Protein AF-A0A352DR19-F1 (afdb_monomer)

Radius of gyration: 30.58 Å; Cα contacts (8 Å, |Δi|>4): 566; chains: 1; bounding box: 69×47×85 Å

Nearest PDB structures (foldseek):
  2cnt-assembly4_D  TM=8.237E-01  e=3.029E-06  Salmonella enterica subsp. enterica serovar Typhimurium str. LT2
  4crz-assembly1_B  TM=7.239E-01  e=1.669E-05  Escherichia coli K-12
  7wx5-assembly1_A  TM=8.181E-01  e=1.090E-03  Legionella pneumophila
  6wqc-assembly1_A  TM=6.193E-01  e=1.963E-03  Legionella hackeliae
  6wqb-assembly1_A  TM=6.267E-01  e=2.795E-03  Legionella hackeliae

Sequence (377 aa):
MFESEFARTEYIAKGNAVLHVWKKEAHYDDYREPVIASLEMLRRHSGSIFIVDARNSFEDAPEDAEWVSRFFLPELKKTECRIWGFILPDISEIEGETDLRAAEIEKSFTVIRAGSYEDIISQAQESLLKQHSPAAIQLLPLEASDREQFIRDNQDAFNYGALEEFGQRDDRFEEDGEIISYDTVSRAIDNGTAYRIMQDGKPVGGVVVRTEYDHGELELLFVSPAVHSKGIGYAAWQRIEDMHPEVTVWETVTPYFEKRNIHFYINRCGFQIVEFFNSHHIDPNDEDGEMSEMFRFEKILPATPESVQEQIKRITYYENIMEQAADGSPELLRMLSDYYSSAAWKRDFAADEAGSLPTDLKRGVLSEDGIYNLLEE

Foldseek 3Di:
DDDDPFWDWDQDPVLLAIEIEGPADAADCRPVVSLVVSLVSLQVRAQHEYEYECQRPDDYDPVVVVCCVPPVVVSSLVGNHAAYEYAYCDPPDPPPDPPVVVVVSVVRHHYHYYNDPVVSSVVVVVVVVVVVPPLQWDWAWDDPVCLVVQLVQQQQQQCCLQDPPVHHNDQDAPDPRTVADSVLSVVQVVQFTKTFTDGPNDGFWIWTKHDAQQEIETSDTGGGPVDPPPCSSLSVLVVVCVVCLLHFKYKYKDAPSSVVVVCCVPVRVPKDFPDAAAPVRHDPPCPPRPRHRMTMIMGGHDHDPNNLVSLLVVQVVLVVLLVVCLVVDPVSLVVLVPCCVDPSLVVSLVCVVVVVHDPPRDCLSSDPCNSVVSVVD

Mean predicted aligned error: 15.11 Å

Solvent-accessible surface area (backbone atoms only — not comparable to full-atom values): 21023 Å² total; per-residue (Å²): 117,50,79,58,91,27,31,39,27,38,73,41,77,94,71,42,26,38,42,34,38,44,69,39,80,54,61,62,66,61,37,45,53,54,52,50,52,43,52,54,48,39,63,75,38,73,65,17,33,41,31,38,39,46,66,45,60,65,85,73,53,72,68,51,50,50,44,38,64,76,46,49,50,63,56,48,68,72,34,58,45,48,40,41,30,37,26,40,82,67,90,77,82,81,84,81,76,87,45,75,60,58,62,55,47,56,73,72,28,52,72,42,79,32,79,39,70,69,54,39,50,52,54,47,50,52,49,47,51,63,61,70,37,62,66,60,67,40,77,41,74,59,48,82,90,45,48,69,55,51,51,52,50,42,38,53,30,48,39,41,58,26,44,56,79,79,42,77,75,56,87,71,50,67,44,100,83,27,57,56,31,70,65,57,54,50,50,48,45,75,74,31,53,37,27,34,32,26,44,85,91,36,82,47,32,36,38,23,34,37,74,58,62,30,33,30,36,53,77,42,79,44,51,35,71,95,63,60,95,68,58,58,70,59,50,46,50,53,50,51,52,72,73,39,59,28,44,29,37,41,33,38,72,47,53,71,82,44,60,66,59,53,46,43,43,38,78,71,70,58,31,40,81,78,45,70,25,28,99,89,41,68,58,95,83,48,88,85,60,81,53,54,50,23,31,35,33,42,28,80,52,78,85,36,79,53,17,53,51,27,46,51,52,54,52,52,51,48,36,55,43,56,66,58,28,75,80,68,44,69,67,48,49,47,54,50,52,54,41,71,71,32,73,64,42,56,49,55,41,52,36,48,78,68,61,74,50,68,89,86,60,88,53,65,71,63,39,94,55,42,66,60,58,67,75,74,110

pLDDT: mean 85.87, std 13.8, range [35.88, 98.5]

Structure (mmCIF, N/CA/C/O backbone):
data_AF-A0A352DR19-F1
#
_entry.id   AF-A0A352DR19-F1
#
loop_
_atom_site.group_PDB
_atom_site.id
_atom_site.type_symbol
_atom_site.label_atom_id
_atom_site.label_alt_id
_atom_site.label_comp_id
_atom_site.label_asym_id
_atom_site.label_entity_id
_atom_site.label_seq_id
_atom_site.pdbx_PDB_ins_code
_atom_site.Cartn_x
_atom_site.Cartn_y
_atom_site.Cartn_z
_atom_site.occupancy
_atom_site.B_iso_or_equiv
_atom_site.auth_seq_id
_atom_site.auth_comp_id
_atom_site.auth_asym_id
_atom_site.auth_atom_id
_atom_site.pdbx_PDB_model_num
ATOM 1 N N . MET A 1 1 ? -32.651 -22.752 25.622 1.00 89.06 1 MET A N 1
ATOM 2 C CA . MET A 1 1 ? -33.430 -22.022 26.639 1.00 89.06 1 MET A CA 1
ATOM 3 C C . MET A 1 1 ? -33.139 -22.643 27.991 1.00 89.06 1 MET A C 1
ATOM 5 O O . MET A 1 1 ? -33.050 -23.863 28.068 1.00 89.06 1 MET A O 1
ATOM 9 N N . PHE A 1 2 ? -32.952 -21.806 29.001 1.00 95.62 2 PHE A N 1
ATOM 10 C CA . PHE A 1 2 ? -32.803 -22.145 30.410 1.00 95.62 2 PHE A CA 1
ATOM 11 C C . PHE A 1 2 ? -33.849 -21.341 31.186 1.00 95.62 2 PHE A C 1
ATOM 13 O O . PHE A 1 2 ? -34.141 -20.201 30.827 1.00 95.62 2 PHE A O 1
ATOM 20 N N . GLU A 1 3 ? -34.426 -21.943 32.216 1.00 96.56 3 GLU A N 1
ATOM 21 C CA . GLU A 1 3 ? -35.531 -21.373 32.977 1.00 96.56 3 GLU A CA 1
ATOM 22 C C . GLU A 1 3 ? -35.397 -21.799 34.439 1.00 96.56 3 GLU A C 1
ATOM 24 O O . GLU A 1 3 ? -35.343 -22.995 34.726 1.00 96.56 3 GLU A O 1
ATOM 29 N N . SER A 1 4 ? -35.370 -20.831 35.351 1.00 95.00 4 SER A N 1
ATOM 30 C CA . SER A 1 4 ? -35.408 -21.055 36.795 1.00 95.00 4 SER A CA 1
ATOM 31 C C . SER A 1 4 ? -36.474 -20.174 37.450 1.00 95.00 4 SER A C 1
ATOM 33 O O . SER A 1 4 ? -37.181 -19.398 36.796 1.00 95.00 4 SER A O 1
ATOM 35 N N . GLU A 1 5 ? -36.616 -20.283 38.770 1.00 93.94 5 GLU A N 1
ATOM 36 C CA . GLU A 1 5 ? -37.466 -19.366 39.534 1.00 93.94 5 GLU A CA 1
ATOM 37 C C . GLU A 1 5 ? -36.946 -17.915 39.483 1.00 93.94 5 GLU A C 1
ATOM 39 O O . GLU A 1 5 ? -37.725 -16.974 39.625 1.00 93.94 5 GLU A O 1
ATOM 44 N N . PHE A 1 6 ? -35.644 -17.738 39.249 1.00 92.12 6 PHE A N 1
ATOM 45 C CA . PHE A 1 6 ? -34.922 -16.471 39.368 1.00 92.12 6 PHE A CA 1
ATOM 46 C C . PHE A 1 6 ? -34.688 -15.780 38.031 1.00 92.12 6 PHE A C 1
ATOM 48 O O . PHE A 1 6 ? -34.728 -14.554 37.962 1.00 92.12 6 PHE A O 1
ATOM 55 N N . ALA A 1 7 ? -34.484 -16.550 36.963 1.00 93.50 7 ALA A N 1
ATOM 56 C CA . ALA A 1 7 ? -34.149 -15.996 35.663 1.00 93.50 7 ALA A CA 1
ATOM 57 C C . ALA A 1 7 ? -34.574 -16.895 34.505 1.00 93.50 7 ALA A C 1
ATOM 59 O O . ALA A 1 7 ? -34.774 -18.104 34.646 1.00 93.50 7 ALA A O 1
ATOM 60 N N . ARG A 1 8 ? -34.667 -16.278 33.330 1.00 95.38 8 ARG A N 1
ATOM 61 C CA . ARG A 1 8 ? -34.839 -16.955 32.048 1.00 95.38 8 ARG A CA 1
ATOM 62 C C . ARG A 1 8 ? -33.705 -16.560 31.118 1.00 95.38 8 ARG A C 1
ATOM 64 O O . ARG A 1 8 ? -33.445 -15.375 30.949 1.00 95.38 8 ARG A O 1
ATOM 71 N N . THR A 1 9 ? -33.103 -17.540 30.457 1.00 95.38 9 THR A N 1
ATOM 72 C CA . THR A 1 9 ? -32.113 -17.306 29.403 1.00 95.38 9 THR A CA 1
ATOM 73 C C . THR A 1 9 ? -32.562 -17.976 28.111 1.00 95.38 9 THR A C 1
ATOM 75 O O . THR A 1 9 ? -32.860 -19.175 28.081 1.00 95.38 9 THR A O 1
ATOM 78 N N . GLU A 1 10 ? -32.570 -17.247 27.001 1.00 97.06 10 GLU A N 1
ATOM 79 C CA . GLU A 1 10 ? -32.894 -17.808 25.692 1.00 97.06 10 GLU A CA 1
ATOM 80 C C . GLU A 1 10 ? -32.083 -17.205 24.549 1.00 97.06 10 GLU A C 1
ATOM 82 O O . GLU A 1 10 ? -31.641 -16.064 24.610 1.00 97.06 10 GLU A O 1
ATOM 87 N N . TYR A 1 11 ? -31.906 -17.987 23.484 1.00 96.88 11 TYR A N 1
ATOM 88 C CA . TYR A 1 11 ? -31.332 -17.509 22.233 1.00 96.88 11 TYR A CA 1
ATOM 89 C C . TYR A 1 11 ? -32.450 -17.081 21.281 1.00 96.88 11 TYR A C 1
ATOM 91 O O . TYR A 1 11 ? -33.349 -17.867 20.973 1.00 96.88 11 TYR A O 1
ATOM 99 N N . ILE A 1 12 ? -32.366 -15.851 20.785 1.00 95.06 12 ILE A N 1
ATOM 100 C CA . ILE A 1 12 ? -33.303 -15.246 19.847 1.00 95.06 12 ILE A CA 1
ATOM 101 C C . ILE A 1 12 ? -32.614 -15.141 18.486 1.00 95.06 12 ILE A C 1
ATOM 103 O O . ILE A 1 12 ? -31.805 -14.244 18.241 1.00 95.06 12 ILE A O 1
ATOM 107 N N . ALA A 1 13 ? -32.974 -16.050 17.576 1.00 90.94 13 ALA A N 1
ATOM 108 C CA . ALA A 1 13 ? -32.333 -16.180 16.266 1.00 90.94 13 ALA A CA 1
ATOM 109 C C . ALA A 1 13 ? -32.408 -14.903 15.412 1.00 90.94 13 ALA A C 1
ATOM 111 O O . ALA A 1 13 ? -31.438 -14.549 14.751 1.00 90.94 13 ALA A O 1
ATOM 112 N N . LYS A 1 14 ? -33.537 -14.178 15.454 1.00 89.19 14 LYS A N 1
ATOM 113 C CA . LYS A 1 14 ? -33.754 -12.967 14.640 1.00 89.19 14 LYS A CA 1
ATOM 114 C C . LYS A 1 14 ? -32.724 -11.865 14.919 1.00 89.19 14 LYS A C 1
ATOM 116 O O . LYS A 1 14 ? -32.349 -11.152 13.996 1.00 89.19 14 LYS A O 1
ATOM 121 N N . GLY A 1 15 ? -32.297 -11.719 16.173 1.00 87.75 15 GLY A N 1
ATOM 122 C CA . GLY A 1 15 ? -31.309 -10.718 16.583 1.00 87.75 15 GLY A CA 1
ATOM 123 C C . GLY A 1 15 ? -29.905 -11.283 16.786 1.00 87.75 15 GLY A C 1
ATOM 124 O O . GLY A 1 15 ? -29.042 -10.544 17.239 1.00 87.75 15 GLY A O 1
ATOM 125 N N . ASN A 1 16 ? -29.693 -12.580 16.521 1.00 94.00 16 ASN A N 1
ATOM 126 C CA . ASN A 1 16 ? -28.525 -13.334 16.981 1.00 94.00 16 ASN A CA 1
ATOM 127 C C . ASN A 1 16 ? -28.148 -12.966 18.429 1.00 94.00 16 ASN A C 1
ATOM 129 O O . ASN A 1 16 ? -27.038 -12.520 18.694 1.00 94.00 16 ASN A O 1
ATOM 133 N N . ALA A 1 17 ? -29.095 -13.072 19.362 1.00 96.50 17 ALA A N 1
ATOM 134 C CA . ALA A 1 17 ? -28.915 -12.557 20.718 1.00 96.50 17 ALA A CA 1
ATOM 135 C C . ALA A 1 17 ? -29.226 -13.614 21.773 1.00 96.50 17 ALA A C 1
ATOM 137 O O . ALA A 1 17 ? -30.186 -14.369 21.630 1.00 96.50 17 ALA A O 1
ATOM 138 N N . VAL A 1 18 ? -28.447 -13.638 22.848 1.00 97.62 18 VAL A N 1
ATOM 139 C CA . VAL A 1 18 ? -28.764 -14.368 24.075 1.00 97.62 18 VAL A CA 1
ATOM 140 C C . VAL A 1 18 ? -29.384 -13.375 25.048 1.00 97.62 18 VAL A C 1
ATOM 142 O O . VAL A 1 18 ? -28.695 -12.490 25.549 1.00 97.62 18 VAL A O 1
ATOM 145 N N . LEU A 1 19 ? -30.687 -13.507 25.280 1.00 96.94 19 LEU A N 1
ATOM 146 C CA . LEU A 1 19 ? -31.450 -12.674 26.200 1.00 96.94 19 LEU A CA 1
ATOM 147 C C . LEU A 1 19 ? -31.537 -13.361 27.562 1.00 96.94 19 LEU A C 1
ATOM 149 O O . LEU A 1 19 ? -32.033 -14.482 27.670 1.00 96.94 19 LEU A O 1
ATOM 153 N N . HIS A 1 20 ? -31.074 -12.663 28.587 1.00 95.88 20 HIS A N 1
ATOM 154 C CA . HIS A 1 20 ? -31.113 -13.059 29.981 1.00 95.88 20 HIS A CA 1
ATOM 155 C C . HIS A 1 20 ? -32.035 -12.117 30.750 1.00 95.88 20 HIS A C 1
ATOM 157 O O . HIS A 1 20 ? -31.810 -10.912 30.754 1.00 95.88 20 HIS A O 1
ATOM 163 N N . VAL A 1 21 ? -33.070 -12.646 31.394 1.00 93.56 21 VAL A N 1
ATOM 164 C CA . VAL A 1 21 ? -34.097 -11.857 32.080 1.00 93.56 21 VAL A CA 1
ATOM 165 C C . VAL A 1 21 ? -34.170 -12.261 33.538 1.00 93.56 21 VAL A C 1
ATOM 167 O O . VAL A 1 21 ? -34.549 -13.395 33.841 1.00 93.56 21 VAL A O 1
ATOM 170 N N . TRP A 1 22 ? -33.873 -11.319 34.434 1.00 90.38 22 TRP A N 1
ATOM 171 C CA . TRP A 1 22 ? -34.087 -11.499 35.866 1.00 90.38 22 TRP A CA 1
ATOM 172 C C . TRP A 1 22 ? -35.573 -11.364 36.214 1.00 90.38 22 TRP A C 1
ATOM 174 O O . TRP A 1 22 ? -36.265 -10.435 35.785 1.00 90.38 22 TRP A O 1
ATOM 184 N N . LYS A 1 23 ? -36.076 -12.310 37.009 1.00 90.00 23 LYS A N 1
ATOM 185 C CA . LYS A 1 23 ? -37.448 -12.322 37.537 1.00 90.00 23 LYS A CA 1
ATOM 186 C C . LYS A 1 23 ? -37.520 -11.816 38.972 1.00 90.00 23 LYS A C 1
ATOM 188 O O . LYS A 1 23 ? -38.528 -11.230 39.353 1.00 90.00 23 LYS A O 1
ATOM 193 N N . LYS A 1 24 ? -36.487 -12.105 39.765 1.00 87.44 24 LYS A N 1
ATOM 194 C CA . LYS A 1 24 ? -36.341 -11.721 41.173 1.00 87.44 24 LYS A CA 1
ATOM 195 C C . LYS A 1 24 ? -34.872 -11.807 41.595 1.00 87.44 24 LYS A C 1
ATOM 197 O O . LYS A 1 24 ? -34.065 -12.394 40.878 1.00 87.44 24 LYS A O 1
ATOM 202 N N . GLU A 1 25 ? -34.571 -11.245 42.760 1.00 86.25 25 GLU A N 1
ATOM 203 C CA . GLU A 1 25 ? -33.248 -11.257 43.387 1.00 86.25 25 GLU A CA 1
ATOM 204 C C . GLU A 1 25 ? -32.706 -12.684 43.539 1.00 86.25 25 GLU A C 1
ATOM 206 O O . GLU A 1 25 ? -33.437 -13.582 43.968 1.00 86.25 25 GLU A O 1
ATOM 211 N N . ALA A 1 26 ? -31.439 -12.879 43.176 1.00 86.56 26 ALA A N 1
ATOM 212 C CA . ALA A 1 26 ? -30.772 -14.172 43.126 1.00 86.56 26 ALA A CA 1
ATOM 213 C C . ALA A 1 26 ? -29.339 -14.043 43.646 1.00 86.56 26 ALA A C 1
ATOM 215 O O . ALA A 1 26 ? -28.677 -13.052 43.353 1.00 86.56 26 ALA A O 1
ATOM 216 N N . HIS A 1 27 ? -28.868 -15.060 44.368 1.00 89.75 27 HIS A N 1
ATOM 217 C CA . HIS A 1 27 ? -27.536 -15.097 44.973 1.00 89.75 27 HIS A CA 1
ATOM 218 C C . HIS A 1 27 ? -26.926 -16.490 44.820 1.00 89.75 27 HIS A C 1
ATOM 220 O O . HIS A 1 27 ? -27.649 -17.487 44.772 1.00 89.75 27 HIS A O 1
ATOM 226 N N . TYR A 1 28 ? -25.601 -16.586 44.799 1.00 91.50 28 TYR A N 1
ATOM 227 C CA . TYR A 1 28 ? -24.859 -17.841 44.686 1.00 91.50 28 TYR A CA 1
ATOM 228 C C . TYR A 1 28 ? -25.307 -18.666 43.472 1.00 91.50 28 TYR A C 1
ATOM 230 O O . TYR A 1 28 ? -25.261 -18.182 42.346 1.00 91.50 28 TYR A O 1
ATOM 238 N N . ASP A 1 29 ? -25.723 -19.918 43.661 1.00 93.44 29 ASP A N 1
ATOM 239 C CA . ASP A 1 29 ? -26.095 -20.807 42.558 1.00 93.44 29 ASP A CA 1
ATOM 240 C C . ASP A 1 29 ? -27.353 -20.318 41.826 1.00 93.44 29 ASP A C 1
ATOM 242 O O . ASP A 1 29 ? -27.413 -20.405 40.598 1.00 93.44 29 ASP A O 1
ATOM 246 N N . ASP A 1 30 ? -28.285 -19.676 42.538 1.00 93.12 30 ASP A N 1
ATOM 247 C CA . ASP A 1 30 ? -29.488 -19.083 41.944 1.00 93.12 30 ASP A CA 1
ATOM 248 C C . ASP A 1 30 ? -29.151 -17.931 40.979 1.00 93.12 30 ASP A C 1
ATOM 250 O O . ASP A 1 30 ? -29.919 -17.655 40.055 1.00 93.12 30 ASP A O 1
ATOM 254 N N . TYR A 1 31 ? -27.993 -17.285 41.165 1.00 90.25 31 TYR A N 1
ATOM 255 C CA . TYR A 1 31 ? -27.429 -16.285 40.254 1.00 90.25 31 TYR A CA 1
ATOM 256 C C . TYR A 1 31 ? -26.543 -16.928 39.174 1.00 90.25 31 TYR A C 1
ATOM 258 O O . TYR A 1 31 ? -26.681 -16.663 37.976 1.00 90.25 31 TYR A O 1
ATOM 266 N N . ARG A 1 32 ? -25.619 -17.804 39.584 1.00 93.88 32 ARG A N 1
ATOM 267 C CA . ARG A 1 32 ? -24.552 -18.348 38.733 1.00 93.88 32 ARG A CA 1
ATOM 268 C C . ARG A 1 32 ? -25.071 -19.329 37.699 1.00 93.88 32 ARG A C 1
ATOM 270 O O . ARG A 1 32 ? -24.606 -19.277 36.564 1.00 93.88 32 ARG A O 1
ATOM 277 N N . GLU A 1 33 ? -26.017 -20.203 38.038 1.00 95.75 33 GLU A N 1
ATOM 278 C CA . GLU A 1 33 ? -26.558 -21.181 37.087 1.00 95.75 33 GLU A CA 1
ATOM 279 C C . GLU A 1 33 ? -27.208 -20.501 35.864 1.00 95.75 33 GLU A C 1
ATOM 281 O O . GLU A 1 33 ? -26.820 -20.823 34.732 1.00 95.75 33 GLU A O 1
ATOM 286 N N . PRO A 1 34 ? -28.112 -19.511 36.030 1.00 94.69 34 PRO A N 1
ATOM 287 C CA . PRO A 1 34 ? -28.633 -18.739 34.905 1.00 94.69 34 PRO A CA 1
ATOM 288 C C . PRO A 1 34 ? -27.567 -18.031 34.058 1.00 94.69 34 PRO A C 1
ATOM 290 O O . PRO A 1 34 ? -27.669 -18.003 32.826 1.00 94.69 34 PRO A O 1
ATOM 293 N N . VAL A 1 35 ? -26.550 -17.451 34.702 1.00 93.38 35 VAL A N 1
ATOM 294 C CA . VAL A 1 35 ? -25.470 -16.709 34.034 1.00 93.38 35 VAL A CA 1
ATOM 295 C C . VAL A 1 35 ? -24.539 -17.656 33.265 1.00 93.38 35 VAL A C 1
ATOM 297 O O . VAL A 1 35 ? -24.165 -17.373 32.123 1.00 93.38 35 VAL A O 1
ATOM 300 N N . ILE A 1 36 ? -24.223 -18.827 33.826 1.00 96.50 36 ILE A N 1
ATOM 301 C CA . ILE A 1 36 ? -23.491 -19.901 33.138 1.00 96.50 36 ILE A CA 1
ATOM 302 C C . ILE A 1 36 ? -24.290 -20.399 31.931 1.00 96.50 36 ILE A C 1
ATOM 304 O O . ILE A 1 36 ? -23.718 -20.583 30.856 1.00 96.50 36 ILE A O 1
ATOM 308 N N . ALA A 1 37 ? -25.610 -20.559 32.059 1.00 96.94 37 ALA A N 1
ATOM 309 C CA . ALA A 1 37 ? -26.454 -20.951 30.935 1.00 96.94 37 ALA A CA 1
ATOM 310 C C . ALA A 1 37 ? -26.400 -19.926 29.786 1.00 96.94 37 ALA A C 1
ATOM 312 O O . ALA A 1 37 ? -26.368 -20.320 28.617 1.00 96.94 37 ALA A O 1
ATOM 313 N N . SER A 1 38 ? -26.325 -18.624 30.094 1.00 96.94 38 SER A N 1
ATOM 314 C CA . SER A 1 38 ? -26.085 -17.571 29.094 1.00 96.94 38 SER A CA 1
ATOM 315 C C . SER A 1 38 ? -24.738 -17.747 28.403 1.00 96.94 38 SER A C 1
ATOM 317 O O . SER A 1 38 ? -24.679 -17.764 27.174 1.00 96.94 38 SER A O 1
ATOM 319 N N . LEU A 1 39 ? -23.668 -17.960 29.171 1.00 96.06 39 LEU A N 1
ATOM 320 C CA . LEU A 1 39 ? -22.324 -18.189 28.639 1.00 96.06 39 LEU A CA 1
ATOM 321 C C . LEU A 1 39 ? -22.259 -19.412 27.710 1.00 96.06 39 LEU A C 1
ATOM 323 O O . LEU A 1 39 ? -21.625 -19.361 26.656 1.00 96.06 39 LEU A O 1
ATOM 327 N N . GLU A 1 40 ? -22.929 -20.510 28.059 1.00 96.31 40 GLU A N 1
ATOM 328 C CA . GLU A 1 40 ? -23.009 -21.686 27.190 1.00 96.31 40 GLU A CA 1
ATOM 329 C C . GLU A 1 40 ? -23.745 -21.402 25.880 1.00 96.31 40 GLU A C 1
ATOM 331 O O . GLU A 1 40 ? -23.320 -21.880 24.826 1.00 96.31 40 GLU A O 1
ATOM 336 N N . MET A 1 41 ? -24.830 -20.623 25.915 1.00 97.06 41 MET A N 1
ATOM 337 C CA . MET A 1 41 ? -25.531 -20.221 24.694 1.00 97.06 41 MET A CA 1
ATOM 338 C C . MET A 1 41 ? -24.661 -19.305 23.829 1.00 97.06 41 MET A C 1
ATOM 340 O O . MET A 1 41 ? -24.583 -19.532 22.624 1.00 97.06 41 MET A O 1
ATOM 344 N N . LEU A 1 42 ? -23.938 -18.356 24.429 1.00 96.06 42 LEU A N 1
ATOM 345 C CA . LEU A 1 42 ? -22.998 -17.477 23.721 1.00 96.06 42 LEU A CA 1
ATOM 346 C C . LEU A 1 42 ? -21.860 -18.266 23.052 1.00 96.06 42 LEU A C 1
ATOM 348 O O . LEU A 1 42 ? -21.432 -17.926 21.954 1.00 96.06 42 LEU A O 1
ATOM 352 N N . ARG A 1 43 ? -21.397 -19.365 23.666 1.00 93.44 43 ARG A N 1
ATOM 353 C CA . ARG A 1 43 ? -20.422 -20.286 23.048 1.00 93.44 43 ARG A CA 1
ATOM 354 C C . ARG A 1 43 ? -21.008 -21.093 21.887 1.00 93.44 43 ARG A C 1
ATOM 356 O O . ARG A 1 43 ? -20.286 -21.412 20.951 1.00 93.44 43 ARG A O 1
ATOM 363 N N . ARG A 1 44 ? -22.290 -21.472 21.958 1.00 92.75 44 ARG A N 1
ATOM 364 C CA . ARG A 1 44 ? -22.972 -22.253 20.905 1.00 92.75 44 ARG A CA 1
ATOM 365 C C . ARG A 1 44 ? -23.387 -21.397 19.709 1.00 92.75 44 ARG A C 1
ATOM 367 O O . ARG A 1 44 ? -23.478 -21.919 18.602 1.00 92.75 44 ARG A O 1
ATOM 374 N N . HIS A 1 45 ? -23.654 -20.114 19.932 1.00 91.75 45 HIS A N 1
ATOM 375 C CA . HIS A 1 45 ? -24.131 -19.176 18.920 1.00 91.75 45 HIS A CA 1
ATOM 376 C C . HIS A 1 45 ? -23.081 -18.088 18.677 1.00 91.75 45 HIS A C 1
ATOM 378 O O . HIS A 1 45 ? -23.080 -17.047 19.332 1.00 91.75 45 HIS A O 1
ATOM 384 N N . SER A 1 46 ? -22.176 -18.353 17.733 1.00 85.62 46 SER A N 1
ATOM 385 C CA . SER A 1 46 ? -21.077 -17.451 17.364 1.00 85.62 46 SER A CA 1
ATOM 386 C C . SER A 1 46 ? -21.547 -16.030 17.049 1.00 85.62 46 SER A C 1
ATOM 388 O O . SER A 1 46 ? -22.600 -15.825 16.438 1.00 85.62 46 SER A O 1
ATOM 390 N N . GLY A 1 47 ? -20.758 -15.047 17.482 1.00 87.00 47 GLY A N 1
ATOM 391 C CA . GLY A 1 47 ? -21.024 -13.621 17.277 1.00 87.00 47 GLY A CA 1
ATOM 392 C C . GLY A 1 47 ? -22.326 -13.104 17.896 1.00 87.00 47 GLY A C 1
ATOM 393 O O . GLY A 1 47 ? -22.788 -12.033 17.504 1.00 87.00 47 GLY A O 1
ATOM 394 N N . SER A 1 48 ? -22.960 -13.856 18.804 1.00 93.94 48 SER A N 1
ATOM 395 C CA . SER A 1 48 ? -24.222 -13.423 19.401 1.00 93.94 48 SER A CA 1
ATOM 396 C C . SER A 1 48 ? -24.041 -12.286 20.408 1.00 93.94 48 SER A C 1
ATOM 398 O O . SER A 1 48 ? -23.019 -12.179 21.086 1.00 93.94 48 SER A O 1
ATOM 400 N N . ILE A 1 49 ? -25.050 -11.418 20.482 1.00 95.12 49 ILE A N 1
ATOM 401 C CA . ILE A 1 49 ? -25.112 -10.292 21.419 1.00 95.12 49 ILE A CA 1
ATOM 402 C C . ILE A 1 49 ? -25.572 -10.822 22.775 1.00 95.12 49 ILE A C 1
ATOM 404 O O . ILE A 1 49 ? -26.585 -11.523 22.846 1.00 95.12 49 ILE A O 1
ATOM 408 N N . PHE A 1 50 ? -24.883 -10.459 23.855 1.00 96.56 50 PHE A N 1
ATOM 409 C CA . PHE A 1 50 ? -25.365 -10.766 25.197 1.00 96.56 50 PHE A CA 1
ATOM 410 C C . PHE A 1 50 ? -26.260 -9.635 25.702 1.00 96.56 50 PHE A C 1
ATOM 412 O O . PHE A 1 50 ? -25.813 -8.497 25.787 1.00 96.56 50 PHE A O 1
ATOM 419 N N . ILE A 1 51 ? -27.522 -9.923 26.019 1.00 95.50 51 ILE A N 1
ATOM 420 C CA . ILE A 1 51 ? -28.492 -8.922 26.475 1.00 95.50 51 ILE A CA 1
ATOM 421 C C . ILE A 1 51 ? -29.014 -9.319 27.848 1.00 95.50 51 ILE A C 1
ATOM 423 O O . ILE A 1 51 ? -29.536 -10.418 28.013 1.00 95.50 51 ILE A O 1
ATOM 427 N N . VAL A 1 52 ? -28.909 -8.412 28.814 1.00 93.19 52 VAL A N 1
ATOM 428 C CA . VAL A 1 52 ? -29.416 -8.585 30.175 1.00 93.19 52 VAL A CA 1
ATOM 429 C C . VAL A 1 52 ? -30.569 -7.616 30.402 1.00 93.19 52 VAL A C 1
ATOM 431 O O . VAL A 1 52 ? -30.407 -6.401 30.315 1.00 93.19 52 VAL A O 1
ATOM 434 N N . ASP A 1 53 ? -31.745 -8.150 30.704 1.00 90.19 53 ASP A N 1
ATOM 435 C CA . ASP A 1 53 ? -32.869 -7.371 31.199 1.00 90.19 53 ASP A CA 1
ATOM 436 C C . ASP A 1 53 ? -32.724 -7.175 32.707 1.00 90.19 53 ASP A C 1
ATOM 438 O O . ASP A 1 53 ? -32.993 -8.072 33.511 1.00 90.19 53 ASP A O 1
ATOM 442 N N . ALA A 1 54 ? -32.240 -5.987 33.057 1.00 82.12 54 ALA A N 1
ATOM 443 C CA . ALA A 1 54 ? -31.921 -5.563 34.409 1.00 82.12 54 ALA A CA 1
ATOM 444 C C . ALA A 1 54 ? -33.045 -4.705 35.021 1.00 82.12 54 ALA A C 1
ATOM 446 O O . ALA A 1 54 ? -32.884 -4.118 36.083 1.00 82.12 54 ALA A O 1
ATOM 447 N N . ARG A 1 55 ? -34.235 -4.647 34.409 1.00 80.31 55 ARG A N 1
ATOM 448 C CA . ARG A 1 55 ? -35.364 -3.881 34.975 1.00 80.31 55 ARG A CA 1
ATOM 449 C C . ARG A 1 55 ? -35.835 -4.399 36.332 1.00 80.31 55 ARG A C 1
ATOM 451 O O . ARG A 1 55 ? -36.401 -3.637 37.106 1.00 80.31 55 ARG A O 1
ATOM 458 N N . ASN A 1 56 ? -35.572 -5.674 36.610 1.00 73.50 56 ASN A N 1
ATOM 459 C CA . ASN A 1 56 ? -35.809 -6.310 37.903 1.00 73.50 56 ASN A CA 1
ATOM 460 C C . ASN A 1 56 ? -34.492 -6.739 38.580 1.00 73.50 56 ASN A C 1
ATOM 462 O O . ASN A 1 56 ? -34.510 -7.692 39.357 1.00 73.50 56 ASN A O 1
ATOM 466 N N . SER A 1 57 ? -33.345 -6.138 38.233 1.00 65.81 57 SER A N 1
ATOM 467 C CA . SER A 1 57 ? -32.073 -6.471 38.888 1.00 65.81 57 SER A CA 1
ATOM 468 C C . SER A 1 57 ? -31.946 -5.786 40.245 1.00 65.81 57 SER A C 1
ATOM 470 O O . SER A 1 57 ? -32.478 -4.699 40.460 1.00 65.81 57 SER A O 1
ATOM 472 N N . PHE A 1 58 ? -31.188 -6.420 41.131 1.00 66.00 58 PHE A N 1
ATOM 473 C CA . PHE A 1 58 ? -30.862 -5.953 42.475 1.00 66.00 58 PHE A CA 1
ATOM 474 C C . PHE A 1 58 ? -29.339 -5.781 42.576 1.00 66.00 58 PHE A C 1
ATOM 476 O O . PHE A 1 58 ? -28.622 -6.219 41.676 1.00 66.00 58 PHE A O 1
ATOM 483 N N . GLU A 1 59 ? -28.835 -5.136 43.630 1.00 65.75 59 GLU A N 1
ATOM 484 C CA . GLU A 1 59 ? -27.386 -5.079 43.867 1.00 65.75 59 GLU A CA 1
ATOM 485 C C . GLU A 1 59 ? -26.817 -6.497 44.027 1.00 65.75 59 GLU A C 1
ATOM 487 O O . GLU A 1 59 ? -27.332 -7.295 44.813 1.00 65.75 59 GLU A O 1
ATOM 492 N N . ASP A 1 60 ? -25.752 -6.805 43.282 1.00 69.31 60 ASP A N 1
ATOM 493 C CA . ASP A 1 60 ? -25.077 -8.099 43.378 1.00 69.31 60 ASP A CA 1
ATOM 494 C C . ASP A 1 60 ? -24.488 -8.286 44.786 1.00 69.31 60 ASP A C 1
ATOM 496 O O . ASP A 1 60 ? -23.799 -7.398 45.308 1.00 69.31 60 ASP A O 1
ATOM 500 N N . ALA A 1 61 ? -24.656 -9.478 45.372 1.00 78.75 61 ALA A N 1
ATOM 501 C CA . ALA A 1 61 ? -23.886 -9.853 46.552 1.00 78.75 61 ALA A CA 1
ATOM 502 C C . ALA A 1 61 ? -22.372 -9.756 46.259 1.00 78.75 61 ALA A C 1
ATOM 504 O O . ALA A 1 61 ? -21.934 -10.100 45.151 1.00 78.75 61 ALA A O 1
ATOM 505 N N . PRO A 1 62 ? -21.538 -9.328 47.230 1.00 81.38 62 PRO A N 1
ATOM 506 C CA . PRO A 1 62 ? -20.093 -9.199 47.036 1.00 81.38 62 PRO A CA 1
ATOM 507 C C . PRO A 1 62 ? -19.432 -10.461 46.461 1.00 81.38 62 PRO A C 1
ATOM 509 O O . PRO A 1 62 ? -18.530 -10.366 45.628 1.00 81.38 62 PRO A O 1
ATOM 512 N N . GLU A 1 63 ? -19.907 -11.638 46.868 1.00 86.62 63 GLU A N 1
ATOM 513 C CA . GLU A 1 63 ? -19.425 -12.944 46.425 1.00 86.62 63 GLU A CA 1
ATOM 514 C C . GLU A 1 63 ? -19.727 -13.220 44.947 1.00 86.62 63 GLU A C 1
ATOM 516 O O . GLU A 1 63 ? -18.891 -13.786 44.237 1.00 86.62 63 GLU A O 1
ATOM 521 N N . ASP A 1 64 ? -20.909 -12.833 44.468 1.00 85.38 64 ASP A N 1
ATOM 522 C CA . ASP A 1 64 ? -21.294 -13.025 43.069 1.00 85.38 64 ASP A CA 1
ATOM 523 C C . ASP A 1 64 ? -20.615 -12.006 42.169 1.00 85.38 64 ASP A C 1
ATOM 525 O O . ASP A 1 64 ? -20.141 -12.354 41.087 1.00 85.38 64 ASP A O 1
ATOM 529 N N . ALA A 1 65 ? -20.417 -10.790 42.666 1.00 80.56 65 ALA A N 1
ATOM 530 C CA . ALA A 1 65 ? -19.609 -9.809 41.973 1.00 80.56 65 ALA A CA 1
ATOM 531 C C . ALA A 1 65 ? -18.133 -10.231 41.828 1.00 80.56 65 ALA A C 1
ATOM 533 O O . ALA A 1 65 ? -17.541 -10.070 40.754 1.00 80.56 65 ALA A O 1
ATOM 534 N N . GLU A 1 66 ? -17.525 -10.802 42.877 1.00 85.69 66 GLU A N 1
ATOM 535 C CA . GLU A 1 66 ? -16.171 -11.364 42.784 1.00 85.69 66 GLU A CA 1
ATOM 536 C C . GLU A 1 66 ? -16.133 -12.518 41.771 1.00 85.69 66 GLU A C 1
ATOM 538 O O . GLU A 1 66 ? -15.219 -12.596 40.943 1.00 85.69 66 GLU A O 1
ATOM 543 N N . TRP A 1 67 ? -17.142 -13.394 41.786 1.00 90.88 67 TRP A N 1
ATOM 544 C CA . TRP A 1 67 ? -17.253 -14.498 40.836 1.00 90.88 67 TRP A CA 1
ATOM 545 C C . TRP A 1 67 ? -17.379 -14.009 39.385 1.00 90.88 67 TRP A C 1
ATOM 547 O O . TRP A 1 67 ? -16.701 -14.542 38.499 1.00 90.88 67 TRP A O 1
ATOM 557 N N . VAL A 1 68 ? -18.166 -12.958 39.130 1.00 86.38 68 VAL A N 1
ATOM 558 C CA . VAL A 1 68 ? -18.294 -12.359 37.794 1.00 86.38 68 VAL A CA 1
ATOM 559 C C . VAL A 1 68 ? -16.935 -11.871 37.287 1.00 86.38 68 VAL A C 1
ATOM 561 O O . VAL A 1 68 ? -16.543 -12.198 36.166 1.00 86.38 68 VAL A O 1
ATOM 564 N N . SER A 1 69 ? -16.180 -11.151 38.120 1.00 83.44 69 SER A N 1
ATOM 565 C CA . SER A 1 69 ? -14.854 -10.640 37.749 1.00 83.44 69 SER A CA 1
ATOM 566 C C . SER A 1 69 ? -13.829 -11.762 37.536 1.00 83.44 69 SER A C 1
ATOM 568 O O . SER A 1 69 ? -13.117 -11.778 36.530 1.00 83.44 69 SER A O 1
ATOM 570 N N . ARG A 1 70 ? -13.767 -12.743 38.446 1.00 88.94 70 ARG A N 1
ATOM 571 C CA . ARG A 1 70 ? -12.728 -13.789 38.429 1.00 88.94 70 ARG A CA 1
ATOM 572 C C . ARG A 1 70 ? -12.997 -14.926 37.450 1.00 88.94 70 ARG A C 1
ATOM 574 O O . ARG A 1 70 ? -12.046 -15.595 37.047 1.00 88.94 70 ARG A O 1
ATOM 581 N N . PHE A 1 71 ? -14.255 -15.169 37.092 1.00 92.00 71 PHE A N 1
ATOM 582 C CA . PHE A 1 71 ? -14.645 -16.294 36.243 1.00 92.00 71 PHE A CA 1
ATOM 583 C C . PHE A 1 71 ? -15.445 -15.859 35.017 1.00 92.00 71 PHE A C 1
ATOM 585 O O . PHE A 1 71 ? -15.015 -16.121 33.893 1.00 92.00 71 PHE A O 1
ATOM 592 N N . PHE A 1 72 ? -16.586 -15.189 35.205 1.00 91.12 72 PHE A N 1
ATOM 593 C CA . PHE A 1 72 ? -17.505 -14.926 34.095 1.00 91.12 72 PHE A CA 1
ATOM 594 C C . PHE A 1 72 ? -16.883 -14.031 33.019 1.00 91.12 72 PHE A C 1
ATOM 596 O O . PHE A 1 72 ? -16.905 -14.398 31.847 1.00 91.12 72 PHE A O 1
ATOM 603 N N . LEU A 1 73 ? -16.281 -12.898 33.396 1.00 88.69 73 LEU A N 1
ATOM 604 C CA . LEU A 1 73 ? -15.655 -11.972 32.448 1.00 88.69 73 LEU A CA 1
ATOM 605 C C . LEU A 1 73 ? -14.521 -12.634 31.641 1.00 88.69 73 LEU A C 1
ATOM 607 O O . LEU A 1 73 ? -14.555 -12.539 30.410 1.00 88.69 73 LEU A O 1
ATOM 611 N N . PRO A 1 74 ? -13.540 -13.332 32.255 1.00 88.56 74 PRO A N 1
ATOM 612 C CA . PRO A 1 74 ? -12.537 -14.091 31.511 1.00 88.56 74 PRO A CA 1
ATOM 613 C C . PRO A 1 74 ? -13.125 -15.114 30.537 1.00 88.56 74 PRO A C 1
ATOM 615 O O . PRO A 1 74 ? -12.625 -15.248 29.422 1.00 88.56 74 PRO A O 1
ATOM 618 N N . GLU A 1 75 ? -14.178 -15.834 30.929 1.00 92.25 75 GLU A N 1
ATOM 619 C CA . GLU A 1 75 ? -14.805 -16.832 30.062 1.00 92.25 75 GLU A CA 1
ATOM 620 C C . GLU A 1 75 ? -15.644 -16.209 28.944 1.00 92.25 75 GLU A C 1
ATOM 622 O O . GLU A 1 75 ? -15.627 -16.706 27.817 1.00 92.25 75 GLU A O 1
ATOM 627 N N . LEU A 1 76 ? -16.323 -15.093 29.212 1.00 91.50 76 LEU A N 1
ATOM 628 C CA . LEU A 1 76 ? -17.070 -14.340 28.212 1.00 91.50 76 LEU A CA 1
ATOM 629 C C . LEU A 1 76 ? -16.131 -13.788 27.132 1.00 91.50 76 LEU A C 1
ATOM 631 O O . LEU A 1 76 ? -16.440 -13.893 25.946 1.00 91.50 76 LEU A O 1
ATOM 635 N N . LYS A 1 77 ? -14.946 -13.288 27.516 1.00 87.94 77 LYS A N 1
ATOM 636 C CA . LYS A 1 77 ? -13.911 -12.806 26.576 1.00 87.94 77 LYS A CA 1
ATOM 637 C C . LYS A 1 77 ? -13.392 -13.894 25.629 1.00 87.94 77 LYS A C 1
ATOM 639 O O . LYS A 1 77 ? -12.894 -13.568 24.556 1.00 87.94 77 LYS A O 1
ATOM 644 N N . LYS A 1 78 ? -13.512 -15.176 25.995 1.00 88.75 78 LYS A N 1
ATOM 645 C CA . LYS A 1 78 ? -13.158 -16.312 25.123 1.00 88.75 78 LYS A CA 1
ATOM 646 C C . LYS A 1 78 ? -14.229 -16.618 24.075 1.00 88.75 78 LYS A C 1
ATOM 648 O O . LYS A 1 78 ? -13.975 -17.409 23.172 1.00 88.75 78 LYS A O 1
ATOM 653 N N . THR A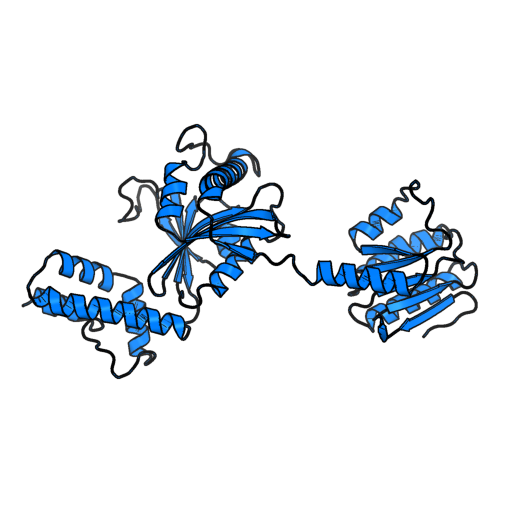 1 79 ? -15.420 -16.036 24.196 1.00 90.56 79 THR A N 1
ATOM 654 C CA . THR A 1 79 ? -16.473 -16.147 23.181 1.00 90.56 79 THR A CA 1
ATOM 655 C C . THR A 1 79 ? -16.280 -15.105 22.076 1.00 90.56 79 THR A C 1
ATOM 657 O O . THR A 1 79 ? -15.474 -14.177 22.190 1.00 90.56 79 THR A O 1
ATOM 660 N N . GLU A 1 80 ? -17.057 -15.219 21.003 1.00 87.38 80 GLU A N 1
ATOM 661 C CA . GLU A 1 80 ? -17.134 -14.192 19.957 1.00 87.38 80 GLU A CA 1
ATOM 662 C C . GLU A 1 80 ? -18.109 -13.051 20.293 1.00 87.38 80 GLU A C 1
ATOM 664 O O . GLU A 1 80 ? -18.305 -12.153 19.480 1.00 87.38 80 GLU A O 1
ATOM 669 N N . CYS A 1 81 ? -18.702 -13.039 21.492 1.00 91.06 81 CYS A N 1
ATOM 670 C CA . CYS A 1 81 ? -19.528 -11.926 21.943 1.00 91.06 81 CYS A CA 1
ATOM 671 C C . CYS A 1 81 ? -18.676 -10.653 22.060 1.00 91.06 81 CYS A C 1
ATOM 673 O O . CYS A 1 81 ? -17.620 -10.646 22.701 1.00 91.06 81 CYS A O 1
ATOM 675 N N . ARG A 1 82 ? -19.129 -9.565 21.435 1.00 90.50 82 ARG A N 1
ATOM 676 C CA . ARG A 1 82 ? -18.477 -8.241 21.486 1.00 90.50 82 ARG A CA 1
ATOM 677 C C . ARG A 1 82 ? -19.390 -7.140 22.001 1.00 90.50 82 ARG A C 1
ATOM 679 O O . ARG A 1 82 ? -18.894 -6.088 22.389 1.00 90.50 82 ARG A O 1
ATOM 686 N N . ILE A 1 83 ? -20.696 -7.390 22.038 1.00 92.31 83 ILE A N 1
ATOM 687 C CA . ILE A 1 83 ? -21.701 -6.422 22.467 1.00 92.31 83 ILE A CA 1
ATOM 688 C C . ILE A 1 83 ? -22.418 -6.962 23.693 1.00 92.31 83 ILE A C 1
ATOM 690 O O . ILE A 1 83 ? -22.906 -8.094 23.682 1.00 92.31 83 ILE A O 1
ATOM 694 N N . TRP A 1 84 ? -22.494 -6.123 24.722 1.00 93.12 84 TRP A N 1
ATOM 695 C CA . TRP A 1 84 ? -23.235 -6.400 25.941 1.00 93.12 84 TRP A CA 1
ATOM 696 C C . TRP A 1 84 ? -24.315 -5.335 26.141 1.00 93.12 84 TRP A C 1
ATOM 698 O O . TRP A 1 84 ? -24.027 -4.171 26.412 1.00 93.12 84 TRP A O 1
ATOM 708 N N . GLY A 1 85 ? -25.569 -5.732 25.948 1.00 91.88 85 GLY A N 1
ATOM 709 C CA . GLY A 1 85 ? -26.742 -4.881 26.094 1.00 91.88 85 GLY A CA 1
ATOM 710 C C . GLY A 1 85 ? -27.382 -4.990 27.477 1.00 91.88 85 GLY A C 1
ATOM 711 O O . GLY A 1 85 ? -27.517 -6.091 28.004 1.00 91.88 85 GLY A O 1
ATOM 712 N N . PHE A 1 86 ? -27.840 -3.867 28.023 1.00 90.81 86 PHE A N 1
ATOM 713 C CA . PHE A 1 86 ? -28.598 -3.789 29.270 1.00 90.81 86 PHE A CA 1
ATOM 714 C C . PHE A 1 86 ? -29.933 -3.079 29.038 1.00 90.81 86 PHE A C 1
ATOM 716 O O . PHE A 1 86 ? -29.958 -1.940 28.562 1.00 90.81 86 PHE A O 1
ATOM 723 N N . ILE A 1 87 ? -31.036 -3.749 29.381 1.00 89.88 87 ILE A N 1
ATOM 724 C CA . ILE A 1 87 ? -32.369 -3.137 29.400 1.00 89.88 87 ILE A CA 1
ATOM 725 C C . ILE A 1 87 ? -32.598 -2.550 30.792 1.00 89.88 87 ILE A C 1
ATOM 727 O O . ILE A 1 87 ? -32.557 -3.290 31.777 1.00 89.88 87 ILE A O 1
ATOM 731 N N . LEU A 1 88 ? -32.828 -1.238 30.870 1.00 85.25 88 LEU A N 1
ATOM 732 C CA . LEU A 1 88 ? -32.955 -0.484 32.124 1.00 85.25 88 LEU A CA 1
ATOM 733 C C . LEU A 1 88 ? -34.324 0.220 32.226 1.00 85.25 88 LEU A C 1
ATOM 735 O O . LEU A 1 88 ? -34.916 0.535 31.192 1.00 85.25 88 LEU A O 1
ATOM 739 N N . PRO A 1 89 ? -34.855 0.441 33.448 1.00 74.56 89 PRO A N 1
ATOM 740 C CA . PRO A 1 89 ? -36.197 0.993 33.652 1.00 74.56 89 PRO A CA 1
ATOM 741 C C . PRO A 1 89 ? -36.286 2.511 33.417 1.00 74.56 89 PRO A C 1
ATOM 743 O O . PRO A 1 89 ? -37.306 2.957 32.903 1.00 74.56 89 PRO A O 1
ATOM 746 N N . ASP A 1 90 ? -35.226 3.274 33.706 1.00 65.94 90 ASP A N 1
ATOM 747 C CA . ASP A 1 90 ? -35.100 4.700 33.379 1.00 65.94 90 ASP A CA 1
ATOM 748 C C . ASP A 1 90 ? -33.697 4.972 32.818 1.00 65.94 90 ASP A C 1
ATOM 750 O O . ASP A 1 90 ? -32.687 4.584 33.401 1.00 65.94 90 ASP A O 1
ATOM 754 N N . ILE A 1 91 ? -33.631 5.617 31.649 1.00 56.38 91 ILE A N 1
ATOM 755 C CA . ILE A 1 91 ? -32.367 5.988 30.977 1.00 56.38 91 ILE A CA 1
ATOM 756 C C . ILE A 1 91 ? -31.824 7.316 31.552 1.00 56.38 91 ILE A C 1
ATOM 758 O O . ILE A 1 91 ? -30.684 7.699 31.293 1.00 56.38 91 ILE A O 1
ATOM 762 N N . SER A 1 92 ? -32.628 8.031 32.346 1.00 45.34 92 SER A N 1
ATOM 763 C CA . SER A 1 92 ? -32.233 9.272 33.007 1.00 45.34 92 SER A CA 1
ATOM 764 C C . SER A 1 92 ? -31.530 8.987 34.334 1.00 45.34 92 SER A C 1
ATOM 766 O O . SER A 1 92 ? -32.153 8.471 35.255 1.00 45.34 92 SER A O 1
ATOM 768 N N . GLU A 1 93 ? -30.265 9.406 34.414 1.00 41.00 93 GLU A N 1
ATOM 769 C CA . GLU A 1 93 ? -29.408 9.441 35.613 1.00 41.00 93 GLU A CA 1
ATOM 770 C C . GLU A 1 93 ? -28.744 8.117 36.030 1.00 41.00 93 GLU A C 1
ATOM 772 O O . GLU A 1 93 ? -28.881 7.646 37.151 1.00 41.00 93 GLU A O 1
ATOM 777 N N . ILE A 1 94 ? -27.881 7.587 35.157 1.00 45.75 94 ILE A N 1
ATOM 778 C CA . ILE A 1 94 ? -26.605 6.994 35.605 1.00 45.75 94 ILE A CA 1
ATOM 779 C C . ILE A 1 94 ? -25.460 7.668 34.827 1.00 45.75 94 ILE A C 1
ATOM 781 O O . ILE A 1 94 ? -24.609 7.030 34.216 1.00 45.75 94 ILE A O 1
ATOM 785 N N . GLU A 1 95 ? -25.457 9.002 34.802 1.00 39.47 95 GLU A N 1
ATOM 786 C CA . GLU A 1 95 ? -24.211 9.766 34.702 1.00 39.47 95 GLU A CA 1
ATOM 787 C C . GLU A 1 95 ? -23.772 10.035 36.144 1.00 39.47 95 GLU A C 1
ATOM 789 O O . GLU A 1 95 ? -24.246 10.987 36.758 1.00 39.47 95 GLU A O 1
ATOM 794 N N . GLY A 1 96 ? -22.922 9.187 36.736 1.00 38.06 96 GLY A N 1
ATOM 795 C CA . GLY A 1 96 ? -22.348 9.565 38.033 1.00 38.06 96 GLY A CA 1
ATOM 796 C C . GLY A 1 96 ? -21.740 8.499 38.931 1.00 38.06 96 GLY A C 1
ATOM 797 O O . GLY A 1 96 ? -21.005 8.880 39.835 1.00 38.06 96 GLY A O 1
ATOM 798 N N . GLU A 1 97 ? -21.946 7.205 38.698 1.00 35.88 97 GLU A N 1
ATOM 799 C CA . GLU A 1 97 ? -21.156 6.184 39.392 1.00 35.88 97 GLU A CA 1
ATOM 800 C C . GLU A 1 97 ? -20.239 5.498 38.394 1.00 35.88 97 GLU A C 1
ATOM 802 O O . GLU A 1 97 ? -20.600 4.569 37.676 1.00 35.88 97 GLU A O 1
ATOM 807 N N . THR A 1 98 ? -19.017 6.024 38.333 1.00 40.06 98 THR A N 1
ATOM 808 C CA . THR A 1 98 ? -17.836 5.347 37.797 1.00 40.06 98 THR A CA 1
ATOM 809 C C . THR A 1 98 ? -17.595 4.081 38.616 1.00 40.06 98 THR A C 1
ATOM 811 O O . THR A 1 98 ? -16.711 4.012 39.469 1.00 40.06 98 THR A O 1
ATOM 814 N N . ASP A 1 99 ? -18.425 3.075 38.386 1.00 48.28 99 ASP A N 1
ATOM 815 C CA . ASP A 1 99 ? -18.208 1.743 38.894 1.00 48.28 99 ASP A CA 1
ATOM 816 C C . ASP A 1 99 ? -16.970 1.220 38.157 1.00 48.28 99 ASP A C 1
ATOM 818 O O . ASP A 1 99 ? -16.951 1.135 36.924 1.00 48.28 99 ASP A O 1
ATOM 822 N N . LEU A 1 100 ? -15.889 0.923 38.883 1.00 46.28 100 LEU A N 1
ATOM 823 C CA . LEU A 1 100 ? -14.630 0.411 38.312 1.00 46.28 100 LEU A CA 1
ATOM 824 C C . LEU A 1 100 ? -14.875 -0.784 37.362 1.00 46.28 100 LEU A C 1
ATOM 826 O O . LEU A 1 100 ? -14.089 -1.033 36.446 1.00 46.28 100 LEU A O 1
ATOM 830 N N . ARG A 1 101 ? -16.007 -1.473 37.559 1.00 57.47 101 ARG A N 1
ATOM 831 C CA . ARG A 1 101 ? -16.551 -2.566 36.750 1.00 57.47 101 ARG A CA 1
ATOM 832 C C . ARG A 1 101 ? -17.020 -2.138 35.362 1.00 57.47 101 ARG A C 1
ATOM 834 O O . ARG A 1 101 ? -16.669 -2.802 34.390 1.00 57.47 101 ARG A O 1
ATOM 841 N N . ALA A 1 102 ? -17.765 -1.037 35.243 1.00 59.91 102 ALA A N 1
ATOM 842 C CA . ALA A 1 102 ? -18.230 -0.534 33.949 1.00 59.91 102 ALA A CA 1
ATOM 843 C C . ALA A 1 102 ? -17.033 -0.215 33.043 1.00 59.91 102 ALA A C 1
ATOM 845 O O . ALA A 1 102 ? -16.986 -0.660 31.899 1.00 59.91 102 ALA A O 1
ATOM 846 N N . ALA A 1 103 ? -15.998 0.414 33.609 1.00 61.19 103 ALA A N 1
ATOM 847 C CA . ALA A 1 103 ? -14.752 0.699 32.906 1.00 61.19 103 ALA A CA 1
ATOM 848 C C . ALA A 1 103 ? -13.977 -0.568 32.487 1.00 61.19 103 ALA A C 1
ATOM 850 O O . ALA A 1 103 ? -13.265 -0.549 31.484 1.00 61.19 103 ALA A O 1
ATOM 851 N N . GLU A 1 104 ? -14.067 -1.676 33.231 1.00 68.25 104 GLU A N 1
ATOM 852 C CA . GLU A 1 104 ? -13.432 -2.944 32.844 1.00 68.25 104 GLU A CA 1
ATOM 853 C C . GLU A 1 104 ? -14.193 -3.656 31.716 1.00 68.25 104 GLU A C 1
ATOM 855 O O . GLU A 1 104 ? -13.575 -4.197 30.791 1.00 68.25 104 GLU A O 1
ATOM 860 N N . ILE A 1 105 ? -15.525 -3.628 31.764 1.00 74.06 105 ILE A N 1
ATOM 861 C CA . ILE A 1 105 ? -16.386 -4.208 30.730 1.00 74.06 105 ILE A CA 1
ATOM 862 C C . ILE A 1 105 ? -16.239 -3.414 29.428 1.00 74.06 105 ILE A C 1
ATOM 864 O O . ILE A 1 105 ? -15.994 -4.010 28.379 1.00 74.06 105 ILE A O 1
ATOM 868 N N . GLU A 1 106 ? -16.280 -2.084 29.498 1.00 78.00 106 GLU A N 1
ATOM 869 C CA . GLU A 1 106 ? -16.172 -1.182 28.342 1.00 78.00 106 GLU A CA 1
ATOM 870 C C . GLU A 1 106 ? -14.796 -1.248 27.649 1.00 78.00 106 GLU A C 1
ATOM 872 O O . GLU A 1 106 ? -14.682 -0.924 26.470 1.00 78.00 106 GLU A O 1
ATOM 877 N N . LYS A 1 107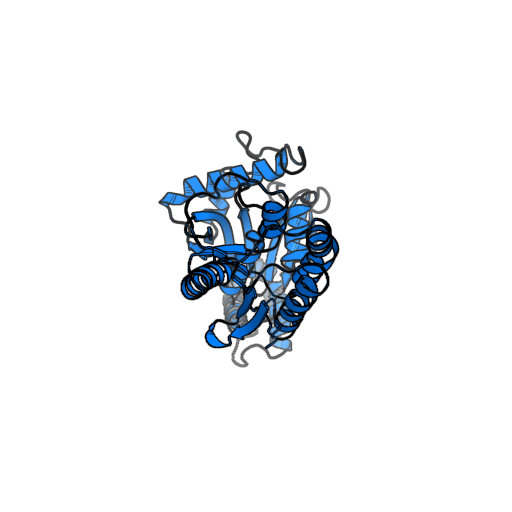 ? -13.751 -1.762 28.319 1.00 77.81 107 LYS A N 1
ATOM 878 C CA . LYS A 1 107 ? -12.459 -2.078 27.673 1.00 77.81 107 LYS A CA 1
ATOM 879 C C . LYS A 1 107 ? -12.521 -3.274 26.724 1.00 77.81 107 LYS A C 1
ATOM 881 O O . LYS A 1 107 ? -11.652 -3.404 25.867 1.00 77.81 107 LYS A O 1
ATOM 886 N N . SER A 1 108 ? -13.454 -4.203 26.937 1.00 78.62 108 SER A N 1
ATOM 887 C CA . SER A 1 108 ? -13.494 -5.495 26.227 1.00 78.62 108 SER A CA 1
ATOM 888 C C . SER A 1 108 ? -14.766 -5.698 25.401 1.00 78.62 108 SER A C 1
ATOM 890 O O . SER A 1 108 ? -14.778 -6.549 24.513 1.00 78.62 108 SER A O 1
ATOM 892 N N . PHE A 1 109 ? -15.823 -4.936 25.681 1.00 85.88 109 PHE A N 1
ATOM 893 C CA . PHE A 1 109 ? -17.132 -5.062 25.051 1.00 85.88 109 PHE A CA 1
ATOM 894 C C . PHE A 1 109 ? -17.706 -3.683 24.731 1.00 85.88 109 PHE A C 1
ATOM 896 O O . PHE A 1 109 ? -17.546 -2.733 25.493 1.00 85.88 109 PHE A O 1
ATOM 903 N N . THR A 1 110 ? -18.435 -3.586 23.622 1.00 87.50 110 THR A N 1
ATOM 904 C CA . THR A 1 110 ? -19.309 -2.440 23.360 1.00 87.50 110 THR A CA 1
ATOM 905 C C . THR A 1 110 ? -20.550 -2.574 24.239 1.00 87.50 110 THR A C 1
ATOM 907 O O . THR A 1 110 ? -21.334 -3.509 24.068 1.00 87.50 110 THR A O 1
ATOM 910 N N . VAL A 1 111 ? -20.711 -1.662 25.198 1.00 89.25 111 VAL A N 1
ATOM 911 C CA . VAL A 1 111 ? -21.851 -1.662 26.122 1.00 89.25 111 VAL A CA 1
ATOM 912 C C . VAL A 1 111 ? -22.972 -0.791 25.565 1.00 89.25 111 VAL A C 1
ATOM 914 O O . VAL A 1 111 ? -22.748 0.366 25.219 1.00 89.25 111 VAL A O 1
ATOM 917 N N . ILE A 1 112 ? -24.183 -1.343 25.493 1.00 88.69 112 ILE A N 1
ATOM 918 C CA . ILE A 1 112 ? -25.385 -0.638 25.031 1.00 88.69 112 ILE A CA 1
ATOM 919 C C . ILE A 1 112 ? -26.404 -0.629 26.164 1.00 88.69 112 ILE A C 1
ATOM 921 O O . ILE A 1 112 ? -26.676 -1.666 26.762 1.00 88.69 112 ILE A O 1
ATOM 925 N N . ARG A 1 113 ? -26.988 0.531 26.458 1.00 89.44 113 ARG A N 1
ATOM 926 C CA . ARG A 1 113 ? -28.033 0.691 27.477 1.00 89.44 113 ARG A CA 1
ATOM 927 C C . ARG A 1 113 ? -29.278 1.254 26.797 1.00 89.44 113 ARG A C 1
ATOM 929 O O . ARG A 1 113 ? -29.180 2.273 26.117 1.00 89.44 113 ARG A O 1
ATOM 936 N N . ALA A 1 114 ? -30.423 0.588 26.929 1.00 89.00 114 ALA A N 1
ATOM 937 C CA . ALA A 1 114 ? -31.672 1.043 26.312 1.00 89.00 114 ALA A CA 1
ATOM 938 C C . ALA A 1 114 ? -32.916 0.601 27.099 1.00 89.00 114 ALA A C 1
ATOM 940 O O . ALA A 1 114 ? -32.824 -0.196 28.028 1.00 89.00 114 ALA A O 1
ATOM 941 N N . GLY A 1 115 ? -34.091 1.117 26.725 1.00 88.38 115 GLY A N 1
ATOM 942 C CA . GLY A 1 115 ? -35.362 0.796 27.389 1.00 88.38 115 GLY A CA 1
ATOM 943 C C . GLY A 1 115 ? -36.040 -0.483 26.882 1.00 88.38 115 GLY A C 1
ATOM 944 O O . GLY A 1 115 ? -36.990 -0.967 27.501 1.00 88.38 115 GLY A O 1
ATOM 945 N N . SER A 1 116 ? -35.575 -1.048 25.763 1.00 91.38 116 SER A N 1
ATOM 946 C CA . SER A 1 116 ? -36.180 -2.226 25.136 1.00 91.38 116 SER A CA 1
ATOM 947 C C . SER A 1 116 ? -35.158 -3.123 24.431 1.00 91.38 116 SER A C 1
ATOM 949 O O . SER A 1 116 ? -34.036 -2.711 24.133 1.00 91.38 116 SER A O 1
ATOM 951 N N . TYR A 1 117 ? -35.561 -4.364 24.145 1.00 92.38 117 TYR A N 1
ATOM 952 C CA . TYR A 1 117 ? -34.768 -5.305 23.352 1.00 92.38 117 TYR A CA 1
ATOM 953 C C . TYR A 1 117 ? -34.568 -4.789 21.922 1.00 92.38 117 TYR A C 1
ATOM 955 O O . TYR A 1 117 ? -33.463 -4.853 21.388 1.00 92.38 117 TYR A O 1
ATOM 963 N N . GLU A 1 118 ? -35.622 -4.250 21.312 1.00 93.75 118 GLU A N 1
ATOM 964 C CA . GLU A 1 118 ? -35.606 -3.715 19.953 1.00 93.75 118 GLU A CA 1
ATOM 965 C C . GLU A 1 118 ? -34.599 -2.571 19.806 1.00 93.75 118 GLU A C 1
ATOM 967 O O . GLU A 1 118 ? -33.845 -2.554 18.831 1.00 93.75 118 GLU A O 1
ATOM 972 N N . ASP A 1 119 ? -34.521 -1.674 20.792 1.00 92.06 119 ASP A N 1
ATOM 973 C CA . ASP A 1 119 ? -33.555 -0.573 20.791 1.00 92.06 119 ASP A CA 1
ATOM 974 C C . ASP A 1 119 ? -32.116 -1.083 20.905 1.00 92.06 119 ASP A C 1
ATOM 976 O O . ASP A 1 119 ? -31.237 -0.598 20.191 1.00 92.06 119 ASP A O 1
ATOM 980 N N . ILE A 1 120 ? -31.869 -2.087 21.759 1.00 91.75 120 ILE A N 1
ATOM 981 C CA . ILE A 1 120 ? -30.545 -2.717 21.866 1.00 91.75 120 ILE A CA 1
ATOM 982 C C . ILE A 1 120 ? -30.165 -3.358 20.539 1.00 91.75 120 ILE A C 1
ATOM 984 O O . ILE A 1 120 ? -29.045 -3.163 20.084 1.00 91.75 120 ILE A O 1
ATOM 988 N N . ILE A 1 121 ? -31.073 -4.100 19.901 1.00 93.81 121 ILE A N 1
ATOM 989 C CA . ILE A 1 121 ? -30.795 -4.730 18.608 1.00 93.81 121 ILE A CA 1
ATOM 990 C C . ILE A 1 121 ? -30.540 -3.677 17.530 1.00 93.81 121 ILE A C 1
ATOM 992 O O . ILE A 1 121 ? -29.590 -3.838 16.771 1.00 93.81 121 ILE A O 1
ATOM 996 N N . SER A 1 122 ? -31.319 -2.595 17.477 1.00 91.19 122 SER A N 1
ATOM 997 C CA . SER A 1 122 ? -31.106 -1.513 16.510 1.00 91.19 122 SER A CA 1
ATOM 998 C C . SER A 1 122 ? -29.739 -0.853 16.705 1.00 91.19 122 SER A C 1
ATOM 1000 O O . SER A 1 122 ? -28.956 -0.757 15.763 1.00 91.19 122 SER A O 1
ATOM 1002 N N . GLN A 1 123 ? -29.401 -0.468 17.939 1.00 89.56 123 GLN A N 1
ATOM 1003 C CA . GLN A 1 123 ? -28.107 0.143 18.258 1.00 89.56 123 GLN A CA 1
ATOM 1004 C C . GLN A 1 123 ? -26.942 -0.835 18.071 1.00 89.56 123 GLN A C 1
ATOM 1006 O O . GLN A 1 123 ? -25.868 -0.439 17.623 1.00 89.56 123 GLN A O 1
ATOM 1011 N N . ALA A 1 124 ? -27.140 -2.118 18.376 1.00 87.38 124 ALA A N 1
ATOM 1012 C CA . ALA A 1 124 ? -26.146 -3.155 18.145 1.00 87.38 124 ALA A CA 1
ATOM 1013 C C . ALA A 1 124 ? -25.932 -3.379 16.652 1.00 87.38 124 ALA A C 1
ATOM 1015 O O . ALA A 1 124 ? -24.794 -3.497 16.231 1.00 87.38 124 ALA A O 1
ATOM 1016 N N . GLN A 1 125 ? -26.985 -3.381 15.835 1.00 82.75 125 GLN A N 1
ATOM 1017 C CA . GLN A 1 125 ? -26.868 -3.460 14.380 1.00 82.75 125 GLN A CA 1
ATOM 1018 C C . GLN A 1 125 ? -26.165 -2.231 13.811 1.00 82.75 125 GLN A C 1
ATOM 1020 O O . GLN A 1 125 ? -25.280 -2.391 12.982 1.00 82.75 125 GLN A O 1
ATOM 1025 N N . GLU A 1 126 ? -26.473 -1.023 14.283 1.00 79.81 126 GLU A N 1
ATOM 1026 C CA . GLU A 1 126 ? -25.731 0.185 13.907 1.00 79.81 126 GLU A CA 1
ATOM 1027 C C . GLU A 1 126 ? -24.262 0.124 14.339 1.00 79.81 126 GLU A C 1
ATOM 1029 O O . GLU A 1 126 ? -23.380 0.502 13.573 1.00 79.81 126 GLU A O 1
ATOM 1034 N N . SER A 1 127 ? -23.982 -0.361 15.550 1.00 73.75 127 SER A N 1
ATOM 1035 C CA . SER A 1 127 ? -22.623 -0.548 16.064 1.00 73.75 127 SER A CA 1
ATOM 1036 C C . SER A 1 127 ? -21.868 -1.598 15.249 1.00 73.75 127 SER A C 1
ATOM 1038 O O . SER A 1 127 ? -20.750 -1.346 14.815 1.00 73.75 127 SER A O 1
ATOM 1040 N N . LEU A 1 128 ? -22.505 -2.728 14.937 1.00 66.81 128 LEU A N 1
ATOM 1041 C CA . LEU A 1 128 ? -21.960 -3.777 14.084 1.00 66.81 128 LEU A CA 1
ATOM 1042 C C . LEU A 1 128 ? -21.782 -3.292 12.649 1.00 66.81 128 LEU A C 1
ATOM 1044 O O . LEU A 1 128 ? -20.789 -3.663 12.054 1.00 66.81 128 LEU A O 1
ATOM 1048 N N . LEU A 1 129 ? -22.658 -2.444 12.103 1.00 57.94 129 LEU A N 1
ATOM 1049 C CA . LEU A 1 129 ? -22.484 -1.807 10.791 1.00 57.94 129 LEU A CA 1
ATOM 1050 C C . LEU A 1 129 ? -21.309 -0.818 10.800 1.00 57.94 129 LEU A C 1
ATOM 1052 O O . LEU A 1 129 ? -20.533 -0.787 9.851 1.00 57.94 129 LEU A O 1
ATOM 1056 N N . LYS A 1 130 ? -21.127 -0.060 11.887 1.00 55.31 130 LYS A N 1
ATOM 1057 C CA . LYS A 1 130 ? -19.965 0.824 12.092 1.00 55.31 130 LYS A CA 1
ATOM 1058 C C . LYS A 1 130 ? -18.664 0.054 12.366 1.00 55.31 130 LYS A C 1
ATOM 1060 O O . LYS A 1 130 ? -17.599 0.599 12.118 1.00 55.31 130 LYS A O 1
ATOM 1065 N N . GLN A 1 131 ? -18.741 -1.179 12.877 1.00 49.72 131 GLN A N 1
ATOM 1066 C CA . GLN A 1 131 ? -17.594 -2.061 13.154 1.00 49.72 131 GLN A CA 1
ATOM 1067 C C . GLN A 1 131 ? -17.288 -3.053 12.006 1.00 49.72 131 GLN A C 1
ATOM 1069 O O . GLN A 1 131 ? -16.151 -3.502 11.893 1.00 49.72 131 GLN A O 1
ATOM 1074 N N . HIS A 1 132 ? -18.271 -3.395 11.158 1.00 43.25 132 HIS A N 1
ATOM 1075 C CA . HIS A 1 132 ? -18.154 -4.276 9.977 1.00 43.25 132 HIS A CA 1
ATOM 1076 C C . HIS A 1 132 ? -18.072 -3.518 8.648 1.00 43.25 132 HIS A C 1
ATOM 1078 O O . HIS A 1 132 ? -17.755 -4.126 7.629 1.00 43.25 132 HIS A O 1
ATOM 1084 N N . SER A 1 133 ? -18.260 -2.201 8.642 1.00 36.44 133 SER A N 1
ATOM 1085 C CA . SER A 1 133 ? -17.316 -1.386 7.893 1.00 36.44 133 SER A CA 1
ATOM 1086 C C . SER A 1 133 ? -16.051 -1.338 8.747 1.00 36.44 133 SER A C 1
ATOM 1088 O O . SER A 1 133 ? -16.049 -0.613 9.742 1.00 36.44 133 SER A O 1
ATOM 1090 N N . PRO A 1 134 ? -14.932 -2.009 8.397 1.00 42.34 134 PRO A N 1
ATOM 1091 C CA . PRO A 1 134 ? -13.681 -1.297 8.620 1.00 42.34 134 PRO A CA 1
ATOM 1092 C C . PRO A 1 134 ? -13.925 0.085 8.012 1.00 42.34 134 PRO A C 1
ATOM 1094 O O . PRO A 1 134 ? -14.486 0.147 6.916 1.00 42.34 134 PRO A O 1
ATOM 1097 N N . ALA A 1 135 ? -13.643 1.177 8.720 1.00 49.81 135 ALA A N 1
ATOM 1098 C CA . ALA A 1 135 ? -13.608 2.488 8.087 1.00 49.81 135 ALA A CA 1
ATOM 1099 C C . ALA A 1 135 ? -12.667 2.340 6.888 1.00 49.81 135 ALA A C 1
ATOM 1101 O O . ALA A 1 135 ? -11.450 2.274 7.074 1.00 49.81 135 ALA A O 1
ATOM 1102 N N . ALA A 1 136 ? -13.239 2.070 5.711 1.00 71.31 136 ALA A N 1
ATOM 1103 C CA . ALA A 1 136 ? -12.490 1.466 4.631 1.00 71.31 136 ALA A CA 1
ATOM 1104 C C . ALA A 1 136 ? -11.483 2.521 4.243 1.00 71.31 136 ALA A C 1
ATOM 1106 O O . ALA A 1 136 ? -11.873 3.655 3.962 1.00 71.31 136 ALA A O 1
ATOM 1107 N N . ILE A 1 137 ? -10.203 2.172 4.312 1.00 88.25 137 ILE A N 1
ATOM 1108 C CA . ILE A 1 137 ? -9.189 3.083 3.827 1.00 88.25 137 ILE A CA 1
ATOM 1109 C C . ILE A 1 137 ? -9.500 3.322 2.356 1.00 88.25 137 ILE A C 1
ATOM 1111 O O . ILE A 1 137 ? -9.557 2.387 1.555 1.00 88.25 137 ILE A O 1
ATOM 1115 N N . GLN A 1 138 ? -9.785 4.577 2.031 1.00 91.88 138 GLN A N 1
ATOM 1116 C CA . GLN A 1 138 ? -9.978 5.013 0.659 1.00 91.88 138 GLN A CA 1
ATOM 1117 C C . GLN A 1 138 ? -8.719 5.741 0.222 1.00 91.88 138 GLN A C 1
ATOM 1119 O O . GLN A 1 138 ? -8.141 6.512 0.988 1.00 91.88 138 GLN A O 1
ATOM 1124 N N . LEU A 1 139 ? -8.318 5.492 -1.016 1.00 96.06 139 LEU A N 1
ATOM 1125 C CA . LEU A 1 139 ? -7.284 6.256 -1.686 1.00 96.06 139 LEU A CA 1
ATOM 1126 C C . LEU A 1 139 ? -7.986 7.181 -2.668 1.00 96.06 139 LEU A C 1
ATOM 1128 O O . LEU A 1 139 ? -8.649 6.715 -3.595 1.00 96.06 139 LEU A O 1
ATOM 1132 N N . LEU A 1 140 ? -7.899 8.481 -2.413 1.00 96.94 140 LEU A N 1
ATOM 1133 C CA . LEU A 1 140 ? -8.415 9.502 -3.318 1.00 96.94 140 LEU A CA 1
ATOM 1134 C C . LEU A 1 140 ? -7.232 10.163 -4.025 1.00 96.94 140 LEU A C 1
ATOM 1136 O O . LEU A 1 140 ? -6.266 10.492 -3.337 1.00 96.94 140 LEU A O 1
ATOM 1140 N N . PRO A 1 141 ? -7.270 10.358 -5.356 1.00 97.81 141 PRO A N 1
ATOM 1141 C CA . PRO A 1 141 ? -6.224 11.097 -6.056 1.00 97.81 141 PRO A CA 1
ATOM 1142 C C . PRO A 1 141 ? -5.980 12.456 -5.398 1.00 97.81 141 PRO A C 1
ATOM 1144 O O . PRO A 1 141 ? -6.932 13.129 -4.995 1.00 97.81 141 PRO A O 1
ATOM 1147 N N . LEU A 1 142 ? -4.714 12.846 -5.268 1.00 97.81 142 LEU A N 1
ATOM 1148 C CA . LEU A 1 142 ? -4.349 14.127 -4.680 1.00 97.81 142 LEU A CA 1
ATOM 1149 C C . LEU A 1 142 ? -4.855 15.273 -5.565 1.00 97.81 142 LEU A C 1
ATOM 1151 O O . LEU A 1 142 ? -4.473 15.403 -6.728 1.00 97.81 142 LEU A O 1
ATOM 1155 N N . GLU A 1 143 ? -5.708 16.128 -5.008 1.00 96.38 143 GLU A N 1
ATOM 1156 C CA . GLU A 1 143 ? -6.171 17.327 -5.700 1.00 96.38 143 GLU A CA 1
ATOM 1157 C C . GLU A 1 143 ? -5.102 18.425 -5.657 1.00 96.38 143 GLU A C 1
ATOM 1159 O O . GLU A 1 143 ? -4.439 18.633 -4.640 1.00 96.38 143 GLU A O 1
ATOM 1164 N N . ALA A 1 144 ? -4.985 19.208 -6.734 1.00 95.12 144 ALA A N 1
ATOM 1165 C CA . ALA A 1 144 ? -4.006 20.296 -6.816 1.00 95.12 144 ALA A CA 1
ATOM 1166 C C . ALA A 1 144 ? -4.149 21.324 -5.674 1.00 95.12 144 ALA A C 1
ATOM 1168 O O . ALA A 1 144 ? -3.153 21.873 -5.208 1.00 95.12 144 ALA A O 1
ATOM 1169 N N . SER A 1 145 ? -5.373 21.562 -5.188 1.00 96.50 145 SER A N 1
ATOM 1170 C CA . SER A 1 145 ? -5.641 22.442 -4.042 1.00 96.50 145 SER A CA 1
ATOM 1171 C C . SER A 1 145 ? -5.161 21.892 -2.697 1.00 96.50 145 SER A C 1
ATOM 1173 O O . SER A 1 145 ? -4.990 22.669 -1.762 1.00 96.50 145 SER A O 1
ATOM 1175 N N . ASP A 1 146 ? -4.955 20.580 -2.587 1.00 96.69 146 ASP A N 1
ATOM 1176 C CA . ASP A 1 146 ? -4.524 19.892 -1.364 1.00 96.69 146 ASP A CA 1
ATOM 1177 C C . ASP A 1 146 ? -3.013 19.589 -1.360 1.00 96.69 146 ASP A C 1
ATOM 1179 O O . ASP A 1 146 ? -2.451 19.237 -0.326 1.00 96.69 146 ASP A O 1
ATOM 1183 N N . ARG A 1 147 ? -2.321 19.798 -2.489 1.00 97.19 147 ARG A N 1
ATOM 1184 C CA . ARG A 1 147 ? -0.875 19.555 -2.646 1.00 97.19 147 ARG A CA 1
ATOM 1185 C C . ARG A 1 147 ? -0.036 20.171 -1.526 1.00 97.19 147 ARG A C 1
ATOM 1187 O O . ARG A 1 147 ? 0.773 19.494 -0.905 1.00 97.19 147 ARG A O 1
ATOM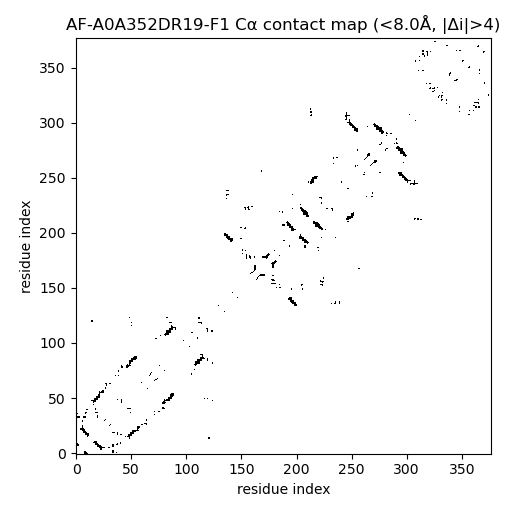 1194 N N . GLU A 1 148 ? -0.270 21.443 -1.227 1.00 97.19 148 GLU A N 1
ATOM 1195 C CA . GLU A 1 148 ? 0.471 22.163 -0.187 1.00 97.19 148 GLU A CA 1
ATOM 1196 C C . GLU A 1 148 ? 0.237 21.588 1.214 1.00 97.19 148 GLU A C 1
ATOM 1198 O O . GLU A 1 148 ? 1.143 21.563 2.044 1.00 97.19 148 GLU A O 1
ATOM 1203 N N . GLN A 1 149 ? -0.981 21.125 1.503 1.00 96.94 149 GLN A N 1
ATOM 1204 C CA . GLN A 1 149 ? -1.270 20.491 2.786 1.00 96.94 149 GLN A CA 1
ATOM 1205 C C . GLN A 1 149 ? -0.686 19.079 2.845 1.00 96.94 149 GLN A C 1
ATOM 1207 O O . GLN A 1 149 ? -0.206 18.678 3.897 1.00 96.94 149 GLN A O 1
ATOM 1212 N N . PHE A 1 150 ? -0.666 18.350 1.729 1.00 97.31 150 PHE A N 1
ATOM 1213 C CA . PHE A 1 150 ? -0.039 17.034 1.640 1.00 97.31 150 PHE A CA 1
ATOM 1214 C C . PHE A 1 150 ? 1.447 17.093 1.984 1.00 97.31 150 PHE A C 1
ATOM 1216 O O . PHE A 1 150 ? 1.910 16.271 2.770 1.00 97.31 150 PHE A O 1
ATOM 1223 N N . ILE A 1 151 ? 2.171 18.078 1.441 1.00 96.31 151 ILE A N 1
ATOM 1224 C CA . ILE A 1 151 ? 3.603 18.254 1.715 1.00 96.31 151 ILE A CA 1
ATOM 1225 C C . ILE A 1 151 ? 3.833 18.535 3.202 1.00 96.31 151 ILE A C 1
ATOM 1227 O O . ILE A 1 151 ? 4.632 17.851 3.834 1.00 96.31 151 ILE A O 1
ATOM 1231 N N . ARG A 1 152 ? 3.056 19.454 3.791 1.00 94.50 152 ARG A N 1
ATOM 1232 C CA . ARG A 1 152 ? 3.140 19.748 5.230 1.00 94.50 152 ARG A CA 1
ATOM 1233 C C . ARG A 1 152 ? 2.817 18.541 6.107 1.00 94.50 152 ARG A C 1
ATOM 1235 O O . ARG A 1 152 ? 3.503 18.308 7.094 1.00 94.50 152 ARG A O 1
ATOM 1242 N N . ASP A 1 153 ? 1.781 17.775 5.765 1.00 94.69 153 ASP A N 1
ATOM 1243 C CA . ASP A 1 153 ? 1.402 16.588 6.539 1.00 94.69 153 ASP A CA 1
ATOM 1244 C C . ASP A 1 153 ? 2.459 15.474 6.428 1.00 94.69 153 ASP A C 1
ATOM 1246 O O . ASP A 1 153 ?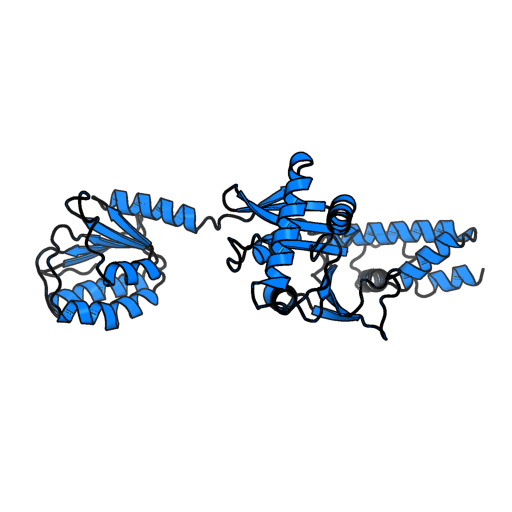 2.649 14.709 7.375 1.00 94.69 153 ASP A O 1
ATOM 1250 N N . ASN A 1 154 ? 3.129 15.363 5.275 1.00 94.06 154 ASN A N 1
ATOM 1251 C CA . ASN A 1 154 ? 4.244 14.441 5.074 1.00 94.06 154 ASN A CA 1
ATOM 1252 C C . ASN A 1 154 ? 5.427 14.832 5.968 1.00 94.06 154 ASN A C 1
ATOM 1254 O O . ASN A 1 154 ? 5.880 14.017 6.767 1.00 94.06 154 ASN A O 1
ATOM 1258 N N . GLN A 1 155 ? 5.842 16.094 5.894 1.00 92.38 155 GLN A N 1
ATOM 1259 C CA . GLN A 1 155 ? 6.912 16.672 6.704 1.00 92.38 155 GLN A CA 1
ATOM 1260 C C . GLN A 1 155 ? 6.671 16.496 8.211 1.00 92.38 155 GLN A C 1
ATOM 1262 O O . GLN A 1 155 ? 7.532 15.971 8.918 1.00 92.38 155 GLN A O 1
ATOM 1267 N N . ASP A 1 156 ? 5.460 16.799 8.692 1.00 89.62 156 ASP A N 1
ATOM 1268 C CA . ASP A 1 156 ? 5.057 16.572 10.088 1.00 89.62 156 ASP A CA 1
ATOM 1269 C C . ASP A 1 156 ? 5.213 15.097 10.503 1.00 89.62 156 ASP A C 1
ATOM 1271 O O . ASP A 1 156 ? 5.786 14.782 11.549 1.00 89.62 156 ASP A O 1
ATOM 1275 N N . ALA A 1 157 ? 4.764 14.166 9.656 1.00 87.06 157 ALA A N 1
ATOM 1276 C CA . ALA A 1 157 ? 4.865 12.738 9.939 1.00 87.06 157 ALA A CA 1
ATOM 1277 C C . ALA A 1 157 ? 6.319 12.231 9.966 1.00 87.06 157 ALA A C 1
ATOM 1279 O O . ALA A 1 157 ? 6.655 11.411 10.827 1.00 87.06 157 ALA A O 1
ATOM 1280 N N . PHE A 1 158 ? 7.172 12.707 9.055 1.00 83.50 158 PHE A N 1
ATOM 1281 C CA . PHE A 1 158 ? 8.591 12.341 9.001 1.00 83.50 158 PHE A CA 1
ATOM 1282 C C . PHE A 1 158 ? 9.372 12.926 10.184 1.00 83.50 158 PHE A C 1
ATOM 1284 O O . PHE A 1 158 ? 10.088 12.186 10.862 1.00 83.50 158 PHE A O 1
ATOM 1291 N N . ASN A 1 159 ? 9.163 14.203 10.515 1.00 82.19 159 ASN A N 1
ATOM 1292 C CA . ASN A 1 159 ? 9.785 14.838 11.679 1.00 82.19 159 ASN A CA 1
ATOM 1293 C C . ASN A 1 159 ? 9.397 14.144 12.986 1.00 82.19 159 ASN A C 1
ATOM 1295 O O . ASN A 1 159 ? 10.258 13.862 13.820 1.00 82.19 159 ASN A O 1
ATOM 1299 N N . TYR A 1 160 ? 8.113 13.813 13.159 1.00 77.81 160 TYR A N 1
ATOM 1300 C CA . TYR A 1 160 ? 7.645 13.084 14.338 1.00 77.81 160 TYR A CA 1
ATOM 1301 C C . TYR A 1 160 ? 8.321 11.710 14.470 1.00 77.81 160 TYR A C 1
ATOM 1303 O O . TYR A 1 160 ? 8.743 11.318 15.565 1.00 77.81 160 TYR A O 1
ATOM 1311 N N . GLY A 1 161 ? 8.451 10.984 13.353 1.00 67.88 161 GLY A N 1
ATOM 1312 C CA . GLY A 1 161 ? 9.122 9.684 13.305 1.00 67.88 161 GLY A CA 1
ATOM 1313 C C . GLY A 1 161 ? 10.611 9.759 13.655 1.00 67.88 161 GLY A C 1
ATOM 1314 O O . GLY A 1 161 ? 11.100 8.924 14.420 1.00 67.88 161 GLY A O 1
ATOM 1315 N N . ALA A 1 162 ? 11.307 10.780 13.149 1.00 65.25 162 ALA A N 1
ATOM 1316 C CA . ALA A 1 162 ? 12.743 10.966 13.344 1.00 65.25 162 ALA A CA 1
ATOM 1317 C C . ALA A 1 162 ? 13.117 11.513 14.734 1.00 65.25 162 ALA A C 1
ATOM 1319 O O . ALA A 1 162 ? 14.155 11.132 15.285 1.00 65.25 162 ALA A O 1
ATOM 1320 N N . LEU A 1 163 ? 12.297 12.402 15.309 1.00 62.41 163 LEU A N 1
ATOM 1321 C CA . LEU A 1 163 ? 12.663 13.181 16.500 1.00 62.41 163 LEU A CA 1
ATOM 1322 C C . LEU A 1 163 ? 11.970 12.725 17.790 1.00 62.41 163 LEU A C 1
ATOM 1324 O O . LEU A 1 163 ? 12.574 12.804 18.863 1.00 62.41 163 LEU A O 1
ATOM 1328 N N . GLU A 1 164 ? 10.721 12.254 17.721 1.00 61.19 164 GLU A N 1
ATOM 1329 C CA . GLU A 1 164 ? 9.884 12.093 18.917 1.00 61.19 164 GLU A CA 1
ATOM 1330 C C . GLU A 1 164 ? 9.558 10.638 19.257 1.00 61.19 164 GLU A C 1
ATOM 1332 O O . GLU A 1 164 ? 9.777 10.214 20.395 1.00 61.19 164 GLU A O 1
ATOM 1337 N N . GLU A 1 165 ? 9.054 9.854 18.299 1.00 53.91 165 GLU A N 1
ATOM 1338 C CA . GLU A 1 165 ? 8.356 8.590 18.594 1.00 53.91 165 GLU A CA 1
ATOM 1339 C C . GLU A 1 165 ? 9.227 7.557 19.339 1.00 53.91 165 GLU A C 1
ATOM 1341 O O . GLU A 1 165 ? 8.729 6.734 20.112 1.00 53.91 165 GLU A O 1
ATOM 1346 N N . PHE A 1 166 ? 10.548 7.625 19.164 1.00 47.94 166 PHE A N 1
ATOM 1347 C CA . PHE A 1 166 ? 11.500 6.760 19.858 1.00 47.94 166 PHE A CA 1
ATOM 1348 C C . PHE A 1 166 ? 12.778 7.486 20.319 1.00 47.94 166 PHE A C 1
ATOM 1350 O O . PHE A 1 166 ? 13.820 6.841 20.492 1.00 47.94 166 PHE A O 1
ATOM 1357 N N . GLY A 1 167 ? 12.692 8.804 20.529 1.00 53.94 167 GLY A N 1
ATOM 1358 C CA . GLY A 1 167 ? 13.843 9.696 20.708 1.00 53.94 167 GLY A CA 1
ATOM 1359 C C . GLY A 1 167 ? 14.539 10.043 19.386 1.00 53.94 167 GLY A C 1
ATOM 1360 O O . GLY A 1 167 ? 14.242 9.436 18.362 1.00 53.94 167 GLY A O 1
ATOM 1361 N N . GLN A 1 168 ? 15.469 11.004 19.422 1.00 51.75 168 GLN A N 1
ATOM 1362 C CA . GLN A 1 168 ? 16.199 11.500 18.248 1.00 51.75 168 GLN A CA 1
ATOM 1363 C C . GLN A 1 168 ? 16.971 10.360 17.562 1.00 51.75 168 GLN A C 1
ATOM 1365 O O . GLN A 1 168 ? 17.927 9.817 18.125 1.00 51.75 168 GLN A O 1
ATOM 1370 N N . ARG A 1 169 ? 16.511 9.963 16.373 1.00 56.50 169 ARG A N 1
ATOM 1371 C CA . ARG A 1 169 ? 17.080 8.885 15.547 1.00 56.50 169 ARG A CA 1
ATOM 1372 C C . ARG A 1 169 ? 17.745 9.398 14.283 1.00 56.50 169 ARG A C 1
ATOM 1374 O O . ARG A 1 169 ? 18.713 8.780 13.849 1.00 56.50 169 ARG A O 1
ATOM 1381 N N . ASP A 1 170 ? 17.257 10.516 13.761 1.00 55.94 170 ASP A N 1
ATOM 1382 C CA . ASP A 1 170 ? 17.907 11.272 12.702 1.00 55.94 170 ASP A CA 1
ATOM 1383 C C . ASP A 1 170 ? 17.802 12.769 13.011 1.00 55.94 170 ASP A C 1
ATOM 1385 O O . ASP A 1 170 ? 16.763 13.253 13.460 1.00 55.94 170 ASP A O 1
ATOM 1389 N N . ASP A 1 171 ? 18.909 13.480 12.837 1.00 58.59 171 ASP A N 1
ATOM 1390 C CA . ASP A 1 171 ? 19.025 14.932 12.986 1.00 58.59 171 ASP A CA 1
ATOM 1391 C C . ASP A 1 171 ? 19.620 15.596 11.741 1.00 58.59 171 ASP A C 1
ATOM 1393 O O . ASP A 1 171 ? 19.959 16.783 11.750 1.00 58.59 171 ASP A O 1
ATOM 1397 N N . ARG A 1 172 ? 19.722 14.822 10.654 1.00 62.59 172 ARG A N 1
ATOM 1398 C CA . ARG A 1 172 ? 20.091 15.302 9.330 1.00 62.59 172 ARG A CA 1
ATOM 1399 C C . ARG A 1 172 ? 18.852 15.904 8.686 1.00 62.59 172 ARG A C 1
ATOM 1401 O O . ARG A 1 172 ? 18.050 15.217 8.070 1.00 62.59 172 ARG A O 1
ATOM 1408 N N . PHE A 1 173 ? 18.696 17.202 8.886 1.00 67.75 173 PHE A N 1
ATOM 1409 C CA . PHE A 1 173 ? 17.691 17.992 8.193 1.00 67.75 173 PHE A CA 1
ATOM 1410 C C . PHE A 1 173 ? 18.149 18.257 6.759 1.00 67.75 173 PHE A C 1
ATOM 1412 O O . PHE A 1 173 ? 19.293 18.672 6.556 1.00 67.75 173 PHE A O 1
ATOM 1419 N N . GLU A 1 174 ? 17.266 18.034 5.787 1.00 63.81 174 GLU A N 1
ATOM 1420 C CA . GLU A 1 174 ? 17.533 18.359 4.384 1.00 63.81 174 GLU A CA 1
ATOM 1421 C C . GLU A 1 174 ? 17.484 19.880 4.169 1.00 63.81 174 GLU A C 1
ATOM 1423 O O . GLU A 1 174 ? 18.435 20.462 3.650 1.00 63.81 174 GLU A O 1
ATOM 1428 N N . GLU A 1 175 ? 16.421 20.552 4.631 1.00 70.81 175 GLU A N 1
ATOM 1429 C CA . GLU A 1 175 ? 16.270 22.012 4.539 1.00 70.81 175 GLU A CA 1
ATOM 1430 C C . GLU A 1 175 ? 15.310 22.547 5.618 1.00 70.81 175 GLU A C 1
ATOM 1432 O O . GLU A 1 175 ? 14.388 21.852 6.030 1.00 70.81 175 GLU A O 1
ATOM 1437 N N . ASP A 1 176 ? 15.537 23.770 6.117 1.00 66.44 176 ASP A N 1
ATOM 1438 C CA . ASP A 1 176 ? 14.646 24.499 7.045 1.00 66.44 176 ASP A CA 1
ATOM 1439 C C . ASP A 1 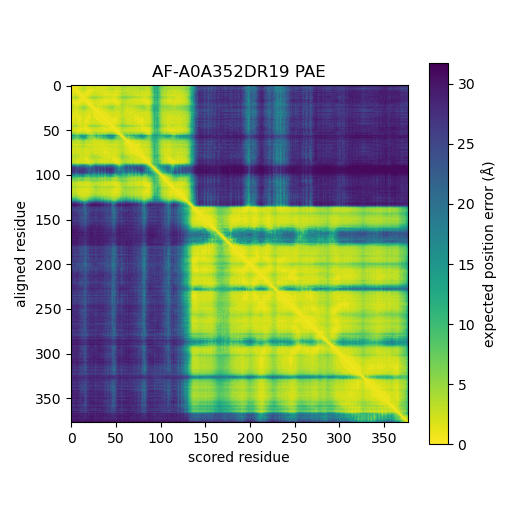176 ? 14.202 23.764 8.334 1.00 66.44 176 ASP A C 1
ATOM 1441 O O . ASP A 1 176 ? 13.238 24.158 8.990 1.00 66.44 176 ASP A O 1
ATOM 1445 N N . GLY A 1 177 ? 14.957 22.753 8.775 1.00 67.00 177 GLY A N 1
ATOM 1446 C CA . GLY A 1 177 ? 14.614 21.958 9.961 1.00 67.00 177 GLY A CA 1
ATOM 1447 C C . GLY A 1 177 ? 13.640 20.812 9.677 1.00 67.00 177 GLY A C 1
ATOM 1448 O O . GLY A 1 177 ? 13.085 20.246 10.616 1.00 67.00 177 GLY A O 1
ATOM 1449 N N . GLU A 1 178 ? 13.472 20.456 8.404 1.00 77.19 178 GLU A N 1
ATOM 1450 C CA . GLU A 1 178 ? 12.674 19.331 7.927 1.00 77.19 178 GLU A CA 1
ATOM 1451 C C . GLU A 1 178 ? 13.569 18.127 7.604 1.00 77.19 178 GLU A C 1
ATOM 1453 O O . GLU A 1 178 ? 14.628 18.271 6.989 1.00 77.19 178 GLU A O 1
ATOM 1458 N N . ILE A 1 179 ? 13.155 16.928 8.021 1.00 78.62 179 ILE A N 1
ATOM 1459 C CA . ILE A 1 179 ? 13.865 15.674 7.703 1.00 78.62 179 ILE A CA 1
ATOM 1460 C C . ILE A 1 179 ? 13.771 15.345 6.210 1.00 78.62 179 ILE A C 1
ATOM 1462 O O . ILE A 1 179 ? 14.687 14.748 5.664 1.00 78.62 179 ILE A O 1
ATOM 1466 N N . ILE A 1 180 ? 12.683 15.757 5.558 1.00 82.38 180 ILE A N 1
ATOM 1467 C CA . ILE A 1 180 ? 12.488 15.654 4.112 1.00 82.38 180 ILE A CA 1
ATOM 1468 C C . ILE A 1 180 ? 12.131 17.035 3.554 1.00 82.38 180 ILE A C 1
ATOM 1470 O O . ILE A 1 180 ? 11.210 17.706 4.035 1.00 82.38 180 ILE A O 1
ATOM 1474 N N . SER A 1 181 ? 12.880 17.491 2.556 1.00 87.81 181 SER A N 1
ATOM 1475 C CA . SER A 1 181 ? 12.712 18.826 1.981 1.00 87.81 181 SER A CA 1
ATOM 1476 C C . SER A 1 181 ? 11.411 18.953 1.185 1.00 87.81 181 SER A C 1
ATOM 1478 O O . SER A 1 181 ? 10.860 17.978 0.661 1.00 87.81 181 SER A O 1
ATOM 1480 N N . TYR A 1 182 ? 10.927 20.193 1.052 1.00 91.88 182 TYR A N 1
ATOM 1481 C CA . TYR A 1 182 ? 9.769 20.500 0.208 1.00 91.88 182 TYR A CA 1
ATOM 1482 C C . TYR A 1 182 ? 9.999 20.017 -1.229 1.00 91.88 182 TYR A C 1
ATOM 1484 O O . TYR A 1 182 ? 9.114 19.393 -1.816 1.00 91.88 182 TYR A O 1
ATOM 1492 N N . ASP A 1 183 ? 11.189 20.271 -1.781 1.00 90.62 183 ASP A N 1
ATOM 1493 C CA . ASP A 1 183 ? 11.537 19.922 -3.158 1.00 90.62 183 ASP A CA 1
ATOM 1494 C C . ASP A 1 183 ? 11.564 18.406 -3.379 1.00 90.62 183 ASP A C 1
ATOM 1496 O O . ASP A 1 183 ? 11.095 17.940 -4.419 1.00 90.62 183 ASP A O 1
ATOM 1500 N N . THR A 1 184 ? 12.029 17.615 -2.408 1.00 89.88 184 THR A N 1
ATOM 1501 C CA . THR A 1 184 ? 11.971 16.147 -2.480 1.00 89.88 184 THR A CA 1
ATOM 1502 C C . THR A 1 184 ? 10.527 15.645 -2.527 1.00 89.88 184 THR A C 1
ATOM 1504 O O . THR A 1 184 ? 10.166 14.908 -3.449 1.00 89.88 184 THR A O 1
ATOM 1507 N N . VAL A 1 185 ? 9.650 16.102 -1.623 1.00 93.75 185 VAL A N 1
ATOM 1508 C CA . VAL A 1 185 ? 8.229 15.696 -1.642 1.00 93.75 185 VAL A CA 1
ATOM 1509 C C . VAL A 1 185 ? 7.527 16.182 -2.916 1.00 93.75 185 VAL A C 1
ATOM 1511 O O . VAL A 1 185 ? 6.748 15.451 -3.529 1.00 93.75 185 VAL A O 1
ATOM 1514 N N . SER A 1 186 ? 7.821 17.410 -3.339 1.00 96.00 186 SER A N 1
ATOM 1515 C CA . SER A 1 186 ? 7.301 18.031 -4.557 1.00 96.00 186 SER A CA 1
ATOM 1516 C C . SER A 1 186 ? 7.667 17.215 -5.803 1.00 96.00 186 SER A C 1
ATOM 1518 O O . SER A 1 186 ? 6.778 16.859 -6.576 1.00 96.00 186 SER A O 1
ATOM 1520 N N . ARG A 1 187 ? 8.946 16.840 -5.961 1.00 93.62 187 ARG A N 1
ATOM 1521 C CA . ARG A 1 187 ? 9.423 15.986 -7.062 1.00 93.62 187 ARG A CA 1
ATOM 1522 C C . ARG A 1 187 ? 8.757 14.613 -7.054 1.00 93.62 187 ARG A C 1
ATOM 1524 O O . ARG A 1 187 ? 8.376 14.13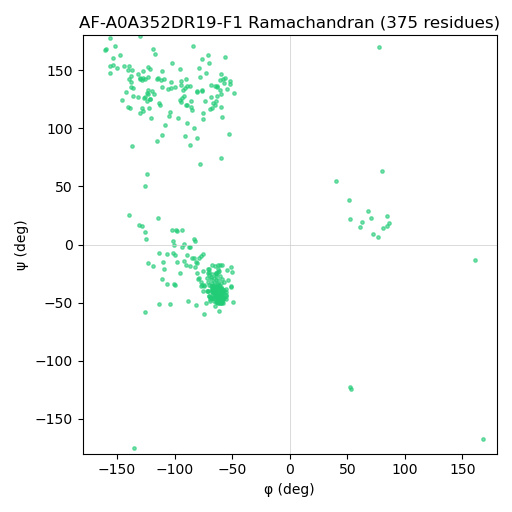5 -8.119 1.00 93.62 187 ARG A O 1
ATOM 1531 N N . ALA A 1 188 ? 8.585 13.996 -5.883 1.00 94.62 188 ALA A N 1
ATOM 1532 C CA . ALA A 1 188 ? 7.896 12.711 -5.774 1.00 94.62 188 ALA A CA 1
ATOM 1533 C C . ALA A 1 188 ? 6.449 12.810 -6.287 1.00 94.62 188 ALA A C 1
ATOM 1535 O O . ALA A 1 188 ? 6.016 11.974 -7.077 1.00 94.62 188 ALA A O 1
ATOM 1536 N N . ILE A 1 189 ? 5.713 13.858 -5.893 1.00 97.25 189 ILE A N 1
ATOM 1537 C CA . ILE A 1 189 ? 4.343 14.104 -6.373 1.00 97.25 189 ILE A CA 1
ATOM 1538 C C . ILE A 1 189 ? 4.319 14.330 -7.888 1.00 97.25 189 ILE A C 1
ATOM 1540 O O . ILE A 1 189 ? 3.457 13.776 -8.563 1.00 97.25 189 ILE A O 1
ATOM 1544 N N . ASP A 1 190 ? 5.235 15.140 -8.420 1.00 96.69 190 ASP A N 1
ATOM 1545 C CA . ASP A 1 190 ? 5.225 15.530 -9.835 1.00 96.69 190 ASP A CA 1
ATOM 1546 C C . ASP A 1 190 ? 5.613 14.370 -10.768 1.00 96.69 190 ASP A C 1
ATOM 1548 O O . ASP A 1 190 ? 5.097 14.270 -11.882 1.00 96.69 190 ASP A O 1
ATOM 1552 N N . ASN A 1 191 ? 6.494 13.478 -10.305 1.00 95.50 191 ASN A N 1
ATOM 1553 C CA . ASN A 1 191 ? 6.971 12.321 -11.064 1.00 95.50 191 ASN A CA 1
ATOM 1554 C C . ASN A 1 191 ? 6.164 11.041 -10.802 1.00 95.50 191 ASN A C 1
ATOM 1556 O O . ASN A 1 191 ? 6.466 10.001 -11.388 1.00 95.50 191 ASN A O 1
ATOM 1560 N N . GLY A 1 192 ? 5.167 11.089 -9.916 1.00 96.31 192 GLY A N 1
ATOM 1561 C CA . GLY A 1 192 ? 4.394 9.927 -9.498 1.00 96.31 192 GLY A CA 1
ATOM 1562 C C . GLY A 1 192 ? 2.896 10.173 -9.440 1.00 96.31 192 GLY A C 1
ATOM 1563 O O . GLY A 1 192 ? 2.372 11.216 -9.820 1.00 96.31 192 GLY A O 1
ATOM 1564 N N . THR A 1 193 ? 2.178 9.163 -8.962 1.00 97.94 193 THR A N 1
ATOM 1565 C CA . THR A 1 193 ? 0.746 9.254 -8.694 1.00 97.94 193 THR A CA 1
ATOM 1566 C C . THR A 1 193 ? 0.534 9.355 -7.192 1.00 97.94 193 THR A C 1
ATOM 1568 O O . THR A 1 193 ? 0.769 8.403 -6.446 1.00 97.94 193 THR A O 1
ATOM 1571 N N . ALA A 1 194 ? 0.095 10.530 -6.746 1.00 98.25 194 ALA A N 1
ATOM 1572 C CA . ALA A 1 194 ? -0.150 10.819 -5.341 1.00 98.25 194 ALA A CA 1
ATOM 1573 C C . ALA A 1 194 ? -1.618 10.580 -4.956 1.00 98.25 194 ALA A C 1
ATOM 1575 O O . ALA A 1 194 ? -2.544 11.003 -5.654 1.00 98.25 194 ALA A O 1
ATOM 1576 N N . TYR A 1 195 ? -1.828 9.964 -3.794 1.00 98.44 195 TYR A N 1
ATOM 1577 C CA . TYR A 1 195 ? -3.140 9.718 -3.209 1.00 98.44 195 TYR A CA 1
ATOM 1578 C C . TYR A 1 195 ? -3.196 10.172 -1.752 1.00 98.44 195 TYR A C 1
ATOM 1580 O O . TYR A 1 195 ? -2.273 9.946 -0.965 1.00 98.44 195 TYR A O 1
ATOM 1588 N N . ARG A 1 196 ? -4.340 10.729 -1.355 1.00 97.75 196 ARG A N 1
ATOM 1589 C CA . ARG A 1 196 ? -4.713 10.887 0.049 1.00 97.75 196 ARG A CA 1
ATOM 1590 C C . ARG A 1 196 ? -5.264 9.589 0.609 1.00 97.75 196 ARG A C 1
ATOM 1592 O O . ARG A 1 196 ? -6.175 8.990 0.038 1.00 97.75 196 ARG A O 1
ATOM 1599 N N . ILE A 1 197 ? -4.747 9.209 1.774 1.00 97.00 197 ILE A N 1
ATOM 1600 C CA . ILE A 1 197 ? -5.279 8.109 2.573 1.00 97.00 197 ILE A CA 1
ATOM 1601 C C . ILE A 1 197 ? -6.413 8.677 3.422 1.00 97.00 197 ILE A C 1
ATOM 1603 O O . ILE A 1 197 ? -6.179 9.523 4.285 1.00 97.00 197 ILE A O 1
ATOM 1607 N N . MET A 1 198 ? -7.636 8.213 3.182 1.00 94.25 198 MET A N 1
ATOM 1608 C CA . MET A 1 198 ? -8.839 8.695 3.853 1.00 94.25 198 MET A CA 1
ATOM 1609 C C . MET A 1 198 ? -9.404 7.632 4.792 1.00 94.25 198 MET A C 1
ATOM 1611 O O . MET A 1 198 ? -9.556 6.472 4.410 1.00 94.25 198 MET A O 1
ATOM 1615 N N . GLN A 1 199 ? -9.784 8.047 5.998 1.00 89.25 199 GLN A N 1
ATOM 1616 C CA . GLN A 1 199 ? -10.524 7.234 6.961 1.00 89.25 199 GLN A CA 1
ATOM 1617 C C . GLN A 1 199 ? -11.700 8.058 7.492 1.00 89.25 199 GLN A C 1
ATOM 1619 O O . GLN A 1 199 ? -11.515 9.195 7.921 1.00 89.25 199 GLN A O 1
ATOM 1624 N N . ASP A 1 200 ? -12.918 7.515 7.420 1.00 84.62 200 ASP A N 1
ATOM 1625 C CA . ASP A 1 200 ? -14.152 8.202 7.843 1.00 84.62 200 ASP A CA 1
ATOM 1626 C C . ASP A 1 200 ? -14.326 9.605 7.224 1.00 84.62 200 ASP A C 1
ATOM 1628 O O . ASP A 1 200 ? -14.752 10.558 7.878 1.00 84.62 200 ASP A O 1
ATOM 1632 N N . GLY A 1 201 ? -13.950 9.744 5.947 1.00 85.88 201 GLY A N 1
ATOM 1633 C CA . GLY A 1 201 ? -14.022 11.008 5.208 1.00 85.88 201 GLY A CA 1
ATOM 1634 C C . GLY A 1 201 ? -12.976 12.052 5.613 1.00 85.88 201 GLY A C 1
ATOM 1635 O O . GLY A 1 201 ? -13.065 13.192 5.164 1.00 85.88 201 GLY A O 1
ATOM 1636 N N . LYS A 1 202 ? -11.986 11.692 6.441 1.00 91.12 202 LYS A N 1
ATOM 1637 C CA . LYS A 1 202 ? -10.896 12.580 6.867 1.00 91.12 202 LYS A CA 1
ATOM 1638 C C . LYS A 1 202 ? -9.553 12.128 6.289 1.00 91.12 202 LYS A C 1
ATOM 1640 O O . LYS A 1 202 ? -9.303 10.921 6.270 1.00 91.12 202 LYS A O 1
ATOM 1645 N N . PRO A 1 203 ? -8.677 13.060 5.872 1.00 93.94 203 PRO A N 1
ATOM 1646 C CA . PRO A 1 203 ? -7.317 12.720 5.481 1.00 93.94 203 PRO A CA 1
ATOM 1647 C C . PRO A 1 203 ? -6.535 12.265 6.715 1.00 93.94 203 PRO A C 1
ATOM 1649 O O . PRO A 1 203 ? -6.515 12.940 7.743 1.00 93.94 203 PRO A O 1
ATOM 1652 N N . VAL A 1 204 ? -5.920 11.092 6.617 1.00 94.69 204 VAL A N 1
ATOM 1653 C CA . VAL A 1 204 ? -5.129 10.467 7.688 1.00 94.69 204 VAL A CA 1
ATOM 1654 C C . VAL A 1 204 ? -3.713 10.111 7.244 1.00 94.69 204 VAL A C 1
ATOM 1656 O O . VAL A 1 204 ? -2.967 9.507 8.010 1.00 94.69 204 VAL A O 1
ATOM 1659 N N . GLY A 1 205 ? -3.325 10.474 6.025 1.00 95.81 205 GLY A N 1
ATOM 1660 C CA . GLY A 1 205 ? -2.004 10.208 5.476 1.00 95.81 205 GLY A CA 1
ATOM 1661 C C . GLY A 1 205 ? -1.944 10.462 3.977 1.00 95.81 205 GLY A C 1
ATOM 1662 O O . GLY A 1 205 ? -2.876 11.017 3.382 1.00 95.81 205 GLY A O 1
ATOM 1663 N N . GLY A 1 206 ? -0.863 10.004 3.366 1.00 97.56 206 GLY A N 1
ATOM 1664 C CA . GLY A 1 206 ? -0.644 10.099 1.935 1.00 97.56 206 GLY A CA 1
ATOM 1665 C C . GLY A 1 206 ? 0.281 9.003 1.435 1.00 97.56 206 GLY A C 1
ATOM 1666 O O . GLY A 1 206 ? 1.088 8.457 2.190 1.00 97.56 206 GLY A O 1
ATOM 1667 N N . VAL A 1 207 ? 0.130 8.673 0.158 1.00 98.25 207 VAL A N 1
ATOM 1668 C CA . VAL A 1 207 ? 0.987 7.724 -0.545 1.00 98.25 207 VAL A CA 1
ATOM 1669 C C . VAL A 1 207 ? 1.308 8.261 -1.933 1.00 98.25 207 VAL A C 1
ATOM 1671 O O . VAL A 1 207 ? 0.437 8.836 -2.584 1.00 98.25 207 VAL A O 1
ATOM 1674 N N . VAL A 1 208 ? 2.549 8.092 -2.371 1.00 98.50 208 VAL A N 1
ATOM 1675 C CA . VAL A 1 208 ? 2.992 8.387 -3.732 1.00 98.50 208 VAL A CA 1
ATOM 1676 C C . VAL A 1 208 ? 3.641 7.134 -4.287 1.00 98.50 208 VAL A C 1
ATOM 1678 O O . VAL A 1 208 ? 4.532 6.571 -3.651 1.00 98.50 208 VAL A O 1
ATOM 1681 N N . VAL A 1 209 ? 3.175 6.699 -5.453 1.00 98.38 209 VAL A N 1
ATOM 1682 C CA . VAL A 1 209 ? 3.748 5.561 -6.175 1.00 98.38 209 VAL A CA 1
ATOM 1683 C C . VAL A 1 209 ? 4.082 5.945 -7.605 1.00 98.38 209 VAL A C 1
ATOM 1685 O O . VAL A 1 209 ? 3.391 6.768 -8.209 1.00 98.38 209 VAL A O 1
ATOM 1688 N N . ARG A 1 210 ? 5.113 5.319 -8.162 1.00 97.75 210 ARG A N 1
ATOM 1689 C CA . ARG A 1 210 ? 5.373 5.301 -9.603 1.00 97.75 210 ARG A CA 1
ATOM 1690 C C . ARG A 1 210 ? 5.139 3.900 -10.126 1.00 97.75 210 ARG A C 1
ATOM 1692 O O . ARG A 1 210 ? 5.323 2.931 -9.400 1.00 97.75 210 ARG A O 1
ATOM 1699 N N . THR A 1 211 ? 4.716 3.802 -11.373 1.00 96.56 211 THR A N 1
ATOM 1700 C CA . THR A 1 211 ? 4.484 2.522 -12.041 1.00 96.56 211 THR A CA 1
ATOM 1701 C C . THR A 1 211 ? 4.923 2.648 -13.483 1.00 96.56 211 THR A C 1
ATOM 1703 O O . THR A 1 211 ? 4.516 3.592 -14.166 1.00 96.56 211 THR A O 1
ATOM 1706 N N . GLU A 1 212 ? 5.712 1.690 -13.944 1.00 95.81 212 GLU A N 1
ATOM 1707 C CA . GLU A 1 212 ? 6.154 1.577 -15.323 1.00 95.81 212 GLU A CA 1
ATOM 1708 C C . GLU A 1 212 ? 6.104 0.103 -15.736 1.00 95.81 212 GLU A C 1
ATOM 1710 O O . GLU A 1 212 ? 6.797 -0.752 -15.182 1.00 95.81 212 GLU A O 1
ATOM 1715 N N . TYR A 1 213 ? 5.263 -0.209 -16.723 1.00 96.25 213 TYR A N 1
ATOM 1716 C CA . TYR A 1 213 ? 4.950 -1.584 -17.106 1.00 96.25 213 TYR A CA 1
ATOM 1717 C C . TYR A 1 213 ? 4.500 -2.432 -15.896 1.00 96.25 213 TYR A C 1
ATOM 1719 O O . TYR A 1 213 ? 3.524 -2.093 -15.236 1.00 96.25 213 TYR A O 1
ATOM 1727 N N . ASP A 1 214 ? 5.190 -3.545 -15.620 1.00 96.31 214 ASP A N 1
ATOM 1728 C CA . ASP A 1 214 ? 4.912 -4.452 -14.501 1.00 96.31 214 ASP A CA 1
ATOM 1729 C C . ASP A 1 214 ? 5.737 -4.149 -13.238 1.00 96.31 214 ASP A C 1
ATOM 1731 O O . ASP A 1 214 ? 5.797 -4.977 -12.322 1.00 96.31 214 ASP A O 1
ATOM 1735 N N . HIS A 1 215 ? 6.390 -2.989 -13.188 1.00 97.62 215 HIS A N 1
ATOM 1736 C CA . HIS A 1 215 ? 7.199 -2.536 -12.064 1.00 97.62 215 HIS A CA 1
ATOM 1737 C C . HIS A 1 215 ? 6.568 -1.307 -11.413 1.00 97.62 215 HIS A C 1
ATOM 1739 O O . HIS A 1 215 ? 5.959 -0.468 -12.079 1.00 97.62 215 HIS A O 1
ATOM 1745 N N . GLY A 1 216 ? 6.678 -1.230 -10.092 1.00 97.88 216 GLY A N 1
ATOM 1746 C CA . GLY A 1 216 ? 6.197 -0.110 -9.312 1.00 97.88 216 GLY A CA 1
ATOM 1747 C C . GLY A 1 216 ? 7.146 0.245 -8.180 1.00 97.88 216 GLY A C 1
ATOM 1748 O O . GLY A 1 216 ? 7.810 -0.606 -7.593 1.00 97.88 216 GLY A O 1
ATOM 1749 N N . GLU A 1 217 ? 7.162 1.519 -7.831 1.00 97.56 217 GLU A N 1
ATOM 1750 C CA . GLU A 1 217 ? 7.996 2.074 -6.776 1.00 97.56 217 GLU A CA 1
ATOM 1751 C C . GLU A 1 217 ? 7.115 2.790 -5.766 1.00 97.56 217 GLU A C 1
ATOM 1753 O O . GLU A 1 217 ? 6.272 3.619 -6.121 1.00 97.56 217 GLU A O 1
ATOM 1758 N N . LEU A 1 218 ? 7.313 2.472 -4.491 1.00 97.81 218 LEU A N 1
ATOM 1759 C CA . LEU A 1 218 ? 6.752 3.240 -3.397 1.00 97.81 218 LEU A CA 1
ATOM 1760 C C . LEU A 1 218 ? 7.733 4.350 -3.015 1.00 97.81 218 LEU A C 1
ATOM 1762 O O . LEU A 1 218 ? 8.733 4.089 -2.344 1.00 97.81 218 LEU A O 1
ATOM 1766 N N . GLU A 1 219 ? 7.391 5.573 -3.417 1.00 95.00 219 GLU A N 1
ATOM 1767 C CA . GLU A 1 219 ? 8.178 6.788 -3.179 1.00 95.00 219 GLU A CA 1
ATOM 1768 C C . GLU A 1 219 ? 7.936 7.349 -1.777 1.00 95.00 219 GLU A C 1
ATOM 1770 O O . GLU A 1 219 ? 8.859 7.576 -1.002 1.00 95.00 219 GLU A O 1
ATOM 1775 N N . LEU A 1 220 ? 6.665 7.550 -1.419 1.00 95.62 220 LEU A N 1
ATOM 1776 C CA . LEU A 1 220 ? 6.284 8.113 -0.127 1.00 95.62 220 LEU A CA 1
ATOM 1777 C C . LEU A 1 220 ? 5.115 7.337 0.454 1.00 95.62 220 LEU A C 1
ATOM 1779 O O . LEU A 1 220 ? 4.115 7.108 -0.220 1.00 95.62 220 LEU A O 1
ATOM 1783 N N . LEU A 1 221 ? 5.195 7.010 1.741 1.00 95.38 221 LEU A N 1
ATOM 1784 C CA . LEU A 1 221 ? 4.061 6.546 2.530 1.00 95.38 221 LEU A CA 1
ATOM 1785 C C . LEU A 1 221 ? 4.132 7.166 3.914 1.00 95.38 221 LEU A C 1
ATOM 1787 O O . LEU A 1 221 ? 5.054 6.894 4.679 1.00 95.38 221 LEU A O 1
ATOM 1791 N N . PHE A 1 222 ? 3.118 7.945 4.267 1.00 94.12 222 PHE A N 1
ATOM 1792 C CA . PHE A 1 222 ? 3.008 8.500 5.605 1.00 94.12 222 PHE A CA 1
ATOM 1793 C C . PHE A 1 222 ? 1.582 8.393 6.127 1.00 94.12 222 PHE A C 1
ATOM 1795 O O . PHE A 1 222 ? 0.597 8.421 5.390 1.00 94.12 222 PHE A O 1
ATOM 1802 N N . VAL A 1 223 ? 1.480 8.279 7.444 1.00 92.12 223 VAL A N 1
ATOM 1803 C CA . VAL A 1 223 ? 0.224 8.333 8.189 1.00 92.12 223 VAL A CA 1
ATOM 1804 C C . VAL A 1 223 ? 0.382 9.450 9.210 1.00 92.12 223 VAL A C 1
ATOM 1806 O O . VAL A 1 223 ? 1.470 9.628 9.749 1.00 92.12 223 VAL A O 1
ATOM 1809 N N . SER A 1 224 ? -0.679 10.197 9.493 1.00 89.44 224 SER A N 1
ATOM 1810 C CA . SER A 1 224 ? -0.648 11.242 10.516 1.00 89.44 224 SER A CA 1
ATOM 1811 C C . SER A 1 224 ? -0.326 10.640 11.897 1.00 89.44 224 SER A C 1
ATOM 1813 O O . SER A 1 224 ? -0.981 9.660 12.287 1.00 89.44 224 SER A O 1
ATOM 1815 N N . PRO A 1 225 ? 0.612 11.226 12.671 1.00 79.56 225 PRO A N 1
ATOM 1816 C CA . PRO A 1 225 ? 0.980 10.756 14.013 1.00 79.56 225 PRO A CA 1
ATOM 1817 C C . PRO A 1 225 ? -0.214 10.543 14.951 1.00 79.56 225 PRO A C 1
ATOM 1819 O O . PRO A 1 225 ? -0.266 9.569 15.702 1.00 79.56 225 PRO A O 1
ATOM 1822 N N . ALA A 1 226 ? -1.244 11.390 14.838 1.00 79.06 226 ALA A N 1
ATOM 1823 C CA . ALA A 1 226 ? -2.452 11.343 15.666 1.00 79.06 226 ALA A CA 1
ATOM 1824 C C . ALA A 1 226 ? -3.255 10.029 15.551 1.00 79.06 226 ALA A C 1
ATOM 1826 O O . ALA A 1 226 ? -4.109 9.733 16.393 1.00 79.06 226 ALA A O 1
ATOM 1827 N N . VAL A 1 227 ? -3.019 9.236 14.502 1.00 75.00 227 VAL A N 1
ATOM 1828 C CA . VAL A 1 227 ? -3.748 7.988 14.223 1.00 75.00 227 VAL A CA 1
ATOM 1829 C C . VAL A 1 227 ? -2.828 6.802 13.920 1.00 75.00 227 VAL A C 1
ATOM 1831 O O . VAL A 1 227 ? -3.287 5.775 13.411 1.00 75.00 227 VAL A O 1
ATOM 1834 N N . HIS A 1 228 ? -1.543 6.903 14.268 1.00 68.38 228 HIS A N 1
ATOM 1835 C CA . HIS A 1 228 ? -0.575 5.815 14.123 1.00 68.38 228 HIS A CA 1
ATOM 1836 C C . HIS A 1 228 ? -0.992 4.524 14.842 1.00 68.38 228 HIS A C 1
ATOM 1838 O O . HIS A 1 228 ? -1.840 4.506 15.733 1.00 68.38 228 HIS A O 1
ATOM 1844 N N . SER A 1 229 ? -0.372 3.411 14.433 1.00 65.00 229 SER A N 1
ATOM 1845 C CA . SER A 1 229 ? -0.534 2.083 15.051 1.00 65.00 229 SER A CA 1
ATOM 1846 C C . SER A 1 229 ? -1.950 1.484 14.991 1.00 65.00 229 SER A C 1
ATOM 1848 O O . SER A 1 229 ? -2.253 0.531 15.702 1.00 65.00 229 SER A O 1
ATOM 1850 N N . LYS A 1 230 ? -2.802 1.981 14.083 1.00 70.81 230 LYS A N 1
ATOM 1851 C CA . LYS A 1 230 ? -4.160 1.460 13.815 1.00 70.81 230 LYS A CA 1
ATOM 1852 C C . LYS A 1 230 ? -4.270 0.607 12.543 1.00 70.81 230 LYS A C 1
ATOM 1854 O O . LYS A 1 230 ? -5.367 0.353 12.062 1.00 70.81 230 LYS A O 1
ATOM 1859 N N . GLY A 1 231 ? -3.141 0.197 11.959 1.00 82.12 231 GLY A N 1
ATOM 1860 C CA . GLY A 1 231 ? -3.111 -0.603 10.724 1.00 82.12 231 GLY A CA 1
ATOM 1861 C C . GLY A 1 231 ? -3.392 0.173 9.428 1.00 82.12 231 GLY A C 1
ATOM 1862 O O . GLY A 1 231 ? -3.455 -0.444 8.371 1.00 82.12 231 GLY A O 1
ATOM 1863 N N . ILE A 1 232 ? -3.505 1.507 9.491 1.00 89.56 232 ILE A N 1
ATOM 1864 C CA . ILE A 1 232 ? -3.843 2.381 8.351 1.00 89.56 232 ILE A CA 1
ATOM 1865 C C . ILE A 1 232 ? -2.852 2.223 7.195 1.00 89.56 232 ILE A C 1
ATOM 1867 O O . ILE A 1 232 ? -3.276 1.979 6.072 1.00 89.56 232 ILE A O 1
ATOM 1871 N N . GLY A 1 233 ? -1.544 2.308 7.467 1.00 90.75 233 GLY A N 1
ATOM 1872 C CA . GLY A 1 233 ? -0.522 2.197 6.419 1.00 90.75 233 GLY A CA 1
ATOM 1873 C C . GLY A 1 233 ? -0.564 0.851 5.693 1.00 90.75 233 GLY A C 1
ATOM 1874 O O . GLY A 1 233 ? -0.422 0.801 4.479 1.00 90.75 233 GLY A O 1
ATOM 1875 N N . TYR A 1 234 ? -0.844 -0.239 6.416 1.00 89.38 234 TYR A N 1
ATOM 1876 C CA . TYR A 1 234 ? -0.955 -1.568 5.810 1.00 89.38 234 TYR A CA 1
ATOM 1877 C C . TYR A 1 234 ? -2.205 -1.678 4.934 1.00 89.38 234 TYR A C 1
ATOM 1879 O O . TYR A 1 234 ? -2.117 -2.141 3.805 1.00 89.38 234 TYR A O 1
ATOM 1887 N N . ALA A 1 235 ? -3.349 -1.190 5.417 1.00 89.69 235 ALA A N 1
ATOM 1888 C CA . ALA A 1 235 ? -4.581 -1.170 4.633 1.00 89.69 235 ALA A CA 1
ATOM 1889 C C . ALA A 1 235 ? -4.470 -0.269 3.387 1.00 89.69 235 ALA A C 1
ATOM 1891 O O . ALA A 1 235 ? -4.980 -0.629 2.329 1.00 89.69 235 ALA A O 1
ATOM 1892 N N . ALA A 1 236 ? -3.773 0.868 3.487 1.00 94.69 236 ALA A N 1
ATOM 1893 C CA . ALA A 1 236 ? -3.463 1.721 2.340 1.00 94.69 236 ALA A CA 1
ATOM 1894 C C . ALA A 1 236 ? -2.583 0.987 1.320 1.00 94.69 236 ALA A C 1
ATOM 1896 O O . ALA A 1 236 ? -2.884 1.011 0.131 1.00 94.69 236 ALA A O 1
ATOM 1897 N N . TRP A 1 237 ? -1.548 0.281 1.785 1.00 95.75 237 TRP A N 1
ATOM 1898 C CA . TRP A 1 237 ? -0.669 -0.499 0.916 1.00 95.75 237 TRP A CA 1
ATOM 1899 C C . TRP A 1 237 ? -1.404 -1.634 0.192 1.00 95.75 237 TRP A C 1
ATOM 1901 O O . TRP A 1 237 ? -1.282 -1.765 -1.019 1.00 95.75 237 TRP A O 1
ATOM 1911 N N . GLN A 1 238 ? -2.247 -2.399 0.894 1.00 91.12 238 GLN A N 1
ATOM 1912 C CA . GL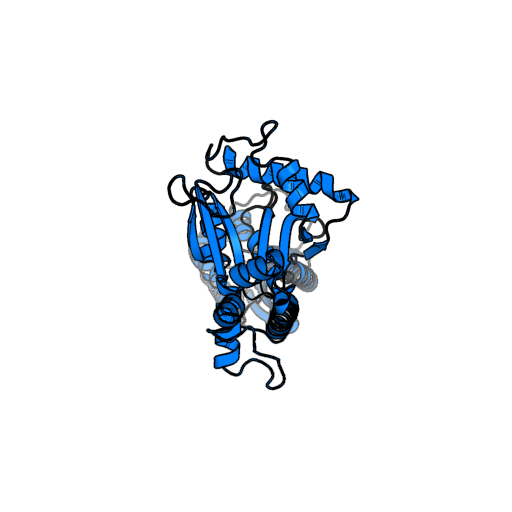N A 1 238 ? -3.093 -3.414 0.252 1.00 91.12 238 GLN A CA 1
ATOM 1913 C C . GLN A 1 238 ? -3.982 -2.804 -0.839 1.00 91.12 238 GLN A C 1
ATOM 1915 O O . GLN A 1 238 ? -4.153 -3.389 -1.902 1.00 91.12 238 GLN A O 1
ATOM 1920 N N . ARG A 1 239 ? -4.516 -1.598 -0.602 1.00 93.81 239 ARG A N 1
ATOM 1921 C CA . ARG A 1 239 ? -5.346 -0.906 -1.589 1.00 93.81 239 ARG A CA 1
ATOM 1922 C C . ARG A 1 239 ? -4.551 -0.461 -2.818 1.00 93.81 239 ARG A C 1
ATOM 1924 O O . ARG A 1 239 ? -5.113 -0.507 -3.905 1.00 93.81 239 ARG A O 1
ATOM 1931 N N . ILE A 1 240 ? -3.291 -0.051 -2.651 1.00 97.00 240 ILE A N 1
ATOM 1932 C CA . ILE A 1 240 ? -2.375 0.229 -3.767 1.00 97.00 240 ILE A CA 1
ATOM 1933 C C . ILE A 1 240 ? -2.162 -1.034 -4.602 1.00 97.00 240 ILE A C 1
ATOM 1935 O O . ILE A 1 240 ? -2.358 -0.984 -5.811 1.00 97.00 240 ILE A O 1
ATOM 1939 N N . GLU A 1 241 ? -1.851 -2.170 -3.971 1.00 93.50 241 GLU A N 1
ATOM 1940 C CA . GLU A 1 241 ? -1.670 -3.442 -4.688 1.00 93.50 241 GLU A CA 1
ATOM 1941 C C . GLU A 1 241 ? -2.938 -3.847 -5.459 1.00 93.50 241 GLU A C 1
ATOM 1943 O O . GLU A 1 241 ? -2.858 -4.220 -6.625 1.00 93.50 241 GLU A O 1
ATOM 1948 N N . ASP A 1 242 ? -4.121 -3.687 -4.856 1.00 90.56 242 ASP A N 1
ATOM 1949 C CA . ASP A 1 242 ? -5.403 -3.955 -5.522 1.00 90.56 242 ASP A CA 1
ATOM 1950 C C . ASP A 1 242 ? -5.694 -3.000 -6.697 1.00 90.56 242 ASP A C 1
ATOM 1952 O O . ASP A 1 242 ? -6.461 -3.337 -7.600 1.00 90.56 242 ASP A O 1
ATOM 1956 N N . MET A 1 243 ? -5.168 -1.771 -6.652 1.00 94.06 243 MET A N 1
ATOM 1957 C CA . MET A 1 243 ? -5.356 -0.755 -7.695 1.00 94.06 243 MET A CA 1
ATOM 1958 C C . MET A 1 243 ? -4.403 -0.927 -8.876 1.00 94.06 243 MET A C 1
ATOM 1960 O O . MET A 1 243 ? -4.714 -0.412 -9.948 1.00 94.06 243 MET A O 1
ATOM 1964 N N . HIS A 1 244 ? -3.305 -1.655 -8.678 1.00 95.56 244 HIS A N 1
ATOM 1965 C CA . HIS A 1 244 ? -2.240 -1.858 -9.655 1.00 95.56 244 HIS A CA 1
ATOM 1966 C C . HIS A 1 244 ? -1.994 -3.356 -9.917 1.00 95.56 244 HIS A C 1
ATOM 1968 O O . HIS A 1 244 ? -0.894 -3.856 -9.661 1.00 95.56 244 HIS A O 1
ATOM 1974 N N . PRO A 1 245 ? -3.006 -4.108 -10.404 1.00 94.56 245 PRO A N 1
ATOM 1975 C CA . PRO A 1 245 ? -2.859 -5.533 -10.710 1.00 94.56 245 PRO A CA 1
ATOM 1976 C C . PRO A 1 245 ? -1.818 -5.811 -11.802 1.00 94.56 245 PRO A C 1
ATOM 1978 O O . PRO A 1 245 ? -1.375 -6.950 -11.941 1.00 94.56 245 PRO A O 1
ATOM 1981 N N . GLU A 1 246 ? -1.437 -4.801 -12.580 1.00 96.56 246 GLU A N 1
ATOM 1982 C CA . GLU A 1 246 ? -0.374 -4.864 -13.573 1.00 96.56 246 GLU A CA 1
ATOM 1983 C C . GLU A 1 246 ? 1.032 -4.976 -12.968 1.00 96.56 246 GLU A C 1
ATOM 1985 O O . GLU A 1 246 ? 1.927 -5.515 -13.616 1.00 96.56 246 GLU A O 1
ATOM 1990 N N . VAL A 1 247 ? 1.236 -4.531 -11.724 1.00 97.75 247 VAL A N 1
ATOM 1991 C CA . VAL A 1 247 ? 2.557 -4.516 -11.087 1.00 97.75 247 VAL A CA 1
ATOM 1992 C C . VAL A 1 247 ? 2.858 -5.860 -10.426 1.00 97.75 247 VAL A C 1
ATOM 1994 O O . VAL A 1 247 ? 2.139 -6.320 -9.539 1.00 97.75 247 VAL A O 1
ATOM 1997 N N . THR A 1 248 ? 3.976 -6.474 -10.813 1.00 95.56 248 THR A N 1
ATOM 1998 C CA . THR A 1 248 ? 4.488 -7.714 -10.206 1.00 95.56 248 THR A CA 1
ATOM 1999 C C . THR A 1 248 ? 5.749 -7.514 -9.390 1.00 95.56 248 THR A C 1
ATOM 2001 O O . THR A 1 248 ? 6.099 -8.390 -8.603 1.00 95.56 248 THR A O 1
ATOM 2004 N N . VAL A 1 249 ? 6.429 -6.381 -9.542 1.00 97.56 249 VAL A N 1
ATOM 2005 C CA . VAL A 1 249 ? 7.617 -6.055 -8.757 1.00 97.56 249 VAL A CA 1
ATOM 2006 C C . VAL A 1 249 ? 7.438 -4.686 -8.137 1.00 97.56 249 VAL A C 1
ATOM 2008 O O . VAL A 1 249 ? 7.364 -3.695 -8.852 1.00 97.56 249 VAL A O 1
ATOM 2011 N N . TRP A 1 250 ? 7.369 -4.657 -6.809 1.00 98.38 250 TRP A N 1
ATOM 2012 C CA . TRP A 1 250 ? 7.360 -3.425 -6.032 1.00 98.38 250 TRP A CA 1
ATOM 2013 C C . TRP A 1 250 ? 8.718 -3.180 -5.395 1.00 98.38 250 TRP A C 1
ATOM 2015 O O . TRP A 1 250 ? 9.266 -4.082 -4.758 1.00 98.38 250 TRP A O 1
ATOM 2025 N N . GLU A 1 251 ? 9.210 -1.951 -5.482 1.00 97.75 251 GLU A N 1
ATOM 2026 C CA . GLU A 1 251 ? 10.440 -1.516 -4.827 1.00 97.75 251 GLU A CA 1
ATOM 2027 C C . GLU A 1 251 ? 10.215 -0.319 -3.907 1.00 97.75 251 GLU A C 1
ATOM 2029 O O . GLU A 1 251 ? 9.280 0.464 -4.066 1.00 97.75 251 GLU A O 1
ATOM 2034 N N . THR A 1 252 ? 11.061 -0.204 -2.889 1.00 96.56 252 THR A N 1
ATOM 2035 C CA . THR A 1 252 ? 11.141 0.985 -2.037 1.00 96.56 252 THR A CA 1
ATOM 2036 C C . THR A 1 252 ? 12.486 1.017 -1.326 1.00 96.56 252 THR A C 1
ATOM 2038 O O . THR A 1 252 ? 13.222 0.023 -1.304 1.00 96.56 252 THR A O 1
ATOM 2041 N N . VAL A 1 253 ? 12.807 2.151 -0.714 1.00 93.38 253 VAL A N 1
ATOM 2042 C CA . VAL A 1 253 ? 14.041 2.355 0.037 1.00 93.38 253 VAL A CA 1
ATOM 2043 C C . VAL A 1 253 ? 13.723 2.977 1.389 1.00 93.38 253 VAL A C 1
ATOM 2045 O O . VAL A 1 253 ? 12.763 3.726 1.550 1.00 93.38 253 VAL A O 1
ATOM 2048 N N . THR A 1 254 ? 14.504 2.637 2.408 1.00 91.19 254 THR A N 1
ATOM 2049 C CA . THR A 1 254 ? 14.418 3.318 3.708 1.00 91.19 254 THR A CA 1
ATOM 2050 C C . THR A 1 254 ? 15.783 3.313 4.389 1.00 91.19 254 THR A C 1
ATOM 2052 O O . THR A 1 254 ? 16.551 2.366 4.177 1.00 91.19 254 THR A O 1
ATOM 2055 N N . PRO A 1 255 ? 16.089 4.303 5.249 1.00 89.00 255 PRO A N 1
ATOM 2056 C CA . PRO A 1 255 ? 17.341 4.298 5.992 1.00 89.00 255 PRO A CA 1
ATOM 2057 C C . PRO A 1 255 ? 17.494 3.034 6.839 1.00 89.00 255 PRO A C 1
ATOM 2059 O O . PRO A 1 255 ? 16.528 2.544 7.435 1.00 89.00 255 PRO A O 1
ATOM 2062 N N . TYR A 1 256 ? 18.714 2.504 6.935 1.00 87.50 256 TYR A N 1
ATOM 2063 C CA . TYR A 1 256 ? 18.963 1.216 7.599 1.00 87.50 256 TYR A CA 1
ATOM 2064 C C . TYR A 1 256 ? 18.615 1.197 9.099 1.00 87.50 256 TYR A C 1
ATOM 2066 O O . TYR A 1 256 ? 18.419 0.131 9.694 1.00 87.50 256 TYR A O 1
ATOM 2074 N N . PHE A 1 257 ? 18.552 2.369 9.734 1.00 83.06 257 PHE A N 1
ATOM 2075 C CA . PHE A 1 257 ? 18.212 2.521 11.146 1.00 83.06 257 PHE A CA 1
ATOM 2076 C C . PHE A 1 257 ? 16.700 2.670 11.396 1.00 83.06 257 PHE A C 1
ATOM 2078 O O . PHE A 1 257 ? 16.274 2.563 12.553 1.00 83.06 257 PHE A O 1
ATOM 2085 N N . GLU A 1 258 ? 15.874 2.836 10.353 1.00 83.56 258 GLU A N 1
ATOM 2086 C CA . GLU A 1 258 ? 14.420 3.020 10.464 1.00 83.56 258 GLU A CA 1
ATOM 2087 C C . GLU A 1 258 ? 13.678 1.704 10.737 1.00 83.56 258 GLU A C 1
ATOM 2089 O O . GLU A 1 258 ? 12.926 1.162 9.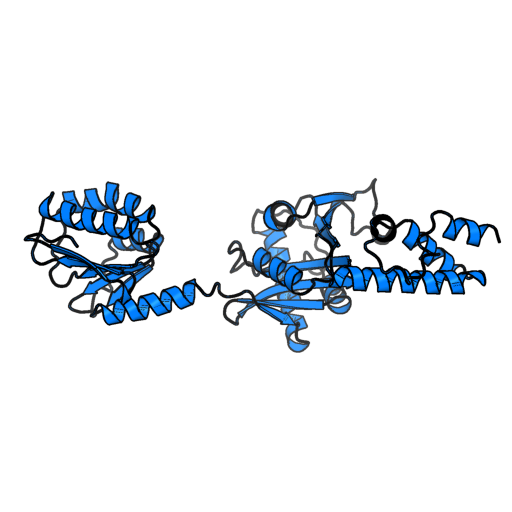924 1.00 83.56 258 GLU A O 1
ATOM 2094 N N . LYS A 1 259 ? 13.874 1.161 11.944 1.00 86.31 259 LYS A N 1
ATOM 2095 C CA . LYS A 1 259 ? 13.343 -0.149 12.369 1.00 86.31 259 LYS A CA 1
ATOM 2096 C C . LYS A 1 259 ? 11.831 -0.290 12.180 1.00 86.31 259 LYS A C 1
ATOM 2098 O O . LYS A 1 259 ? 11.358 -1.406 11.969 1.00 86.31 259 LYS A O 1
ATOM 2103 N N . ARG A 1 260 ? 11.071 0.807 12.278 1.00 84.38 260 ARG A N 1
ATOM 2104 C CA . ARG A 1 260 ? 9.616 0.804 12.068 1.00 84.38 260 ARG A CA 1
ATOM 2105 C C . ARG A 1 260 ? 9.279 0.544 10.603 1.00 84.38 260 ARG A C 1
ATOM 2107 O O . ARG A 1 260 ? 8.477 -0.351 10.338 1.00 84.38 260 ARG A O 1
ATOM 2114 N N . ASN A 1 261 ? 9.922 1.260 9.684 1.00 89.31 261 ASN A N 1
ATOM 2115 C CA . ASN A 1 261 ? 9.740 1.079 8.245 1.00 89.31 261 ASN A CA 1
ATOM 2116 C C . ASN A 1 261 ? 10.210 -0.311 7.819 1.00 89.31 261 ASN A C 1
ATOM 2118 O O . ASN A 1 261 ? 9.470 -1.035 7.163 1.00 89.31 261 ASN A O 1
ATOM 2122 N N . ILE A 1 262 ? 11.372 -0.751 8.310 1.00 91.69 262 ILE A N 1
ATOM 2123 C CA . ILE A 1 262 ? 11.888 -2.106 8.065 1.00 91.69 262 ILE A CA 1
ATOM 2124 C C . ILE A 1 262 ? 10.883 -3.164 8.545 1.00 91.69 262 ILE A C 1
ATOM 2126 O O . ILE A 1 262 ? 10.576 -4.114 7.822 1.00 91.69 262 ILE A O 1
ATOM 2130 N N . HIS A 1 263 ? 10.323 -3.008 9.752 1.00 89.38 263 HIS A N 1
ATOM 2131 C CA . HIS A 1 263 ? 9.300 -3.925 10.250 1.00 89.38 263 HIS A CA 1
ATOM 2132 C C . HIS A 1 263 ? 8.035 -3.899 9.388 1.00 89.38 263 HIS A C 1
ATOM 2134 O O . HIS A 1 263 ? 7.479 -4.964 9.114 1.00 89.38 263 HIS A O 1
ATOM 2140 N N . PHE A 1 264 ? 7.587 -2.712 8.981 1.00 90.06 264 PHE A N 1
ATOM 2141 C CA . PHE A 1 264 ? 6.418 -2.519 8.135 1.00 90.06 264 PHE A CA 1
ATOM 2142 C C . PHE A 1 264 ? 6.597 -3.203 6.773 1.00 90.06 264 PHE A C 1
ATOM 2144 O O . PHE A 1 264 ? 5.831 -4.110 6.449 1.00 90.06 264 PHE A O 1
ATOM 2151 N N . TYR A 1 265 ? 7.645 -2.862 6.025 1.00 94.56 265 TYR A N 1
ATOM 2152 C CA . TYR A 1 265 ? 7.874 -3.414 4.693 1.00 94.56 265 TYR A CA 1
ATOM 2153 C C . TYR A 1 265 ? 8.066 -4.932 4.731 1.00 94.56 265 TYR A C 1
ATOM 2155 O O . TYR A 1 265 ? 7.369 -5.649 4.013 1.00 94.56 265 TYR A O 1
ATOM 2163 N N . ILE A 1 266 ? 8.907 -5.451 5.631 1.00 93.50 266 ILE A N 1
ATOM 2164 C CA . ILE A 1 266 ? 9.195 -6.891 5.682 1.00 93.50 266 ILE A CA 1
ATOM 2165 C C . ILE A 1 266 ? 8.034 -7.682 6.289 1.00 93.50 266 ILE A C 1
ATOM 2167 O O . ILE A 1 266 ? 7.470 -8.571 5.658 1.00 93.50 266 ILE A O 1
ATOM 2171 N N . ASN A 1 267 ? 7.666 -7.382 7.537 1.00 87.06 267 ASN A N 1
ATOM 2172 C CA . ASN A 1 267 ? 6.798 -8.268 8.319 1.00 87.06 267 ASN A CA 1
ATOM 2173 C C . ASN A 1 267 ? 5.308 -8.015 8.087 1.00 87.06 267 ASN A C 1
ATOM 2175 O O . ASN A 1 267 ? 4.489 -8.856 8.463 1.00 87.06 267 ASN A O 1
ATOM 2179 N N . ARG A 1 268 ? 4.937 -6.847 7.548 1.00 89.25 268 ARG A N 1
ATOM 2180 C CA . ARG A 1 268 ? 3.538 -6.514 7.253 1.00 89.25 268 ARG A CA 1
ATOM 2181 C C . ARG A 1 268 ? 3.261 -6.616 5.764 1.00 89.25 268 ARG A C 1
ATOM 2183 O O . ARG A 1 268 ? 2.318 -7.303 5.392 1.00 89.25 268 ARG A O 1
ATOM 2190 N N . CYS A 1 269 ? 4.080 -5.973 4.935 1.00 90.31 269 CYS A N 1
ATOM 2191 C CA . CYS A 1 269 ? 3.818 -5.865 3.501 1.00 90.31 269 CYS A CA 1
ATOM 2192 C C . CYS A 1 269 ? 4.423 -7.005 2.668 1.00 90.31 269 CYS A C 1
ATOM 2194 O O . CYS A 1 269 ? 3.948 -7.244 1.561 1.00 90.31 269 CYS A O 1
ATOM 2196 N N . GLY A 1 270 ? 5.395 -7.753 3.200 1.00 92.19 270 GLY A N 1
ATOM 2197 C CA . GLY A 1 270 ? 5.991 -8.913 2.529 1.00 92.19 270 GLY A CA 1
ATOM 2198 C C . GLY A 1 270 ? 7.152 -8.582 1.586 1.00 92.19 270 GLY A C 1
ATOM 2199 O O . GLY A 1 270 ? 7.481 -9.405 0.736 1.00 92.19 270 GLY A O 1
ATOM 2200 N N . PHE A 1 271 ? 7.759 -7.404 1.727 1.00 97.75 271 PHE A N 1
ATOM 2201 C CA . PHE A 1 271 ? 9.006 -7.056 1.047 1.00 97.75 271 PHE A CA 1
ATOM 2202 C C . PHE A 1 271 ? 10.200 -7.818 1.629 1.00 97.75 271 PHE A C 1
ATOM 2204 O O . PHE A 1 271 ? 10.170 -8.325 2.754 1.00 97.75 271 PHE A O 1
ATOM 2211 N N . GLN A 1 272 ? 11.293 -7.839 0.877 1.00 96.62 272 GLN A N 1
ATOM 2212 C CA . GLN A 1 272 ? 12.581 -8.384 1.283 1.00 96.62 272 GLN A CA 1
ATOM 2213 C C . GLN A 1 272 ? 13.667 -7.339 1.054 1.00 96.62 272 GLN A C 1
ATOM 2215 O O . GLN A 1 272 ? 13.616 -6.616 0.066 1.00 96.62 272 GLN A O 1
ATOM 2220 N N . ILE A 1 273 ? 14.656 -7.266 1.948 1.00 97.50 273 ILE A N 1
ATOM 2221 C CA . ILE A 1 273 ? 15.858 -6.462 1.696 1.00 97.50 273 ILE A CA 1
ATOM 2222 C C . ILE A 1 273 ? 16.693 -7.206 0.662 1.00 97.50 273 ILE A C 1
ATOM 2224 O O . ILE A 1 273 ? 17.076 -8.354 0.892 1.00 97.50 273 ILE A O 1
ATOM 2228 N N . VAL A 1 274 ? 16.988 -6.538 -0.445 1.00 96.44 274 VAL A N 1
ATOM 2229 C CA . VAL A 1 274 ? 17.786 -7.087 -1.546 1.00 96.44 274 VAL A CA 1
ATOM 2230 C C . VAL A 1 274 ? 19.161 -6.436 -1.638 1.00 96.44 274 VAL A C 1
ATOM 2232 O O . VAL A 1 274 ? 20.084 -7.044 -2.175 1.00 96.44 274 VAL A O 1
ATOM 2235 N N . GLU A 1 275 ? 19.330 -5.239 -1.068 1.00 95.44 275 GLU A N 1
ATOM 2236 C CA . GLU A 1 275 ? 20.580 -4.485 -1.165 1.00 95.44 275 GLU A CA 1
ATOM 2237 C C . GLU A 1 275 ? 20.754 -3.487 -0.013 1.00 95.44 275 GLU A C 1
ATOM 2239 O O . GLU A 1 275 ? 19.777 -3.028 0.583 1.00 95.44 275 GLU A O 1
ATOM 2244 N N . PHE A 1 276 ? 22.007 -3.159 0.309 1.00 95.62 276 PHE A N 1
ATOM 2245 C CA . PHE A 1 276 ? 22.370 -2.130 1.284 1.00 95.62 276 PHE A CA 1
ATOM 2246 C C . PHE A 1 276 ? 23.399 -1.187 0.675 1.00 95.62 276 PHE A C 1
ATOM 2248 O O . PHE A 1 276 ? 24.538 -1.597 0.435 1.00 95.62 276 PHE A O 1
ATOM 2255 N N . PHE A 1 277 ? 23.007 0.065 0.471 1.00 93.06 277 PHE A N 1
ATOM 2256 C CA . PHE A 1 277 ? 23.879 1.091 -0.073 1.00 93.06 277 PHE A CA 1
ATOM 2257 C C . PHE A 1 277 ? 24.642 1.804 1.039 1.00 93.06 277 PHE A C 1
ATOM 2259 O O . PHE A 1 277 ? 24.101 2.128 2.096 1.00 93.06 277 PHE A O 1
ATOM 2266 N N . ASN A 1 278 ? 25.934 2.020 0.816 1.00 90.69 278 ASN A N 1
ATOM 2267 C CA . ASN A 1 278 ? 26.831 2.712 1.737 1.00 90.69 278 ASN A CA 1
ATOM 2268 C C . ASN A 1 278 ? 28.025 3.298 0.972 1.00 90.69 278 ASN A C 1
ATOM 2270 O O . ASN A 1 278 ? 28.207 3.050 -0.215 1.00 90.69 278 ASN A O 1
ATOM 2274 N N . SER A 1 279 ? 28.902 4.004 1.683 1.00 88.38 279 SER A N 1
ATOM 2275 C CA . SER A 1 279 ? 30.118 4.623 1.123 1.00 88.38 279 SER A CA 1
ATOM 2276 C C . SER A 1 279 ? 31.036 3.713 0.281 1.00 88.38 279 SER A C 1
ATOM 2278 O O . SER A 1 279 ? 31.862 4.226 -0.469 1.00 88.38 279 SER A O 1
ATOM 2280 N N . HIS A 1 280 ? 30.935 2.386 0.405 1.00 88.81 280 HIS A N 1
ATOM 2281 C CA . HIS A 1 280 ? 31.733 1.409 -0.345 1.00 88.81 280 HIS A CA 1
ATOM 2282 C C . HIS A 1 280 ? 30.905 0.564 -1.331 1.00 88.81 280 HIS A C 1
ATOM 2284 O O . HIS A 1 280 ? 31.487 -0.195 -2.104 1.00 88.81 280 HIS A O 1
ATOM 2290 N N . HIS A 1 281 ? 29.575 0.679 -1.302 1.00 89.69 281 HIS A N 1
ATOM 2291 C CA . HIS A 1 281 ? 28.634 0.024 -2.214 1.00 89.69 281 HIS A CA 1
ATOM 2292 C C . HIS A 1 281 ? 27.571 1.052 -2.600 1.00 89.69 281 HIS A C 1
ATOM 2294 O O . HIS A 1 281 ? 26.555 1.184 -1.920 1.00 89.69 281 HIS A O 1
ATOM 2300 N N . ILE A 1 282 ? 27.886 1.853 -3.616 1.00 88.06 282 ILE A N 1
ATOM 2301 C CA . ILE A 1 282 ? 27.099 3.018 -4.036 1.00 88.06 282 ILE A CA 1
ATOM 2302 C C . ILE A 1 282 ? 26.074 2.562 -5.075 1.00 88.06 282 ILE A C 1
ATOM 2304 O O . ILE A 1 282 ? 26.384 1.701 -5.903 1.00 88.06 282 ILE A O 1
ATOM 2308 N N . ASP A 1 283 ? 24.875 3.135 -5.031 1.00 85.81 283 ASP A N 1
ATOM 2309 C CA . ASP A 1 283 ? 23.898 2.947 -6.099 1.00 85.81 283 ASP A CA 1
ATOM 2310 C C . ASP A 1 283 ? 24.461 3.560 -7.398 1.00 85.81 283 ASP A C 1
ATOM 2312 O O . ASP A 1 283 ? 24.828 4.736 -7.411 1.00 85.81 283 ASP A O 1
ATOM 2316 N N . PRO A 1 284 ? 24.582 2.792 -8.496 1.00 81.19 284 PRO A N 1
ATOM 2317 C CA . PRO A 1 284 ? 25.117 3.306 -9.755 1.00 81.19 284 PRO A CA 1
ATOM 2318 C C . PRO A 1 284 ? 24.328 4.491 -10.335 1.00 81.19 284 PRO A C 1
ATOM 2320 O O . PRO A 1 284 ? 24.876 5.194 -11.184 1.00 81.19 284 PRO A O 1
ATOM 2323 N N . ASN A 1 285 ? 23.086 4.709 -9.893 1.00 78.31 285 ASN A N 1
ATOM 2324 C CA . ASN A 1 285 ? 22.232 5.820 -10.311 1.00 78.31 285 ASN A CA 1
ATOM 2325 C C . ASN A 1 285 ? 22.194 6.982 -9.298 1.00 78.31 285 ASN A C 1
ATOM 2327 O O . ASN A 1 285 ? 21.515 7.976 -9.546 1.00 78.31 285 ASN A O 1
ATOM 2331 N N . ASP A 1 286 ? 22.902 6.880 -8.169 1.00 79.31 286 ASP A N 1
ATOM 2332 C CA . ASP A 1 286 ? 22.952 7.923 -7.139 1.00 79.31 286 ASP A CA 1
ATOM 2333 C C . ASP A 1 286 ? 24.052 8.947 -7.454 1.00 79.31 286 ASP A C 1
ATOM 2335 O O . ASP A 1 286 ? 25.199 8.829 -7.015 1.00 79.31 286 ASP A O 1
ATOM 2339 N N . GLU A 1 287 ? 23.702 9.946 -8.269 1.00 69.12 287 GLU A N 1
ATOM 2340 C CA . GLU A 1 287 ? 24.620 11.019 -8.679 1.00 69.12 287 GLU A CA 1
ATOM 2341 C C . GLU A 1 287 ? 24.997 11.958 -7.516 1.00 69.12 287 GLU A C 1
ATOM 2343 O O . GLU A 1 287 ? 26.106 12.503 -7.505 1.00 69.12 287 GLU A O 1
ATOM 2348 N N . ASP A 1 288 ? 24.113 12.100 -6.522 1.00 70.81 288 ASP A N 1
ATOM 2349 C CA . ASP A 1 288 ? 24.211 13.099 -5.449 1.00 70.81 288 ASP A CA 1
ATOM 2350 C C . ASP A 1 288 ? 24.617 12.509 -4.079 1.00 70.81 288 ASP A C 1
ATOM 2352 O O . ASP A 1 288 ? 24.954 13.250 -3.150 1.00 70.81 288 ASP A O 1
ATOM 2356 N N . GLY A 1 289 ? 24.675 11.179 -3.949 1.00 70.25 289 GLY A N 1
ATOM 2357 C CA . GLY A 1 289 ? 25.059 10.485 -2.714 1.00 70.25 289 GLY A CA 1
ATOM 2358 C C . GLY A 1 289 ? 23.927 10.355 -1.687 1.00 70.25 289 GLY A C 1
ATOM 2359 O O . GLY A 1 289 ? 24.199 10.055 -0.517 1.00 70.25 289 GLY A O 1
ATOM 2360 N N . GLU A 1 290 ? 22.678 10.598 -2.095 1.00 72.50 290 GLU A N 1
ATOM 2361 C CA . GLU A 1 290 ? 21.485 10.583 -1.237 1.00 72.50 290 GLU A CA 1
ATOM 2362 C C . GLU A 1 290 ? 21.103 9.159 -0.796 1.00 72.50 290 GLU A C 1
ATOM 2364 O O . GLU A 1 290 ? 20.464 8.973 0.241 1.00 72.50 290 GLU A O 1
ATOM 2369 N N . MET A 1 291 ? 21.561 8.132 -1.520 1.00 79.38 291 MET A N 1
ATOM 2370 C CA . MET A 1 291 ? 21.241 6.727 -1.250 1.00 79.38 291 MET A CA 1
ATOM 2371 C C . MET A 1 291 ? 22.178 6.068 -0.232 1.00 79.38 291 MET A C 1
ATOM 2373 O O . MET A 1 291 ? 21.992 4.902 0.130 1.00 79.38 291 MET A O 1
ATOM 2377 N N . SER A 1 292 ? 23.191 6.779 0.269 1.00 83.56 292 SER A N 1
ATOM 2378 C CA . SER A 1 292 ? 24.100 6.228 1.275 1.00 83.56 292 SER A CA 1
ATOM 2379 C C . SER A 1 292 ? 23.360 5.905 2.580 1.00 83.56 292 SER A C 1
ATOM 2381 O O . SER A 1 292 ? 22.629 6.726 3.124 1.00 83.56 292 SER A O 1
ATOM 2383 N N . GLU A 1 293 ? 23.642 4.730 3.152 1.00 89.00 293 GLU A N 1
ATOM 2384 C CA . GLU A 1 293 ? 23.014 4.207 4.375 1.00 89.00 293 GLU A CA 1
ATOM 2385 C C . GLU A 1 293 ? 21.519 3.837 4.204 1.00 89.00 293 GLU A C 1
ATOM 2387 O O . GLU A 1 293 ? 20.742 3.840 5.165 1.00 89.00 293 GLU A O 1
ATOM 2392 N N . MET A 1 294 ? 21.115 3.444 2.992 1.00 91.62 294 MET A N 1
ATOM 2393 C CA . MET A 1 294 ? 19.752 3.005 2.664 1.00 91.62 294 MET A CA 1
ATOM 2394 C C . MET A 1 294 ? 19.685 1.496 2.399 1.00 91.62 294 MET A C 1
ATOM 2396 O O . MET A 1 294 ? 20.573 0.906 1.780 1.00 91.62 294 MET A O 1
ATOM 2400 N N . PHE A 1 295 ? 18.602 0.852 2.836 1.00 95.44 295 PHE A N 1
ATOM 2401 C CA . PHE A 1 295 ? 18.237 -0.486 2.367 1.00 95.44 295 PHE A CA 1
ATOM 2402 C C . PHE A 1 295 ? 17.306 -0.378 1.162 1.00 95.44 295 PHE A C 1
ATOM 2404 O O . PHE A 1 295 ? 16.319 0.357 1.229 1.00 95.44 295 PHE A O 1
ATOM 2411 N N . ARG A 1 296 ? 17.573 -1.169 0.116 1.00 96.19 296 ARG A N 1
ATOM 2412 C CA . ARG A 1 296 ? 16.646 -1.400 -0.999 1.00 96.19 296 ARG A CA 1
ATOM 2413 C C . ARG A 1 296 ? 15.803 -2.633 -0.723 1.00 96.19 296 ARG A C 1
ATOM 2415 O O . ARG A 1 296 ? 16.324 -3.687 -0.338 1.00 96.19 296 ARG A O 1
ATOM 2422 N N . PHE A 1 297 ? 14.503 -2.488 -0.928 1.00 97.81 297 PHE A N 1
ATOM 2423 C CA . PHE A 1 297 ? 13.509 -3.525 -0.720 1.00 97.81 297 PHE A CA 1
ATOM 2424 C C . PHE A 1 297 ? 12.862 -3.898 -2.042 1.00 97.81 297 PHE A C 1
ATOM 2426 O O . PHE A 1 297 ? 12.561 -3.021 -2.842 1.00 97.81 297 PHE A O 1
ATOM 2433 N N . GLU A 1 298 ? 12.576 -5.183 -2.216 1.00 97.69 298 GLU A N 1
ATOM 2434 C CA . GLU A 1 298 ? 11.814 -5.699 -3.349 1.00 97.69 298 GLU A CA 1
ATOM 2435 C C . GLU A 1 298 ? 10.698 -6.620 -2.845 1.00 97.69 298 GLU A C 1
ATOM 2437 O O . GLU A 1 298 ? 10.869 -7.377 -1.880 1.00 97.69 298 GLU A O 1
ATOM 2442 N N . LYS A 1 299 ? 9.540 -6.570 -3.498 1.00 97.12 299 LYS A N 1
ATOM 2443 C CA . LYS A 1 299 ? 8.461 -7.542 -3.349 1.00 97.12 299 LYS A CA 1
ATOM 2444 C C . LYS A 1 299 ? 8.053 -8.044 -4.726 1.00 97.12 299 LYS A C 1
ATOM 2446 O O . LYS A 1 299 ? 7.535 -7.283 -5.536 1.00 97.12 299 LYS A O 1
ATOM 2451 N N . ILE A 1 300 ? 8.225 -9.345 -4.944 1.00 93.44 300 ILE A N 1
ATOM 2452 C CA . ILE A 1 300 ? 7.778 -10.028 -6.158 1.00 93.44 300 ILE A CA 1
ATOM 2453 C C . ILE A 1 300 ? 6.404 -10.656 -5.901 1.00 93.44 300 ILE A C 1
ATOM 2455 O O . ILE A 1 300 ? 6.229 -11.449 -4.971 1.00 93.44 300 ILE A O 1
ATOM 2459 N N . LEU A 1 301 ? 5.434 -10.310 -6.738 1.00 90.81 301 LEU A N 1
ATOM 2460 C CA . LEU A 1 301 ? 4.083 -10.853 -6.767 1.00 90.81 301 LEU A CA 1
ATOM 2461 C C . LEU A 1 301 ? 3.931 -11.867 -7.917 1.00 90.81 301 LEU A C 1
ATOM 2463 O O . LEU A 1 301 ? 4.682 -11.823 -8.894 1.00 90.81 301 LEU A O 1
ATOM 2467 N N . PRO A 1 302 ? 2.967 -12.801 -7.827 1.00 87.94 302 PRO A N 1
ATOM 2468 C CA . PRO A 1 302 ? 2.636 -13.681 -8.942 1.00 87.94 302 PRO A CA 1
ATOM 2469 C C . PRO A 1 302 ? 2.181 -12.891 -10.173 1.00 87.94 302 PRO A C 1
ATOM 2471 O O . PRO A 1 302 ? 1.493 -11.882 -10.037 1.00 87.94 302 PRO A O 1
ATOM 2474 N N . ALA A 1 303 ? 2.499 -13.398 -11.364 1.00 87.31 303 ALA A N 1
ATOM 2475 C CA . ALA A 1 303 ? 2.023 -12.814 -12.612 1.00 87.31 303 ALA A CA 1
ATOM 2476 C C . ALA A 1 303 ? 0.486 -12.817 -12.699 1.00 87.31 303 ALA A C 1
ATOM 2478 O O . ALA A 1 303 ? -0.176 -13.791 -12.321 1.00 87.31 303 ALA A O 1
ATOM 2479 N N . THR A 1 304 ? -0.061 -11.741 -13.254 1.00 89.81 304 THR A N 1
ATOM 2480 C CA . THR A 1 304 ? -1.483 -11.545 -13.545 1.00 89.81 304 THR A CA 1
ATOM 2481 C C . THR A 1 304 ? -1.682 -11.392 -15.058 1.00 89.81 304 THR A C 1
ATOM 2483 O O . THR A 1 304 ? -0.723 -11.150 -15.798 1.00 89.81 304 THR A O 1
ATOM 2486 N N . PRO A 1 305 ? -2.912 -11.534 -15.578 1.00 91.50 305 PRO A N 1
ATOM 2487 C CA . PRO A 1 305 ? -3.190 -11.206 -16.975 1.00 91.50 305 PRO A CA 1
ATOM 2488 C C . PRO A 1 305 ? -2.786 -9.771 -17.349 1.00 91.50 305 PRO A C 1
ATOM 2490 O O . PRO A 1 305 ? -2.277 -9.548 -18.446 1.00 91.50 305 PRO A O 1
ATOM 2493 N N . GLU A 1 306 ? -2.991 -8.815 -16.444 1.00 95.06 306 GLU A N 1
ATOM 2494 C CA . GLU A 1 306 ? -2.637 -7.406 -16.609 1.00 95.06 306 GLU A CA 1
ATOM 2495 C C . GLU A 1 306 ? -1.115 -7.218 -16.663 1.00 95.06 306 GLU A C 1
ATOM 2497 O O . GLU A 1 306 ? -0.612 -6.541 -17.559 1.00 95.06 306 GLU A O 1
ATOM 2502 N N . SER A 1 307 ? -0.364 -7.890 -15.787 1.00 94.81 307 SER A N 1
ATOM 2503 C CA . SER A 1 307 ? 1.097 -7.790 -15.782 1.00 94.81 307 SER A CA 1
ATOM 2504 C C . SER A 1 307 ? 1.721 -8.386 -17.039 1.00 94.81 307 SER A C 1
ATOM 2506 O O . SER A 1 307 ? 2.672 -7.833 -17.582 1.00 94.81 307 SER A O 1
ATOM 2508 N N . VAL A 1 308 ? 1.171 -9.493 -17.553 1.00 94.00 308 VAL A N 1
ATOM 2509 C CA . VAL A 1 308 ? 1.629 -10.088 -18.819 1.00 94.00 308 VAL A CA 1
ATOM 2510 C C . VAL A 1 308 ? 1.408 -9.116 -19.981 1.00 94.00 308 VAL A C 1
ATOM 2512 O O . VAL A 1 308 ? 2.249 -9.025 -20.873 1.00 94.00 308 VAL A O 1
ATOM 2515 N N . GLN A 1 309 ? 0.316 -8.344 -19.976 1.00 95.75 309 GLN A N 1
ATOM 2516 C CA . GLN A 1 309 ? 0.102 -7.306 -20.990 1.00 95.75 309 GLN A CA 1
ATOM 2517 C C . GLN A 1 309 ? 1.151 -6.194 -20.908 1.00 95.75 309 GLN A C 1
ATOM 2519 O O . GLN A 1 309 ? 1.639 -5.753 -21.949 1.00 95.75 309 GLN A O 1
ATOM 2524 N N . GLU A 1 310 ? 1.526 -5.762 -19.706 1.00 97.31 310 GLU A N 1
ATOM 2525 C CA . GLU A 1 310 ? 2.588 -4.769 -19.525 1.00 97.31 310 GLU A CA 1
ATOM 2526 C C . GLU A 1 310 ? 3.976 -5.299 -19.913 1.00 97.31 310 GLU A C 1
ATOM 2528 O O . GLU A 1 310 ? 4.729 -4.597 -20.589 1.00 97.31 310 GLU A O 1
ATOM 2533 N N . GLN A 1 311 ? 4.286 -6.563 -19.608 1.00 95.50 311 GLN A N 1
ATOM 2534 C CA . GLN A 1 311 ? 5.503 -7.226 -20.095 1.00 95.50 311 GLN A CA 1
ATOM 2535 C C . GLN A 1 311 ? 5.554 -7.236 -21.625 1.00 95.50 311 GLN A C 1
ATOM 2537 O O . GLN A 1 311 ? 6.551 -6.835 -22.219 1.00 95.50 311 GLN A O 1
ATOM 2542 N N . ILE A 1 312 ? 4.454 -7.607 -22.290 1.00 96.44 312 ILE A N 1
ATOM 2543 C CA . ILE A 1 312 ? 4.369 -7.588 -23.758 1.00 96.44 312 ILE A CA 1
ATOM 2544 C C . ILE A 1 312 ? 4.621 -6.180 -24.308 1.00 96.44 312 ILE A C 1
ATOM 2546 O O . ILE A 1 312 ? 5.313 -6.040 -25.321 1.00 96.44 312 ILE A O 1
ATOM 2550 N N . LYS A 1 313 ? 4.086 -5.132 -23.666 1.00 97.31 313 LYS A N 1
ATOM 2551 C CA . LYS A 1 313 ? 4.336 -3.740 -24.070 1.00 97.31 313 LYS A CA 1
ATOM 2552 C C . LYS A 1 313 ? 5.816 -3.386 -23.951 1.00 97.31 313 LYS A C 1
ATOM 2554 O O . LYS A 1 313 ? 6.364 -2.861 -24.919 1.00 97.31 313 LYS A O 1
ATOM 2559 N N . ARG A 1 314 ? 6.463 -3.720 -22.828 1.00 97.12 314 ARG A N 1
ATOM 2560 C CA . ARG A 1 314 ? 7.904 -3.499 -22.629 1.00 97.12 314 ARG A CA 1
ATOM 2561 C C . ARG A 1 314 ? 8.739 -4.240 -23.668 1.00 97.12 314 ARG A C 1
ATOM 2563 O O . ARG A 1 314 ? 9.581 -3.630 -24.320 1.00 97.12 314 ARG A O 1
ATOM 2570 N N . ILE A 1 315 ? 8.478 -5.529 -23.874 1.00 96.88 315 ILE A N 1
ATOM 2571 C CA . ILE A 1 315 ? 9.194 -6.346 -24.864 1.00 96.88 315 ILE A CA 1
ATOM 2572 C C . ILE A 1 315 ? 9.026 -5.730 -26.252 1.00 96.88 315 ILE A C 1
ATOM 2574 O O . ILE A 1 315 ? 10.009 -5.478 -26.937 1.00 96.88 315 ILE A O 1
ATOM 2578 N N . THR A 1 316 ? 7.796 -5.392 -26.643 1.00 96.69 316 THR A N 1
ATOM 2579 C CA . THR A 1 316 ? 7.512 -4.762 -27.943 1.00 96.69 316 THR A CA 1
ATOM 2580 C C . THR A 1 316 ? 8.223 -3.416 -28.094 1.00 96.69 316 THR A C 1
ATOM 2582 O O . THR A 1 316 ? 8.700 -3.082 -29.178 1.00 96.69 316 THR A O 1
ATOM 2585 N N . TYR A 1 317 ? 8.305 -2.624 -27.025 1.00 96.44 317 TYR A N 1
ATOM 2586 C CA . TYR A 1 317 ? 9.046 -1.368 -27.019 1.00 96.44 317 TYR A CA 1
ATOM 2587 C C . TYR A 1 317 ? 10.533 -1.599 -27.315 1.00 96.44 317 TYR A C 1
ATOM 2589 O O . TYR A 1 317 ? 11.070 -0.986 -28.239 1.00 96.44 317 TYR A O 1
ATOM 2597 N N . TYR A 1 318 ? 11.170 -2.539 -26.616 1.00 94.94 318 TYR A N 1
ATOM 2598 C CA . TYR A 1 318 ? 12.582 -2.848 -26.831 1.00 94.94 318 TYR A CA 1
ATOM 2599 C C . TYR A 1 318 ? 12.859 -3.585 -28.147 1.00 94.94 318 TYR A C 1
ATOM 2601 O O . TYR A 1 318 ? 13.908 -3.355 -28.739 1.00 94.94 318 TYR A O 1
ATOM 2609 N N . GLU A 1 319 ? 11.918 -4.369 -28.677 1.00 93.88 319 GLU A N 1
ATOM 2610 C CA . GLU A 1 319 ? 11.975 -4.887 -30.054 1.00 93.88 319 GLU A CA 1
ATOM 2611 C C . GLU A 1 319 ? 12.066 -3.742 -31.071 1.00 93.88 319 GLU A C 1
ATOM 2613 O O . GLU A 1 319 ? 12.921 -3.753 -31.953 1.00 93.88 319 GLU A O 1
ATOM 2618 N N . ASN A 1 320 ? 11.231 -2.708 -30.927 1.00 93.31 320 ASN A N 1
ATOM 2619 C CA . ASN A 1 320 ? 11.263 -1.556 -31.830 1.00 93.31 320 ASN A CA 1
ATOM 2620 C C . ASN A 1 320 ? 12.555 -0.739 -31.687 1.00 93.31 320 ASN A C 1
ATOM 2622 O O . ASN A 1 320 ? 13.045 -0.205 -32.684 1.00 93.31 320 ASN A O 1
ATOM 2626 N N . ILE A 1 321 ? 13.100 -0.618 -30.469 1.00 93.12 321 ILE A N 1
ATOM 2627 C CA . ILE A 1 321 ? 14.418 -0.003 -30.251 1.00 93.12 321 ILE A CA 1
ATOM 2628 C C . ILE A 1 321 ? 15.494 -0.827 -30.948 1.00 93.12 321 ILE A C 1
ATOM 2630 O O . ILE A 1 321 ? 16.332 -0.257 -31.637 1.00 93.12 321 ILE A O 1
ATOM 2634 N N . MET A 1 322 ? 15.458 -2.151 -30.804 1.00 90.56 322 MET A N 1
ATOM 2635 C CA . MET A 1 322 ? 16.415 -3.065 -31.419 1.00 90.56 322 MET A CA 1
ATOM 2636 C C . MET A 1 322 ? 16.402 -2.957 -32.950 1.00 90.56 322 MET A C 1
ATOM 2638 O O . MET A 1 322 ? 17.463 -2.863 -33.560 1.00 90.56 322 MET A O 1
ATOM 2642 N N . GLU A 1 323 ? 15.220 -2.873 -33.569 1.00 89.44 323 GLU A N 1
ATOM 2643 C CA . GLU A 1 323 ? 15.083 -2.661 -35.018 1.00 89.44 323 GLU A CA 1
ATOM 2644 C C . GLU A 1 323 ? 15.653 -1.306 -35.479 1.00 89.44 323 GLU A C 1
ATOM 2646 O O . GLU A 1 323 ? 16.253 -1.225 -36.548 1.00 89.44 323 GLU A O 1
ATOM 2651 N N . GLN A 1 324 ? 15.497 -0.243 -34.684 1.00 89.00 324 GLN A N 1
ATOM 2652 C CA . GLN A 1 324 ? 16.019 1.095 -35.006 1.00 89.00 324 GLN A CA 1
ATOM 2653 C C . GLN A 1 324 ? 17.515 1.248 -34.700 1.00 89.00 324 GLN A C 1
ATOM 2655 O O . GLN A 1 324 ? 18.212 2.025 -35.350 1.00 89.00 324 GLN A O 1
ATOM 2660 N N . ALA A 1 325 ? 18.024 0.517 -33.708 1.00 85.75 325 ALA A N 1
ATOM 2661 C CA . ALA A 1 325 ? 19.427 0.553 -33.310 1.00 85.75 325 ALA A CA 1
ATOM 2662 C C . ALA A 1 325 ? 20.360 -0.034 -34.379 1.00 85.75 325 ALA A C 1
ATOM 2664 O O . ALA A 1 325 ? 21.544 0.295 -34.366 1.00 85.75 325 ALA A O 1
ATOM 2665 N N . ALA A 1 326 ? 19.830 -0.814 -35.332 1.00 75.31 326 ALA A N 1
ATOM 2666 C CA . ALA A 1 326 ? 20.559 -1.312 -36.502 1.00 75.31 326 ALA A CA 1
ATOM 2667 C C . ALA A 1 326 ? 21.229 -0.195 -37.332 1.00 75.31 326 ALA A C 1
ATOM 2669 O O . ALA A 1 326 ? 22.212 -0.444 -38.023 1.00 75.31 326 ALA A O 1
ATOM 2670 N N . ASP A 1 327 ? 20.756 1.052 -37.225 1.00 76.19 327 ASP A N 1
ATOM 2671 C CA . ASP A 1 327 ? 21.378 2.214 -37.873 1.00 76.19 327 ASP A CA 1
ATOM 2672 C C . ASP A 1 327 ? 22.578 2.799 -37.083 1.00 76.19 327 ASP A C 1
ATOM 2674 O O . ASP A 1 327 ? 23.161 3.810 -37.485 1.00 76.19 327 ASP A O 1
ATOM 2678 N N . GLY A 1 328 ? 22.965 2.187 -35.955 1.00 76.25 328 GLY A N 1
ATOM 2679 C CA . GLY A 1 328 ? 24.164 2.527 -35.177 1.00 76.25 328 GLY A CA 1
ATOM 2680 C C . GLY A 1 328 ? 24.002 3.673 -34.169 1.00 76.25 328 GLY A C 1
ATOM 2681 O O . GLY A 1 328 ? 24.988 4.331 -33.833 1.00 76.25 328 GLY A O 1
ATOM 2682 N N . SER A 1 329 ? 22.783 3.953 -33.686 1.00 87.25 329 SER A N 1
ATOM 2683 C CA . SER A 1 329 ? 22.538 5.009 -32.685 1.00 87.25 329 SER A CA 1
ATOM 2684 C C . SER A 1 329 ? 23.125 4.642 -31.308 1.00 87.25 329 SER A C 1
ATOM 2686 O O . SER A 1 329 ? 22.629 3.705 -30.675 1.00 87.25 329 SER A O 1
ATOM 2688 N N . PRO A 1 330 ? 24.112 5.396 -30.774 1.00 87.12 330 PRO A N 1
ATOM 2689 C CA . PRO A 1 330 ? 24.715 5.089 -29.472 1.00 87.12 330 PRO A CA 1
ATOM 2690 C C . PRO A 1 330 ? 23.726 5.166 -28.303 1.00 87.12 330 PRO A C 1
ATOM 2692 O O . PRO A 1 330 ? 23.872 4.451 -27.316 1.00 87.12 330 PRO A O 1
ATOM 2695 N N . GLU A 1 331 ? 22.714 6.030 -28.407 1.00 90.31 331 GLU A N 1
ATOM 2696 C CA . GLU A 1 331 ? 21.686 6.187 -27.377 1.00 90.31 331 GLU A CA 1
ATOM 2697 C C . GLU A 1 331 ? 20.783 4.953 -27.297 1.00 90.31 331 GLU A C 1
ATOM 2699 O O . GLU A 1 331 ? 20.586 4.413 -26.211 1.00 90.31 331 GLU A O 1
ATOM 2704 N N . LEU A 1 332 ? 20.309 4.456 -28.445 1.00 91.31 332 LEU A N 1
ATOM 2705 C CA . LEU A 1 332 ? 19.464 3.260 -28.503 1.00 91.31 332 LEU A CA 1
ATOM 2706 C C . LEU A 1 332 ? 20.229 2.010 -28.053 1.00 91.31 332 LEU A C 1
ATOM 2708 O O . LEU A 1 332 ? 19.679 1.177 -27.336 1.00 91.31 332 LEU A O 1
ATOM 2712 N N . LEU A 1 333 ? 21.514 1.906 -28.410 1.00 89.31 333 LEU A N 1
ATOM 2713 C CA . LEU A 1 333 ? 22.383 0.827 -27.934 1.00 89.31 333 LEU A CA 1
ATOM 2714 C C . LEU A 1 333 ? 22.554 0.858 -26.411 1.00 89.31 333 LEU A C 1
ATOM 2716 O O . LEU A 1 333 ? 22.520 -0.195 -25.776 1.00 89.31 333 LEU A O 1
ATOM 2720 N N . ARG A 1 334 ? 22.688 2.048 -25.811 1.00 89.38 334 ARG A N 1
ATOM 2721 C CA . ARG A 1 334 ? 22.732 2.189 -24.349 1.00 89.38 334 ARG A CA 1
ATOM 2722 C C . ARG A 1 334 ? 21.421 1.736 -23.709 1.00 89.38 334 ARG A C 1
ATOM 2724 O O . ARG A 1 334 ? 21.460 0.921 -22.798 1.00 89.38 334 ARG A O 1
ATOM 2731 N N . MET A 1 335 ? 20.276 2.169 -24.241 1.00 91.75 335 MET A N 1
ATOM 2732 C CA . MET A 1 335 ? 18.960 1.747 -23.741 1.00 91.75 335 MET A CA 1
ATOM 2733 C C . MET A 1 335 ? 18.770 0.225 -23.799 1.00 91.75 335 MET A C 1
ATOM 2735 O O . MET A 1 335 ? 18.226 -0.364 -22.866 1.00 91.75 335 MET A O 1
ATOM 2739 N N . LEU A 1 336 ? 19.226 -0.426 -24.876 1.00 91.75 336 LEU A N 1
ATOM 2740 C CA . LEU A 1 336 ? 19.218 -1.889 -24.977 1.00 91.75 336 LEU A CA 1
ATOM 2741 C C . LEU A 1 336 ? 20.152 -2.516 -23.943 1.00 91.75 336 LEU A C 1
ATOM 2743 O O . LEU A 1 336 ? 19.746 -3.440 -23.248 1.00 91.75 336 LEU A O 1
ATOM 2747 N N . SER A 1 337 ? 21.380 -2.012 -23.810 1.00 89.56 337 SER A N 1
ATOM 2748 C CA . SER A 1 337 ? 22.345 -2.504 -22.820 1.00 89.56 337 SER A CA 1
ATOM 2749 C C . SER A 1 337 ? 21.786 -2.453 -21.395 1.00 89.56 337 SER A C 1
ATOM 2751 O O . SER A 1 337 ? 21.923 -3.426 -20.646 1.00 89.56 337 SER A O 1
ATOM 2753 N N . ASP A 1 338 ? 21.124 -1.352 -21.036 1.00 90.44 338 ASP A N 1
ATOM 2754 C CA . ASP A 1 338 ? 20.488 -1.175 -19.730 1.00 90.44 338 ASP A CA 1
ATOM 2755 C C . ASP A 1 338 ? 19.365 -2.208 -19.534 1.00 90.44 338 ASP A C 1
ATOM 2757 O O . ASP A 1 338 ? 19.306 -2.882 -18.503 1.00 90.44 338 ASP A O 1
ATOM 2761 N N . TYR A 1 339 ? 18.535 -2.429 -20.560 1.00 93.25 339 TYR A N 1
ATOM 2762 C CA . TYR A 1 339 ? 17.476 -3.438 -20.526 1.00 93.25 339 TYR A CA 1
ATOM 2763 C C . TYR A 1 339 ? 18.015 -4.862 -20.366 1.00 93.25 339 TYR A C 1
ATOM 2765 O O . TYR A 1 339 ? 17.593 -5.555 -19.445 1.00 93.25 339 TYR A O 1
ATOM 2773 N N . TYR A 1 340 ? 18.983 -5.295 -21.174 1.00 91.62 340 TYR A N 1
ATOM 2774 C CA . TYR A 1 340 ? 19.556 -6.648 -21.080 1.00 91.62 340 TYR A CA 1
ATOM 2775 C C . TYR A 1 340 ? 20.280 -6.902 -19.751 1.00 91.62 340 TYR A C 1
ATOM 2777 O O . TYR A 1 340 ? 20.356 -8.038 -19.282 1.00 91.62 340 TYR A O 1
ATOM 2785 N N . SER A 1 341 ? 20.790 -5.847 -19.115 1.00 89.31 341 SER A N 1
ATOM 2786 C CA . SER A 1 341 ? 21.416 -5.938 -17.791 1.00 89.31 341 SER A CA 1
ATOM 2787 C C . SER A 1 341 ? 20.391 -5.940 -16.647 1.00 89.31 341 SER A C 1
ATOM 2789 O O . SER A 1 341 ? 20.725 -6.304 -15.515 1.00 89.31 341 SER A O 1
ATOM 2791 N N . SER A 1 342 ? 19.141 -5.562 -16.927 1.00 90.88 342 SER A N 1
ATOM 2792 C CA . SER A 1 342 ? 18.092 -5.377 -15.926 1.00 90.88 342 SER A CA 1
ATOM 2793 C C . SER A 1 342 ? 17.500 -6.692 -15.405 1.00 90.88 342 SER A C 1
ATOM 2795 O O . SER A 1 342 ? 17.538 -7.752 -16.039 1.00 90.88 342 SER A O 1
ATOM 2797 N N . ALA A 1 343 ? 16.869 -6.618 -14.232 1.00 91.25 343 ALA A N 1
ATOM 2798 C CA . ALA A 1 343 ? 16.032 -7.705 -13.732 1.00 91.25 343 ALA A CA 1
ATOM 2799 C C . ALA A 1 343 ? 14.757 -7.901 -14.577 1.00 91.25 343 ALA A C 1
ATOM 2801 O O . ALA A 1 343 ? 14.233 -9.013 -14.622 1.00 91.25 343 ALA A O 1
ATOM 2802 N N . ALA A 1 344 ? 14.281 -6.854 -15.261 1.00 94.06 344 ALA A N 1
ATOM 2803 C CA . ALA A 1 344 ? 13.099 -6.912 -16.115 1.00 94.06 344 ALA A CA 1
ATOM 2804 C C . ALA A 1 344 ? 13.312 -7.853 -17.309 1.00 94.06 344 ALA A C 1
ATOM 2806 O O . ALA A 1 344 ? 12.529 -8.781 -17.482 1.00 94.06 344 ALA A O 1
ATOM 2807 N N . TRP A 1 345 ? 14.427 -7.715 -18.037 1.00 95.19 345 TRP A N 1
ATOM 2808 C CA . TRP A 1 345 ? 14.752 -8.619 -19.149 1.00 95.19 345 TRP A CA 1
ATOM 2809 C C . TRP A 1 345 ? 14.848 -10.080 -18.701 1.00 95.19 345 TRP A C 1
ATOM 2811 O O . TRP A 1 345 ? 14.314 -10.966 -19.359 1.00 95.19 345 TRP A O 1
ATOM 2821 N N . LYS A 1 346 ? 15.452 -10.351 -17.533 1.00 92.75 346 LYS A N 1
ATOM 2822 C CA . LYS A 1 346 ? 15.532 -11.720 -16.988 1.00 92.75 346 LYS A CA 1
ATOM 2823 C C . LYS A 1 346 ? 14.149 -12.322 -16.735 1.00 92.75 346 LYS A C 1
ATOM 2825 O O . LYS A 1 346 ? 13.962 -13.519 -16.946 1.00 92.75 346 LYS A O 1
ATOM 2830 N N . ARG A 1 347 ? 13.190 -11.513 -16.268 1.00 93.00 347 ARG A N 1
ATOM 2831 C CA . ARG A 1 347 ? 11.798 -11.946 -16.074 1.00 93.00 347 ARG A CA 1
ATOM 2832 C C . ARG A 1 347 ? 11.096 -12.169 -17.407 1.00 93.00 347 ARG A C 1
ATOM 2834 O O . ARG A 1 347 ? 10.447 -13.197 -17.560 1.00 93.00 347 ARG A O 1
ATOM 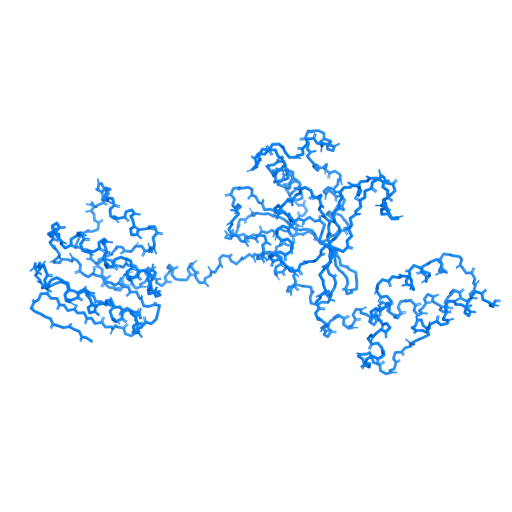2841 N N . ASP A 1 348 ? 11.278 -11.261 -18.360 1.00 95.12 348 ASP A N 1
ATOM 2842 C CA . ASP A 1 348 ? 10.682 -11.354 -19.694 1.00 95.12 348 ASP A CA 1
ATOM 2843 C C . ASP A 1 348 ? 11.183 -12.604 -20.440 1.00 95.12 348 ASP A C 1
ATOM 2845 O O . ASP A 1 348 ? 10.385 -13.378 -20.970 1.00 95.12 348 ASP A O 1
ATOM 2849 N N . PHE A 1 349 ? 12.490 -12.875 -20.382 1.00 94.12 349 PHE A N 1
ATOM 2850 C CA . PHE A 1 349 ? 13.105 -14.093 -20.913 1.00 94.12 349 PHE A CA 1
ATOM 2851 C C . PHE A 1 349 ? 12.558 -15.360 -20.237 1.00 94.12 349 PHE A C 1
ATOM 2853 O O . PHE A 1 349 ? 12.139 -16.302 -20.908 1.00 94.12 349 PHE A O 1
ATOM 2860 N N . ALA A 1 350 ? 12.494 -15.382 -18.900 1.00 92.38 350 ALA A N 1
ATOM 2861 C CA . ALA A 1 350 ? 11.951 -16.524 -18.164 1.00 92.38 350 ALA A CA 1
ATOM 2862 C C . ALA A 1 350 ? 10.458 -16.769 -18.461 1.00 92.38 350 ALA A C 1
ATOM 2864 O O . ALA A 1 350 ? 10.016 -17.920 -18.486 1.00 92.38 350 ALA A O 1
ATOM 2865 N N . ALA A 1 351 ? 9.678 -15.708 -18.689 1.00 92.12 351 ALA A N 1
ATOM 2866 C CA . ALA A 1 351 ? 8.273 -15.803 -19.071 1.00 92.12 351 ALA A CA 1
ATOM 2867 C C . ALA A 1 351 ? 8.099 -16.406 -20.475 1.00 92.12 351 ALA A C 1
ATOM 2869 O O . ALA A 1 351 ? 7.181 -17.212 -20.674 1.00 92.12 351 ALA A O 1
ATOM 2870 N N . ASP A 1 352 ? 8.982 -16.063 -21.419 1.00 93.69 352 ASP A N 1
ATOM 2871 C CA . ASP A 1 352 ? 8.999 -16.656 -22.761 1.00 93.69 352 ASP A CA 1
ATOM 2872 C C . ASP A 1 352 ? 9.360 -18.146 -22.719 1.00 93.69 352 ASP A C 1
ATOM 2874 O O . ASP A 1 352 ? 8.606 -18.970 -23.237 1.00 93.69 352 ASP A O 1
ATOM 2878 N N . GLU A 1 353 ? 10.429 -18.512 -22.004 1.00 93.38 353 GLU A N 1
ATOM 2879 C CA . GLU A 1 353 ? 10.854 -19.911 -21.824 1.00 93.38 353 GLU A CA 1
ATOM 2880 C C . GLU A 1 353 ? 9.772 -20.768 -21.144 1.00 93.38 353 GLU A C 1
ATOM 2882 O O . GLU A 1 353 ? 9.600 -21.952 -21.444 1.00 93.38 353 GLU A O 1
ATOM 2887 N N . ALA A 1 354 ? 8.991 -20.167 -20.244 1.00 92.31 354 ALA A N 1
ATOM 2888 C CA . ALA A 1 354 ? 7.850 -20.816 -19.605 1.00 92.31 354 ALA A CA 1
ATOM 2889 C C . ALA A 1 354 ? 6.614 -20.943 -20.521 1.00 92.31 354 ALA A C 1
ATOM 2891 O O . ALA A 1 354 ? 5.635 -21.586 -20.132 1.00 92.31 354 ALA A O 1
ATOM 2892 N N . GLY A 1 355 ? 6.622 -20.333 -21.711 1.00 92.88 355 GLY A N 1
ATOM 2893 C CA . GLY A 1 355 ? 5.487 -20.299 -22.636 1.00 92.88 355 GLY A CA 1
ATOM 2894 C C . GLY A 1 355 ? 4.329 -19.417 -22.162 1.00 92.88 355 GLY A C 1
ATOM 2895 O O . GLY A 1 355 ? 3.187 -19.639 -22.567 1.00 92.88 355 GLY A O 1
ATOM 2896 N N . SER A 1 356 ? 4.603 -18.445 -21.284 1.00 90.19 356 SER A N 1
ATOM 2897 C CA . SER A 1 356 ? 3.592 -17.525 -20.736 1.00 90.19 356 SER A CA 1
ATOM 2898 C C . SER A 1 356 ? 3.259 -16.373 -21.689 1.00 90.19 356 SER A C 1
ATOM 2900 O O . SER A 1 356 ? 2.241 -15.705 -21.513 1.00 90.19 356 SER A O 1
ATOM 2902 N N . LEU A 1 357 ? 4.101 -16.143 -22.702 1.00 92.88 357 LEU A N 1
ATOM 2903 C CA . LEU A 1 357 ? 3.933 -15.081 -23.691 1.00 92.88 357 LEU A CA 1
ATOM 2904 C C . LEU A 1 357 ? 3.226 -15.581 -24.968 1.00 92.88 357 LEU A C 1
ATOM 2906 O O . LEU A 1 357 ? 3.370 -16.749 -25.345 1.00 92.88 357 LEU A O 1
ATOM 2910 N N . PRO A 1 358 ? 2.483 -14.713 -25.684 1.00 93.31 358 PRO A N 1
ATOM 2911 C CA . PRO A 1 358 ? 1.823 -15.074 -26.936 1.00 93.31 358 PRO A CA 1
ATOM 2912 C C . PRO A 1 358 ? 2.795 -15.610 -27.989 1.00 93.31 358 PRO A C 1
ATOM 2914 O O . PRO A 1 358 ? 3.884 -15.076 -28.204 1.00 93.31 358 PRO A O 1
ATOM 2917 N N . THR A 1 359 ? 2.397 -16.658 -28.708 1.00 91.19 359 THR A N 1
ATOM 2918 C CA . THR A 1 359 ? 3.254 -17.307 -29.716 1.00 91.19 359 THR A CA 1
ATOM 2919 C C . THR A 1 359 ? 3.605 -16.399 -30.896 1.00 91.19 359 THR A C 1
ATOM 2921 O O . THR A 1 359 ? 4.639 -16.594 -31.524 1.00 91.19 359 THR A O 1
ATOM 2924 N N . ASP A 1 360 ? 2.771 -15.407 -31.197 1.00 92.31 360 ASP A N 1
ATOM 2925 C CA . ASP A 1 360 ? 2.939 -14.440 -32.287 1.00 92.31 360 ASP A CA 1
ATOM 2926 C C . ASP A 1 360 ? 3.771 -13.200 -31.910 1.00 92.31 360 ASP A C 1
ATOM 2928 O O . ASP A 1 360 ? 4.041 -12.365 -32.774 1.00 92.31 360 ASP A O 1
ATOM 2932 N N . LEU A 1 361 ? 4.220 -13.091 -30.654 1.00 93.25 361 LEU A N 1
ATOM 2933 C CA . LEU A 1 361 ? 5.111 -12.024 -30.198 1.00 93.25 361 LEU A CA 1
ATOM 2934 C C . LEU A 1 361 ? 6.482 -12.109 -30.900 1.00 93.25 361 LEU A C 1
ATOM 2936 O O . LEU A 1 361 ? 7.060 -13.192 -31.033 1.00 93.25 361 LEU A O 1
ATOM 2940 N N . LYS A 1 362 ? 7.026 -10.969 -31.344 1.00 91.56 362 LYS A N 1
ATOM 2941 C CA . LYS A 1 362 ? 8.427 -10.887 -31.795 1.00 91.56 362 LYS A CA 1
ATOM 2942 C C . LYS A 1 362 ? 9.362 -11.063 -30.589 1.00 91.56 362 LYS A C 1
ATOM 2944 O O . LYS A 1 362 ? 9.071 -10.528 -29.528 1.00 91.56 362 LYS A O 1
ATOM 2949 N N . ARG A 1 363 ? 10.438 -11.840 -30.760 1.00 89.69 363 ARG A N 1
ATOM 2950 C CA . ARG A 1 363 ? 11.348 -12.281 -29.679 1.00 89.69 363 ARG A CA 1
ATOM 2951 C C . ARG A 1 363 ? 12.824 -12.005 -29.966 1.00 89.69 363 ARG A C 1
ATOM 2953 O O . ARG A 1 363 ? 13.691 -12.622 -29.356 1.00 89.69 363 ARG A O 1
ATOM 2960 N N . GLY A 1 364 ? 13.135 -11.153 -30.938 1.00 89.88 364 GLY A N 1
ATOM 2961 C CA . GLY A 1 364 ? 14.527 -10.848 -31.251 1.00 89.88 364 GLY A CA 1
ATOM 2962 C C . GLY A 1 364 ? 15.279 -10.272 -30.045 1.00 89.88 364 GLY A C 1
ATOM 2963 O O . GLY A 1 364 ? 16.408 -10.678 -29.778 1.00 89.88 364 GLY A O 1
ATOM 2964 N N . VAL A 1 365 ? 14.620 -9.427 -29.249 1.00 91.75 365 VAL A N 1
ATOM 2965 C CA . VAL A 1 365 ? 15.176 -8.791 -28.049 1.00 91.75 365 VAL A CA 1
ATOM 2966 C C . VAL A 1 365 ? 15.249 -9.721 -26.834 1.00 91.75 365 VAL A C 1
ATOM 2968 O O . VAL A 1 365 ? 15.867 -9.387 -25.825 1.00 91.75 365 VAL A O 1
ATOM 2971 N N . LEU A 1 366 ? 14.630 -10.900 -26.926 1.00 91.06 366 LEU A N 1
ATOM 2972 C CA . LEU A 1 366 ? 14.711 -11.967 -25.926 1.00 91.06 366 LEU A CA 1
ATOM 2973 C C . LEU A 1 366 ? 15.746 -13.038 -26.303 1.00 91.06 366 LEU A C 1
ATOM 2975 O O . LEU A 1 366 ? 15.789 -14.097 -25.687 1.00 91.06 366 LEU A O 1
ATOM 2979 N N . SER A 1 367 ? 16.586 -12.791 -27.310 1.00 84.94 367 SER A N 1
ATOM 2980 C CA . SER A 1 367 ? 17.700 -13.684 -27.633 1.00 84.94 367 SER A CA 1
ATOM 2981 C C . SER A 1 367 ? 18.941 -13.330 -26.811 1.00 84.94 367 SER A C 1
ATOM 2983 O O . SER A 1 367 ? 19.294 -12.159 -26.701 1.00 84.94 367 SER A O 1
ATOM 2985 N N . GLU A 1 368 ? 19.636 -14.333 -26.259 1.00 69.62 368 GLU A N 1
ATOM 2986 C CA . GLU A 1 368 ? 20.886 -14.113 -25.501 1.00 69.62 368 GLU A CA 1
ATOM 2987 C C . GLU A 1 368 ? 21.970 -13.417 -26.351 1.00 69.62 368 GLU A C 1
ATOM 2989 O O . GLU A 1 368 ? 22.762 -12.632 -25.832 1.00 69.62 368 GLU A O 1
ATOM 2994 N N . ASP A 1 369 ? 21.953 -13.638 -27.670 1.00 71.19 369 ASP A N 1
ATOM 2995 C CA . ASP A 1 369 ? 22.912 -13.071 -28.624 1.00 71.19 369 ASP A CA 1
ATOM 2996 C C . ASP A 1 369 ? 22.458 -11.729 -29.238 1.00 71.19 369 ASP A C 1
ATOM 2998 O O . ASP A 1 369 ? 23.166 -11.160 -30.068 1.00 71.19 369 ASP A O 1
ATOM 3002 N N . GLY A 1 370 ? 21.283 -11.199 -28.874 1.00 66.19 370 GLY A N 1
ATOM 3003 C CA . GLY A 1 370 ? 20.649 -10.076 -29.579 1.00 66.19 370 GLY A CA 1
ATOM 3004 C C . GLY A 1 370 ? 21.487 -8.792 -29.612 1.00 66.19 370 GLY A C 1
ATOM 3005 O O . GLY A 1 370 ? 21.685 -8.213 -30.680 1.00 66.19 370 GLY A O 1
ATOM 3006 N N . ILE A 1 371 ? 22.045 -8.373 -28.468 1.00 65.00 371 ILE A N 1
ATOM 3007 C CA . ILE A 1 371 ? 22.974 -7.226 -28.405 1.00 65.00 371 ILE A CA 1
ATOM 3008 C C . ILE A 1 371 ? 24.325 -7.551 -29.040 1.00 65.00 371 ILE A C 1
ATOM 3010 O O . ILE A 1 371 ? 24.899 -6.697 -29.710 1.00 65.00 371 ILE A O 1
ATOM 3014 N N . TYR A 1 372 ? 24.850 -8.761 -28.835 1.00 60.97 372 TYR A N 1
ATOM 3015 C CA . TYR A 1 372 ? 26.153 -9.145 -29.383 1.00 60.97 372 TYR A CA 1
ATOM 3016 C C . TYR A 1 372 ? 26.151 -9.096 -30.913 1.00 60.97 372 TYR A C 1
ATOM 3018 O O . TYR A 1 372 ? 27.066 -8.524 -31.498 1.00 60.97 372 TYR A O 1
ATOM 3026 N N . ASN A 1 373 ? 25.082 -9.577 -31.550 1.00 62.25 373 ASN A N 1
ATOM 3027 C CA . ASN A 1 373 ? 24.912 -9.501 -33.000 1.00 62.25 373 ASN A CA 1
ATOM 3028 C C . ASN A 1 373 ? 24.846 -8.049 -33.513 1.00 62.25 373 ASN A C 1
ATOM 3030 O O . ASN A 1 373 ? 25.367 -7.766 -34.584 1.00 62.25 373 ASN A O 1
ATOM 3034 N N . LEU A 1 374 ? 24.266 -7.119 -32.741 1.00 61.78 374 LEU A N 1
ATOM 3035 C CA . LEU A 1 374 ? 24.207 -5.687 -33.085 1.00 61.78 374 LEU A CA 1
ATOM 3036 C C . LEU A 1 374 ? 25.537 -4.944 -32.896 1.00 61.78 374 LEU A C 1
ATOM 3038 O O . LEU A 1 374 ? 25.720 -3.874 -33.467 1.00 61.78 374 LEU A O 1
ATOM 3042 N N . LEU A 1 375 ? 26.437 -5.463 -32.056 1.00 57.81 375 LEU A N 1
ATOM 3043 C CA . LEU A 1 375 ? 27.762 -4.881 -31.814 1.00 57.81 375 LEU A CA 1
ATOM 3044 C C . LEU A 1 375 ? 28.849 -5.466 -32.736 1.00 57.81 375 LEU A C 1
ATOM 3046 O O . LEU A 1 375 ? 29.946 -4.905 -32.796 1.00 57.81 375 LEU A O 1
ATOM 3050 N N . GLU A 1 376 ? 28.577 -6.590 -33.413 1.00 53.81 376 GLU A N 1
ATOM 3051 C CA . GLU A 1 376 ? 29.494 -7.249 -34.358 1.00 53.81 376 GLU A CA 1
ATOM 3052 C C . GLU A 1 376 ? 29.236 -6.912 -35.844 1.00 53.81 376 GLU A C 1
ATOM 3054 O O . GLU A 1 376 ? 30.126 -7.154 -36.668 1.00 53.81 376 GLU A O 1
ATOM 3059 N N . GLU A 1 377 ? 28.074 -6.342 -36.191 1.00 47.50 377 GLU A N 1
ATOM 3060 C CA . GLU A 1 377 ? 27.762 -5.760 -37.517 1.00 47.50 377 GLU A CA 1
ATOM 3061 C C . GLU A 1 377 ? 28.199 -4.290 -37.628 1.00 47.50 377 GLU A C 1
ATOM 3063 O O . GLU A 1 377 ? 28.702 -3.916 -38.721 1.00 47.50 377 GLU A O 1
#

Secondary structure (DSSP, 8-state):
-EE-SSEEEEEEGGGTEEEEEE-S---THHHHHHHHHHHHHHHHSTTPEEEEE-TT--PPPHHHHHHIIIIIHHHHHTSS--EEEEE-S--S--SS---HHHHHHHTTSEEEEESSHHHHHHHHHHHHHHHHS--PPEEEEPPTTTHHHHHHHHHHHHHHHHHTTTS------SBTTBSS-HHHHHHHHHHSEEEEEEETTEEEEEEEEEEETTEEEEEEEEE-GGGTTSSHHHHHHHHHHHH-TT--EEEEEEETT-HHHHHIIIIII--EEEEEEBTTB--TT-SSSTTTTEEEEEEEPPP-HHHHHHHHHHHHHHHHHHHHHTT--HHHHHHHHHHHHSHHHHHHHHHHHTT-S-TTS--GGGSTTHHHHHHH-